Protein AF-A0A817IZQ0-F1 (afdb_monomer_lite)

Sequence (462 aa):
MPLAIDVGQRVLVYNPSHGWTTAYFVRAQQANDNKLQILTCRLSNCHHKPTSQDHYRYPPERVALNDNINDNVNVGTRVLCMPSGDADTSRYIDKPLRGIIAEQPSSNNNQRYLIFADNDAPFYLRSNAIRLLLEPLSNYLSKVDLGTRQYIENYVLTYPKRRLVDISVKDHINIELNGQWIDAIVSKVDASLMRVFMPILNKHEWLYRGSLRLQPLFNSLSTYEPPCKRFASDKQIIVNDNKCHFLLMPLNHGWKRQIRNDLGTIVYASPCGQMFTDGERLHTYLYQINSSLTIRQFTFDMNCRVTQKFLSPNTAYVNLEDYALGKEKVPLMLVNEIDSLLPKPFEYIAERIPLTSDIIIDQNNIHGCTCTDGCLDTTKCACWQKTYDAIIKSHYYEDLIHSLKELFRQSIDEDDDRHDHTDDMRLFLYDALARRNFGYKHGRLLEKIHSGMSKKNNKWYC

Foldseek 3Di:
DQPDADQQAWKWFQDPVPGTAIWTWHDWDDDPDPDWIWTWTFGPPPPDDDDPVRIDTDTLQGIWHPDFDDAPDAFLFKKKFAQPVDPQSVVPDPHIWIFTFLDAADPQQVRWTWTCTPVRAIGTDHRRRIIGGSDHSVNVLVPDAPLVNVVSVVSRVCPPDADFDDDDAQDWWFFDDPRDTAIWGFHDDRRQKTWTQGPVVNDIGIDGRRDCRTVVNVVVVCVVPPDDPDPPDDPDDQPPPLLADLLCVQVSVVWDWDCDSVRSKIWIQHNVGDIDRDLVVVQQVCLVVVHPDHSVNHDTDPVDPRPDDDDAPPQFLDWDQALQVPVDSHGDIDTHRPHNDDDDDDHDDPDDDDPDPPDDDDVVVPDAWPDPRSCPVLLPTPVSLVLLVLCLPDPVCVVVNVVQLVVVVVVDDPVPVPDDCPVVSSSSSRVVCVVVVNGDVVSVVSVVVVVQWDDDPNDTDD

Secondary structure (DSSP, 8-state):
------TT-EEEEEETTTEEEEEEEEEEEEETTTTEEEEEEEETT--S---GGGEEEE-GGGEEEEEEPPTTPPTT-EEEE---SSTTTTTT-SS-EEEEEEE---TTTTS-EEEEETTS-EEEE-GGGEEEE-S-HHHHHTTS-HHHHHHHHHHHHHTT--------TT-EEEEEETTEEEEEEEEEEETTEEEEEEGGGTEEEEEETT-TTBHHHHHHHGGGS-------SSS------TTS-GGGHHHHTT-EEEEETTTTEEEEEPTTS-EESSHHHHHHHHHHTT-S--GGG----TT--TTPPP---TT-SEEES-TTTTSSSS---EEESS-SPPPPP-----S---SSTT----GGG------SSTT--TTT-HHHHHHHHHHHT-GGGHHHHHHHHHHHHTTS-TT-TTS-THHHHHHHHHHHHHHTT-SHHHHHHHHHHHHT-EEETTEEE-

pLDDT: mean 76.04, std 16.36, range [24.14, 97.5]

Radius of gyration: 29.8 Å; chains: 1; bounding box: 71×60×81 Å

Structure (mmCIF, N/CA/C/O backbone):
data_AF-A0A817IZQ0-F1
#
_entry.id   AF-A0A817IZQ0-F1
#
loop_
_atom_site.group_PDB
_atom_site.id
_atom_site.type_symbol
_atom_site.label_atom_id
_atom_site.label_alt_id
_atom_site.label_comp_id
_atom_site.label_asym_id
_atom_site.label_entity_id
_atom_site.label_seq_id
_atom_site.pdbx_PDB_ins_code
_atom_site.Cartn_x
_atom_site.Cartn_y
_atom_site.Cartn_z
_atom_site.occupancy
_atom_site.B_iso_or_equiv
_atom_site.auth_seq_id
_atom_site.auth_comp_id
_atom_site.auth_asym_id
_atom_site.auth_atom_id
_atom_site.pdbx_PDB_model_num
ATOM 1 N N . MET A 1 1 ? 10.529 -20.977 -7.102 1.00 37.62 1 MET A N 1
ATOM 2 C CA . MET A 1 1 ? 11.349 -21.622 -8.151 1.00 37.62 1 MET A CA 1
ATOM 3 C C . MET A 1 1 ? 11.924 -20.525 -9.024 1.00 37.62 1 MET A C 1
ATOM 5 O O . MET A 1 1 ? 11.124 -19.689 -9.430 1.00 37.62 1 MET A O 1
ATOM 9 N N . PRO A 1 2 ? 13.232 -20.462 -9.319 1.00 49.25 2 PRO A N 1
ATOM 10 C CA . PRO A 1 2 ? 13.627 -19.737 -10.510 1.00 49.25 2 PRO A CA 1
ATOM 11 C C . PRO A 1 2 ? 13.222 -20.626 -11.687 1.00 49.25 2 PRO A C 1
ATOM 13 O O . PRO A 1 2 ? 13.462 -21.834 -11.665 1.00 49.25 2 PRO A O 1
ATOM 16 N N . LEU A 1 3 ? 12.522 -20.067 -12.664 1.00 60.16 3 LEU A N 1
ATOM 17 C CA . LEU A 1 3 ? 12.300 -20.776 -13.914 1.00 60.16 3 LEU A CA 1
ATOM 18 C C . LEU A 1 3 ? 13.632 -21.278 -14.470 1.00 60.16 3 LEU A C 1
ATOM 20 O O . LEU A 1 3 ? 14.635 -20.568 -14.389 1.00 60.16 3 LEU A O 1
ATOM 24 N N . ALA A 1 4 ? 13.636 -22.492 -15.018 1.00 66.62 4 ALA A N 1
ATOM 25 C CA . ALA A 1 4 ? 14.759 -22.957 -15.815 1.00 66.62 4 ALA A CA 1
ATOM 26 C C . ALA A 1 4 ? 14.820 -22.070 -17.066 1.00 66.62 4 ALA A C 1
ATOM 28 O O . ALA A 1 4 ? 13.895 -22.081 -17.875 1.00 66.62 4 ALA A O 1
ATOM 29 N N . ILE A 1 5 ? 15.852 -21.234 -17.149 1.00 79.31 5 ILE A N 1
ATOM 30 C CA . ILE A 1 5 ? 16.141 -20.409 -18.320 1.00 79.31 5 ILE A CA 1
ATOM 31 C C . ILE A 1 5 ? 17.450 -20.916 -18.882 1.00 79.31 5 ILE A C 1
ATOM 33 O O . ILE A 1 5 ? 18.470 -20.913 -18.185 1.00 79.31 5 ILE A O 1
ATOM 37 N N . ASP A 1 6 ? 17.411 -21.333 -20.137 1.00 83.62 6 ASP A N 1
ATOM 38 C CA . ASP A 1 6 ? 18.573 -21.900 -20.797 1.00 83.62 6 ASP A CA 1
ATOM 39 C C . ASP A 1 6 ? 19.485 -20.799 -21.336 1.00 83.62 6 ASP A C 1
ATOM 41 O O . ASP A 1 6 ? 19.040 -19.750 -21.816 1.00 83.62 6 ASP A O 1
ATOM 45 N N . VAL A 1 7 ? 20.796 -21.031 -21.272 1.00 82.06 7 VAL A N 1
ATOM 46 C CA . VAL A 1 7 ? 21.781 -20.130 -21.883 1.00 82.06 7 VAL A CA 1
ATOM 47 C C . VAL A 1 7 ? 21.496 -20.029 -23.382 1.00 82.06 7 VAL A C 1
ATOM 49 O O . VAL A 1 7 ? 21.389 -21.034 -24.076 1.00 82.06 7 VAL A O 1
ATOM 52 N N . GLY A 1 8 ? 21.372 -18.803 -23.886 1.00 81.31 8 GLY A N 1
ATOM 53 C CA . GLY A 1 8 ? 20.987 -18.517 -25.265 1.00 81.31 8 GLY A CA 1
ATOM 54 C C . GLY A 1 8 ? 19.478 -18.391 -25.492 1.00 81.31 8 GLY A C 1
ATOM 55 O O . GLY A 1 8 ? 19.079 -18.017 -26.594 1.00 81.31 8 GLY A O 1
ATOM 56 N N . GLN A 1 9 ? 18.629 -18.626 -24.484 1.00 87.69 9 GLN A N 1
ATOM 57 C CA . GLN A 1 9 ? 17.187 -18.407 -24.604 1.00 87.69 9 GLN A CA 1
ATOM 58 C C . GLN A 1 9 ? 16.870 -16.918 -24.793 1.00 87.69 9 GLN A C 1
ATOM 60 O O . GLN A 1 9 ? 17.495 -16.039 -24.187 1.00 87.69 9 GLN A O 1
ATOM 65 N N . ARG A 1 10 ? 15.879 -16.619 -25.641 1.00 90.00 10 ARG A N 1
ATOM 66 C CA . ARG A 1 10 ? 15.420 -15.248 -25.874 1.00 90.00 10 ARG A CA 1
ATOM 67 C C . ARG A 1 10 ? 14.587 -14.754 -24.689 1.00 90.00 10 ARG A C 1
ATOM 69 O O . ARG A 1 10 ? 13.634 -15.400 -24.261 1.00 90.00 10 ARG A O 1
ATOM 76 N N . VAL A 1 11 ? 14.923 -13.568 -24.203 1.00 92.44 11 VAL A N 1
ATOM 77 C CA . VAL A 1 11 ? 14.262 -12.877 -23.091 1.00 92.44 11 VAL A CA 1
ATOM 78 C C . VAL A 1 11 ? 13.951 -11.433 -23.481 1.00 92.44 11 VAL A C 1
ATOM 80 O O . VAL A 1 11 ? 14.491 -10.903 -24.453 1.00 92.44 11 VAL A O 1
ATOM 83 N N . LEU A 1 12 ? 13.082 -10.790 -22.715 1.00 91.50 12 LEU A N 1
ATOM 84 C CA . LEU A 1 12 ? 12.833 -9.355 -22.765 1.00 91.50 12 LEU A CA 1
ATOM 85 C C . LEU A 1 12 ? 13.545 -8.695 -21.588 1.00 91.50 12 LEU A C 1
ATOM 87 O O . LEU A 1 12 ? 13.439 -9.177 -20.461 1.00 91.50 12 LEU A O 1
ATOM 91 N N . VAL A 1 13 ? 14.243 -7.590 -21.840 1.00 89.50 13 VAL A N 1
ATOM 92 C CA . VAL A 1 13 ? 14.935 -6.807 -20.812 1.00 89.50 13 VAL A CA 1
ATOM 93 C C . VAL A 1 13 ? 14.469 -5.358 -20.819 1.00 89.50 13 VAL A C 1
ATOM 95 O O . VAL A 1 13 ? 14.263 -4.776 -21.880 1.00 89.50 13 VAL A O 1
ATOM 98 N N . TYR A 1 14 ? 14.307 -4.756 -19.642 1.00 86.94 14 TYR A N 1
ATOM 99 C CA . TYR A 1 14 ? 13.908 -3.355 -19.519 1.00 86.94 14 TYR A CA 1
ATOM 100 C C . TYR A 1 14 ? 15.119 -2.421 -19.434 1.00 86.94 14 TYR A C 1
ATOM 102 O O . TYR A 1 14 ? 15.911 -2.483 -18.485 1.00 86.94 14 TYR A O 1
ATOM 110 N N . ASN A 1 15 ? 15.217 -1.499 -20.391 1.00 76.62 15 ASN A N 1
ATOM 111 C CA . ASN A 1 15 ? 16.162 -0.390 -20.390 1.00 76.62 15 ASN A CA 1
ATOM 112 C C . ASN A 1 15 ? 15.414 0.940 -20.155 1.00 76.62 15 ASN A C 1
ATOM 114 O O . ASN A 1 15 ? 14.503 1.247 -20.920 1.00 76.62 15 ASN A O 1
ATOM 118 N N . PRO A 1 16 ? 15.797 1.765 -19.161 1.00 72.81 16 PRO A N 1
ATOM 119 C CA . PRO A 1 16 ? 15.161 3.062 -18.919 1.00 72.81 16 PRO A CA 1
ATOM 120 C C . PRO A 1 16 ? 15.077 3.982 -20.147 1.00 72.81 16 PRO A C 1
ATOM 122 O O . PRO A 1 16 ? 14.098 4.708 -20.281 1.00 72.81 16 PRO A O 1
ATOM 125 N N . SER A 1 17 ? 16.061 3.934 -21.050 1.00 72.00 17 SER A N 1
ATOM 126 C CA . SER A 1 17 ? 16.119 4.816 -22.225 1.00 72.00 17 SER A CA 1
ATOM 127 C C . SER A 1 17 ? 15.306 4.312 -23.421 1.00 72.00 17 SER A C 1
ATOM 129 O O . SER A 1 17 ? 14.939 5.101 -24.286 1.00 72.00 17 SER A O 1
ATOM 131 N N . HIS A 1 18 ? 15.044 3.003 -23.501 1.00 71.56 18 HIS A N 1
ATOM 132 C CA . HIS A 1 18 ? 14.485 2.362 -24.704 1.00 71.56 18 HIS A CA 1
ATOM 133 C C . HIS A 1 18 ? 13.288 1.440 -24.427 1.00 71.56 18 HIS A C 1
ATOM 135 O O . HIS A 1 18 ? 12.732 0.860 -25.354 1.00 71.56 18 HIS A O 1
ATOM 141 N N . GLY A 1 19 ? 12.876 1.298 -23.167 1.00 82.00 19 GLY A N 1
ATOM 142 C CA . GLY A 1 19 ? 11.812 0.389 -22.758 1.00 82.00 19 GLY A CA 1
ATOM 143 C C . GLY A 1 19 ? 12.230 -1.083 -22.799 1.00 82.00 19 GLY A C 1
ATOM 144 O O . GLY A 1 19 ? 13.397 -1.427 -22.602 1.00 82.00 19 GLY A O 1
ATOM 145 N N . TRP A 1 20 ? 11.249 -1.963 -23.007 1.00 86.69 20 TRP A N 1
ATOM 146 C CA . TRP A 1 20 ? 11.464 -3.407 -23.109 1.00 86.69 20 TRP A CA 1
ATOM 147 C C . TRP A 1 20 ? 12.007 -3.784 -24.489 1.00 86.69 20 TRP A C 1
ATOM 149 O O . TRP A 1 20 ? 11.376 -3.494 -25.502 1.00 86.69 20 TRP A O 1
ATOM 159 N N . THR A 1 21 ? 13.153 -4.461 -24.527 1.00 89.50 21 THR A N 1
ATOM 160 C CA . THR A 1 21 ? 13.813 -4.906 -25.762 1.00 89.50 21 THR A CA 1
ATOM 161 C C . THR A 1 21 ? 14.202 -6.379 -25.687 1.00 89.50 21 THR A C 1
ATOM 163 O O . THR A 1 21 ? 14.315 -6.958 -24.607 1.00 89.50 21 THR A O 1
ATOM 166 N N . THR A 1 22 ? 14.394 -7.015 -26.841 1.00 90.25 22 THR A N 1
ATOM 167 C CA . THR A 1 22 ? 14.806 -8.419 -26.920 1.00 90.25 22 THR A CA 1
ATOM 168 C C . THR A 1 22 ? 16.292 -8.597 -26.613 1.00 90.25 22 THR A C 1
ATOM 170 O O . THR A 1 22 ? 17.153 -7.841 -27.070 1.00 90.25 22 THR A O 1
ATOM 173 N N . ALA A 1 23 ? 16.603 -9.648 -25.865 1.00 90.00 23 ALA A N 1
ATOM 174 C CA . ALA A 1 23 ? 17.956 -10.050 -25.516 1.00 90.00 23 ALA A CA 1
ATOM 175 C C . ALA A 1 23 ? 18.068 -11.580 -25.457 1.00 90.00 23 ALA A C 1
ATOM 177 O O . ALA A 1 23 ? 17.075 -12.301 -25.537 1.00 90.00 23 ALA A O 1
ATOM 178 N N . TYR A 1 24 ? 19.291 -12.072 -25.309 1.00 88.69 24 TYR A N 1
ATOM 179 C CA . TYR A 1 24 ? 19.613 -13.473 -25.080 1.00 88.69 24 TYR A CA 1
ATOM 180 C C . TYR A 1 24 ? 20.165 -13.637 -23.668 1.00 88.69 24 TYR A C 1
ATOM 182 O O . TYR A 1 24 ? 21.064 -12.895 -23.258 1.00 88.69 24 TYR A O 1
ATOM 190 N N . PHE A 1 25 ? 19.626 -14.592 -22.917 1.00 87.81 25 PHE A N 1
ATOM 191 C CA . PHE A 1 25 ? 20.115 -14.921 -21.585 1.00 87.81 25 PHE A CA 1
ATOM 192 C C . PHE A 1 25 ? 21.512 -15.547 -21.669 1.00 87.81 25 PHE A C 1
ATOM 194 O O . PHE A 1 25 ? 21.758 -16.408 -22.508 1.00 87.81 25 PHE A O 1
ATOM 201 N N . VAL A 1 26 ? 22.440 -15.114 -20.813 1.00 85.50 26 VAL A N 1
ATOM 202 C CA . VAL A 1 26 ? 23.828 -15.611 -20.813 1.00 85.50 26 VAL A CA 1
ATOM 203 C C . VAL A 1 26 ? 24.138 -16.389 -19.545 1.00 85.50 26 VAL A C 1
ATOM 205 O O . VAL A 1 26 ? 24.653 -17.498 -19.618 1.00 85.50 26 VAL A O 1
ATOM 208 N N . ARG A 1 27 ? 23.869 -15.806 -18.373 1.00 83.44 27 ARG A N 1
ATOM 209 C CA . ARG A 1 27 ? 24.077 -16.469 -17.077 1.00 83.44 27 ARG A CA 1
ATOM 210 C C . ARG A 1 27 ? 23.353 -15.745 -15.952 1.00 83.44 27 ARG A C 1
ATOM 212 O O . ARG A 1 27 ? 23.183 -14.527 -16.007 1.00 83.44 27 ARG A O 1
ATOM 219 N N . ALA A 1 28 ? 23.036 -16.477 -14.891 1.00 79.12 28 ALA A N 1
ATOM 220 C CA . ALA A 1 28 ? 22.622 -15.914 -13.611 1.00 79.12 28 ALA A CA 1
ATOM 221 C C . ALA A 1 28 ? 23.805 -15.913 -12.632 1.00 79.12 28 ALA A C 1
ATOM 223 O O . ALA A 1 28 ? 24.589 -16.859 -12.591 1.00 79.12 28 ALA A O 1
ATOM 224 N N . GLN A 1 29 ? 23.938 -14.849 -11.846 1.00 74.75 29 GLN A N 1
ATOM 225 C CA . GLN A 1 29 ? 24.865 -14.763 -10.720 1.00 74.75 29 GLN A CA 1
ATOM 226 C C . GLN A 1 29 ? 24.071 -14.435 -9.459 1.00 74.75 29 GLN A C 1
ATOM 228 O O . GLN A 1 29 ? 23.244 -13.524 -9.466 1.00 74.75 29 GLN A O 1
ATOM 233 N N . GLN A 1 30 ? 24.316 -15.161 -8.373 1.00 65.88 30 GLN A N 1
ATOM 234 C CA . GLN A 1 30 ? 23.736 -14.833 -7.076 1.00 65.88 30 GLN A CA 1
ATOM 235 C C . GLN A 1 30 ? 24.585 -13.726 -6.442 1.00 65.88 30 GLN A C 1
ATOM 237 O O . GLN A 1 30 ? 25.774 -13.923 -6.203 1.00 65.88 30 GLN A O 1
ATOM 242 N N . ALA A 1 31 ? 24.007 -12.545 -6.222 1.00 53.41 31 ALA A N 1
ATOM 243 C CA . ALA A 1 31 ? 24.644 -11.522 -5.401 1.00 53.41 31 ALA A CA 1
ATOM 244 C C . ALA A 1 31 ? 24.354 -11.850 -3.926 1.00 53.41 31 ALA A C 1
ATOM 246 O O . ALA A 1 31 ? 23.191 -12.093 -3.615 1.00 53.41 31 ALA A O 1
ATOM 247 N N . ASN A 1 32 ? 25.412 -11.905 -3.099 1.00 49.53 32 ASN A N 1
ATOM 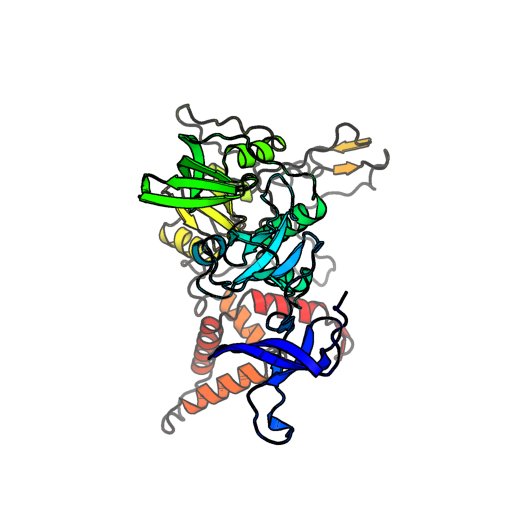248 C CA . ASN A 1 32 ? 25.509 -12.169 -1.646 1.00 49.53 32 ASN A CA 1
ATOM 249 C C . ASN A 1 32 ? 24.236 -12.601 -0.885 1.00 49.53 32 ASN A C 1
ATOM 251 O O . ASN A 1 32 ? 23.200 -11.944 -0.966 1.00 49.53 32 ASN A O 1
ATOM 255 N N . ASP A 1 33 ? 24.367 -13.654 -0.064 1.00 45.50 33 ASP A N 1
ATOM 256 C CA . ASP A 1 33 ? 23.413 -14.149 0.945 1.00 45.50 33 ASP A CA 1
ATOM 257 C C . ASP A 1 33 ? 21.943 -13.751 0.704 1.00 45.50 33 ASP A C 1
ATOM 259 O O . ASP A 1 33 ? 21.349 -12.900 1.368 1.00 45.50 33 ASP A O 1
ATOM 263 N N . ASN A 1 34 ? 21.345 -14.443 -0.272 1.00 49.19 34 ASN A N 1
ATOM 264 C CA . ASN A 1 34 ? 19.900 -14.590 -0.468 1.00 49.19 34 ASN A CA 1
ATOM 265 C C . ASN A 1 34 ? 19.062 -13.378 -0.910 1.00 49.19 34 ASN A C 1
ATOM 267 O O . ASN A 1 34 ? 17.838 -13.463 -0.795 1.00 49.19 34 ASN A O 1
ATOM 271 N N . LYS A 1 35 ? 19.622 -12.295 -1.473 1.00 48.69 35 LYS A N 1
ATOM 272 C CA . LYS A 1 35 ? 18.766 -11.141 -1.838 1.00 48.69 35 LYS A CA 1
ATOM 273 C C . LYS A 1 35 ? 18.501 -10.886 -3.322 1.00 48.69 35 LYS A C 1
ATOM 275 O O . LYS A 1 35 ? 17.342 -10.636 -3.635 1.00 48.69 35 LYS A O 1
ATOM 280 N N . LEU A 1 36 ? 19.457 -10.991 -4.252 1.00 50.97 36 LEU A N 1
ATOM 281 C CA . LEU A 1 36 ? 19.188 -10.662 -5.669 1.00 50.97 36 LEU A CA 1
ATOM 282 C C . LEU A 1 36 ? 19.957 -11.558 -6.654 1.00 50.97 36 LEU A C 1
ATOM 284 O O . LEU A 1 36 ? 21.183 -11.639 -6.618 1.00 50.97 36 LEU A O 1
ATOM 288 N N . GLN A 1 37 ? 19.239 -12.195 -7.585 1.00 63.44 37 GLN A N 1
ATOM 289 C CA . GLN A 1 37 ? 19.853 -12.811 -8.765 1.00 63.44 37 GLN A CA 1
ATOM 290 C C . GLN A 1 37 ? 20.127 -11.728 -9.811 1.00 63.44 37 GLN A C 1
ATOM 292 O O . GLN A 1 37 ? 19.207 -11.057 -10.265 1.00 63.44 37 GLN A O 1
ATOM 297 N N . ILE A 1 38 ? 21.382 -11.553 -10.211 1.00 70.56 38 ILE A N 1
ATOM 298 C CA . ILE A 1 38 ? 21.754 -10.666 -11.312 1.00 70.56 38 ILE A CA 1
ATOM 299 C C . ILE A 1 38 ? 21.843 -11.502 -12.586 1.00 70.56 38 ILE A C 1
ATOM 301 O O . ILE A 1 38 ? 22.635 -12.442 -12.680 1.00 70.56 38 ILE A O 1
ATOM 305 N N . LEU A 1 39 ? 21.040 -11.143 -13.582 1.00 75.19 39 LEU A N 1
ATOM 306 C CA . LEU A 1 39 ? 20.958 -11.829 -14.864 1.00 75.19 39 LEU A CA 1
ATOM 307 C C . LEU A 1 39 ? 21.828 -11.088 -15.877 1.00 75.19 39 LEU A C 1
ATOM 309 O O . LEU A 1 39 ? 21.644 -9.897 -16.123 1.00 75.19 39 LEU A O 1
ATOM 313 N N . THR A 1 40 ? 22.794 -11.786 -16.464 1.00 77.62 40 THR A N 1
ATOM 314 C CA . THR A 1 40 ? 23.589 -11.263 -17.577 1.00 77.62 40 THR A CA 1
ATOM 315 C C . THR A 1 40 ? 22.869 -11.586 -18.880 1.00 77.62 40 THR A C 1
ATOM 317 O O . THR A 1 40 ? 22.626 -12.760 -19.163 1.00 77.62 40 THR A O 1
ATOM 320 N N . CYS A 1 41 ? 22.543 -10.562 -19.666 1.00 76.44 41 CYS A N 1
ATOM 321 C CA . CYS A 1 41 ? 21.869 -10.698 -20.957 1.00 76.44 41 CYS A CA 1
ATOM 322 C C . CYS A 1 41 ? 22.649 -9.966 -22.060 1.00 76.44 41 CYS A C 1
ATOM 324 O O . CYS A 1 41 ? 23.274 -8.935 -21.804 1.00 76.44 41 CYS A O 1
ATOM 326 N N . ARG A 1 42 ? 22.589 -10.492 -23.286 1.00 79.81 42 ARG A N 1
ATOM 327 C CA . ARG A 1 42 ? 23.173 -9.905 -24.502 1.00 79.81 42 ARG A CA 1
ATOM 328 C C . ARG A 1 42 ? 22.065 -9.345 -25.389 1.00 79.81 42 ARG A C 1
ATOM 330 O O . ARG A 1 42 ? 21.159 -10.089 -25.752 1.00 79.81 42 ARG A O 1
ATOM 337 N N . LEU A 1 43 ? 22.125 -8.070 -25.762 1.00 78.19 43 LEU A N 1
ATOM 338 C CA . LEU A 1 43 ? 21.097 -7.452 -26.614 1.00 78.19 43 LEU A CA 1
ATOM 339 C C . LEU A 1 43 ? 21.074 -8.076 -28.022 1.00 78.19 43 LEU A C 1
ATOM 341 O O . LEU A 1 43 ? 22.114 -8.436 -28.573 1.00 78.19 43 LEU A O 1
ATOM 345 N N . SER A 1 44 ? 19.883 -8.204 -28.619 1.00 67.94 44 SER A N 1
ATOM 346 C CA . SER A 1 44 ? 19.710 -8.875 -29.919 1.00 67.94 44 SER A CA 1
ATOM 347 C C . SER A 1 44 ? 20.251 -8.096 -31.123 1.00 67.94 44 SER A C 1
ATOM 349 O O . SER A 1 44 ? 20.497 -8.701 -32.162 1.00 67.94 44 SER A O 1
ATOM 351 N N . ASN A 1 45 ? 20.444 -6.779 -31.000 1.00 63.16 45 ASN A N 1
ATOM 352 C CA . ASN A 1 45 ? 20.760 -5.885 -32.125 1.00 63.16 45 ASN A CA 1
ATOM 353 C C . ASN A 1 45 ? 22.270 -5.744 -32.404 1.00 63.16 45 ASN A C 1
ATOM 355 O O . ASN A 1 45 ? 22.687 -4.896 -33.192 1.00 63.16 45 ASN A O 1
ATOM 359 N N . CYS A 1 46 ? 23.112 -6.567 -31.777 1.00 54.25 46 CYS A N 1
ATOM 360 C CA . CYS A 1 46 ? 24.548 -6.573 -32.035 1.00 54.25 46 CYS A CA 1
ATOM 361 C C . CYS A 1 46 ? 24.845 -7.413 -33.294 1.00 54.25 46 CYS A C 1
ATOM 363 O O . CYS A 1 46 ? 25.049 -8.621 -33.198 1.00 54.25 46 CYS A O 1
ATOM 365 N N . HIS A 1 47 ? 24.902 -6.778 -34.472 1.00 52.03 47 HIS A N 1
ATOM 366 C CA . HIS A 1 47 ? 25.270 -7.415 -35.754 1.00 52.03 47 HIS A CA 1
ATOM 367 C C . HIS A 1 47 ? 26.762 -7.813 -35.868 1.00 52.03 47 HIS A C 1
ATOM 369 O O . HIS A 1 47 ? 27.207 -8.266 -36.920 1.00 52.03 47 HIS A O 1
ATOM 375 N N . HIS A 1 48 ? 27.539 -7.666 -34.791 1.00 55.78 48 HIS A N 1
ATOM 376 C CA . HIS A 1 48 ? 28.973 -7.962 -34.725 1.00 55.78 48 HIS A CA 1
ATOM 377 C C . HIS A 1 48 ? 29.256 -9.187 -33.836 1.00 55.78 48 HIS A C 1
ATOM 379 O O . HIS A 1 48 ? 28.429 -9.575 -33.002 1.00 55.78 48 HIS A O 1
ATOM 385 N N . LYS A 1 49 ? 30.441 -9.805 -34.004 1.00 50.66 49 LYS A N 1
ATOM 386 C CA . LYS A 1 49 ? 30.888 -10.943 -33.177 1.00 50.66 49 LYS A CA 1
ATOM 387 C C . LYS A 1 49 ? 30.810 -10.599 -31.680 1.00 50.66 49 LYS A C 1
ATOM 389 O O . LYS A 1 49 ? 31.100 -9.459 -31.322 1.00 50.66 49 LYS A O 1
ATOM 394 N N . PRO A 1 50 ? 30.455 -11.557 -30.804 1.00 54.66 50 PRO A N 1
ATOM 395 C CA . PRO A 1 50 ? 30.264 -11.269 -29.391 1.00 54.66 50 PRO A CA 1
ATOM 396 C C . PRO A 1 50 ? 31.500 -10.699 -28.699 1.00 54.66 50 PRO A C 1
ATOM 398 O O . PRO A 1 50 ? 32.533 -11.362 -28.658 1.00 54.66 50 PRO A O 1
ATOM 401 N N . THR A 1 51 ? 31.383 -9.503 -28.117 1.00 57.50 51 THR A N 1
ATOM 402 C CA . THR A 1 51 ? 32.424 -8.914 -27.260 1.00 57.50 51 THR A CA 1
ATOM 403 C C . THR A 1 51 ? 31.958 -8.841 -25.805 1.00 57.50 51 THR A C 1
ATOM 405 O O . THR A 1 51 ? 30.764 -8.886 -25.506 1.00 57.50 51 THR A O 1
ATOM 408 N N . SER A 1 52 ? 32.898 -8.737 -24.861 1.00 55.41 52 SER A N 1
ATOM 409 C CA . SER A 1 52 ? 32.599 -8.612 -23.425 1.00 55.41 52 SER A CA 1
ATOM 410 C C . SER A 1 52 ? 31.775 -7.362 -23.079 1.00 55.41 52 SER A C 1
ATOM 412 O O . S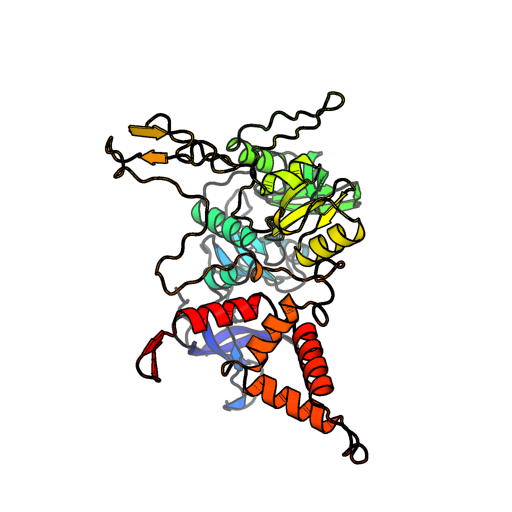ER A 1 52 ? 31.100 -7.369 -22.051 1.00 55.41 52 SER A O 1
ATOM 414 N N . GLN A 1 53 ? 31.781 -6.343 -23.945 1.00 57.53 53 GLN A N 1
ATOM 415 C CA . GLN A 1 53 ? 31.021 -5.096 -23.805 1.00 57.53 53 GLN A CA 1
ATOM 416 C C . GLN A 1 53 ? 29.529 -5.228 -24.168 1.00 57.53 53 GLN A C 1
ATOM 418 O O . GLN A 1 53 ? 28.748 -4.353 -23.813 1.00 57.53 53 GLN A O 1
ATOM 423 N N . ASP A 1 54 ? 29.104 -6.332 -24.796 1.00 62.50 54 ASP A N 1
ATOM 424 C CA . ASP A 1 54 ? 27.699 -6.569 -25.175 1.00 62.50 54 ASP A CA 1
ATOM 425 C C . ASP A 1 54 ? 26.847 -7.182 -24.041 1.00 62.50 54 ASP A C 1
ATOM 427 O O . ASP A 1 54 ? 25.681 -7.535 -24.246 1.00 62.50 54 ASP A O 1
ATOM 431 N N . HIS A 1 55 ? 27.439 -7.391 -22.861 1.00 75.94 55 HIS A N 1
ATOM 432 C CA . HIS A 1 55 ? 26.809 -8.071 -21.734 1.00 75.94 55 HIS A CA 1
ATOM 433 C C . HIS A 1 55 ? 26.350 -7.078 -20.672 1.00 75.94 55 HIS A C 1
ATOM 435 O O . HIS A 1 55 ? 27.162 -6.449 -19.994 1.00 75.94 55 HIS A O 1
ATOM 441 N N . TYR A 1 56 ? 25.041 -7.018 -20.451 1.00 81.44 56 TYR A N 1
ATOM 442 C CA . TYR A 1 56 ? 24.436 -6.141 -19.456 1.00 81.44 56 TYR A CA 1
ATOM 443 C C . TYR A 1 56 ? 23.850 -6.948 -18.304 1.00 81.44 56 TYR A C 1
ATOM 445 O O . TYR A 1 56 ? 23.351 -8.060 -18.483 1.00 81.44 56 TYR A O 1
ATOM 453 N N . ARG A 1 57 ? 23.933 -6.378 -17.101 1.00 83.44 57 ARG A N 1
ATOM 454 C CA . ARG A 1 57 ? 23.434 -6.975 -15.862 1.00 83.44 57 ARG A CA 1
ATOM 455 C C . ARG A 1 57 ? 22.076 -6.377 -15.516 1.00 83.44 57 ARG A C 1
ATOM 457 O O . ARG A 1 57 ? 21.966 -5.166 -15.344 1.00 83.44 57 ARG A O 1
ATOM 464 N N . TYR A 1 58 ? 21.072 -7.231 -15.369 1.00 82.00 58 TYR A N 1
ATOM 465 C CA . TYR A 1 58 ? 19.708 -6.845 -15.028 1.00 82.00 58 TYR A CA 1
ATOM 466 C C . TYR A 1 58 ? 19.250 -7.553 -13.750 1.00 82.00 58 TYR A C 1
ATOM 468 O O . TYR A 1 58 ? 19.520 -8.745 -13.584 1.00 82.00 58 TYR A O 1
ATOM 476 N N . PRO A 1 59 ? 18.547 -6.855 -12.844 1.00 85.06 59 PRO A N 1
ATOM 477 C CA . PRO A 1 59 ? 17.826 -7.515 -11.766 1.00 85.06 59 PRO A CA 1
ATOM 478 C C . PRO A 1 59 ? 16.580 -8.241 -12.323 1.00 85.06 59 PRO A C 1
ATOM 480 O O . PRO A 1 59 ? 16.109 -7.885 -13.411 1.00 85.06 59 PRO A O 1
ATOM 483 N N . PRO A 1 60 ? 16.006 -9.229 -11.610 1.00 84.38 60 PRO A N 1
ATOM 484 C CA . PRO A 1 60 ? 14.949 -10.095 -12.144 1.00 84.38 60 PRO A CA 1
ATOM 485 C C . PRO A 1 60 ? 13.670 -9.343 -12.539 1.00 84.38 60 PRO A C 1
ATOM 487 O O . PRO A 1 60 ? 13.005 -9.709 -13.499 1.00 84.38 60 PRO A O 1
ATOM 490 N N . GLU A 1 61 ? 13.354 -8.230 -11.875 1.00 85.38 61 GLU A N 1
ATOM 491 C CA . GLU A 1 61 ? 12.221 -7.346 -12.208 1.00 85.38 61 GLU A CA 1
ATOM 492 C C . GLU A 1 61 ? 12.331 -6.590 -13.529 1.00 85.38 61 GLU A C 1
ATOM 494 O O . GLU A 1 61 ? 11.374 -5.930 -13.946 1.00 85.38 61 GLU A O 1
ATOM 499 N N . ARG A 1 62 ? 13.497 -6.655 -14.169 1.00 89.50 62 ARG A N 1
ATOM 500 C CA . ARG A 1 62 ? 13.749 -6.082 -15.489 1.00 89.50 62 ARG A CA 1
ATOM 501 C C . ARG A 1 62 ? 13.925 -7.152 -16.550 1.00 89.50 62 ARG A C 1
ATOM 503 O O . ARG A 1 62 ? 14.355 -6.805 -17.642 1.00 89.50 62 ARG A O 1
ATOM 510 N N . VAL A 1 63 ? 13.627 -8.415 -16.249 1.00 90.38 63 VAL A N 1
ATOM 511 C CA . VAL A 1 63 ? 13.761 -9.517 -17.201 1.00 90.38 63 VAL A CA 1
ATOM 512 C C . VAL A 1 63 ? 12.480 -10.343 -17.225 1.00 90.38 63 VAL A C 1
ATOM 514 O O . VAL A 1 63 ? 11.965 -10.744 -16.184 1.00 90.38 63 VAL A O 1
ATOM 517 N N . ALA A 1 64 ? 11.967 -10.602 -18.422 1.00 92.31 64 ALA A N 1
ATOM 518 C CA . ALA A 1 64 ? 10.814 -11.461 -18.661 1.00 92.31 64 ALA A CA 1
ATOM 519 C C . ALA A 1 64 ? 11.136 -12.480 -19.759 1.00 92.31 64 ALA A C 1
ATOM 521 O O . ALA A 1 64 ? 12.007 -12.245 -20.597 1.00 92.31 64 ALA A O 1
ATOM 522 N N . LEU A 1 65 ? 10.434 -13.610 -19.783 1.00 91.88 65 LEU A N 1
ATOM 523 C CA . LEU A 1 65 ? 10.515 -14.530 -20.915 1.00 91.88 65 LEU A CA 1
ATOM 524 C C . LEU A 1 65 ? 9.930 -13.880 -22.172 1.00 91.88 65 LEU A C 1
ATOM 526 O O . LEU A 1 65 ? 8.975 -13.108 -22.097 1.00 91.88 65 LEU A O 1
ATOM 530 N N . ASN A 1 66 ? 10.513 -14.180 -23.333 1.00 90.88 66 ASN A N 1
ATOM 531 C CA . ASN A 1 66 ? 10.018 -13.647 -24.601 1.00 90.88 66 ASN A CA 1
ATOM 532 C C . ASN A 1 66 ? 8.750 -14.364 -25.091 1.00 90.88 66 ASN A C 1
ATOM 534 O O . ASN A 1 66 ? 7.947 -13.769 -25.815 1.00 90.88 66 ASN A O 1
ATOM 538 N N . ASP A 1 67 ? 8.575 -15.619 -24.691 1.00 89.75 67 ASP A N 1
ATOM 539 C CA . ASP A 1 67 ? 7.442 -16.442 -25.092 1.00 89.75 67 ASP A CA 1
ATOM 540 C C . ASP A 1 67 ? 6.182 -16.066 -24.309 1.00 89.75 67 ASP A C 1
ATOM 542 O O . ASP A 1 67 ? 6.243 -15.633 -23.152 1.00 89.75 67 ASP A O 1
ATOM 546 N N . ASN A 1 68 ? 5.027 -16.221 -24.960 1.00 88.69 68 ASN A N 1
ATOM 547 C CA . ASN A 1 68 ? 3.733 -16.100 -24.294 1.00 88.69 68 ASN A CA 1
ATOM 548 C C . ASN A 1 68 ? 3.662 -17.100 -23.137 1.00 88.69 68 ASN A C 1
ATOM 550 O O . ASN A 1 68 ? 4.273 -18.168 -23.191 1.00 88.69 68 ASN A O 1
ATOM 554 N N . ILE A 1 69 ? 2.883 -16.782 -22.107 1.00 88.06 69 ILE A N 1
ATOM 555 C CA . ILE A 1 69 ? 2.602 -17.785 -21.083 1.00 88.06 69 ILE A CA 1
ATOM 556 C C . ILE A 1 69 ? 1.836 -18.969 -21.689 1.00 88.06 69 ILE A C 1
ATOM 558 O O . ILE A 1 69 ? 0.949 -18.784 -22.525 1.00 88.06 69 ILE A O 1
ATOM 562 N N . ASN A 1 70 ? 2.161 -20.176 -21.231 1.00 79.75 70 ASN A N 1
ATOM 563 C CA . ASN A 1 70 ? 1.339 -21.355 -21.482 1.00 79.75 70 ASN A CA 1
ATOM 564 C C . ASN A 1 70 ? 0.065 -21.291 -20.627 1.00 79.75 70 ASN A C 1
ATOM 566 O O . ASN A 1 70 ? 0.031 -20.612 -19.595 1.00 79.75 70 ASN A O 1
ATOM 570 N N . ASP A 1 71 ? -0.965 -22.037 -21.021 1.00 66.25 71 ASP A N 1
ATOM 571 C CA . ASP A 1 71 ? -2.155 -22.209 -20.189 1.00 66.25 71 ASP A CA 1
ATOM 572 C C . ASP A 1 71 ? -1.758 -22.849 -18.837 1.00 66.25 71 ASP A C 1
ATOM 574 O O . ASP A 1 71 ? -0.858 -23.689 -18.780 1.00 66.25 71 ASP A O 1
ATOM 578 N N . ASN A 1 72 ? -2.423 -22.443 -17.746 1.00 76.50 72 ASN A N 1
ATOM 579 C CA . ASN A 1 72 ? -2.196 -22.861 -16.341 1.00 76.50 72 ASN A CA 1
ATOM 580 C C . ASN A 1 72 ? -1.126 -22.120 -15.511 1.00 76.50 72 ASN A C 1
ATOM 582 O O . ASN A 1 72 ? -0.595 -22.673 -14.548 1.00 76.50 72 ASN A O 1
ATOM 586 N N . VAL A 1 73 ? -0.850 -20.841 -15.777 1.00 90.12 73 VAL A N 1
ATOM 587 C CA . VAL A 1 73 ? -0.112 -20.022 -14.791 1.00 90.12 73 VAL A CA 1
ATOM 588 C C . VAL A 1 73 ? -0.960 -19.760 -13.535 1.00 90.12 73 VAL A C 1
ATOM 590 O O . VAL A 1 73 ? -2.148 -19.447 -13.631 1.00 90.12 73 VAL A O 1
ATOM 593 N N . ASN A 1 74 ? -0.357 -19.892 -12.350 1.00 91.06 74 ASN A N 1
ATOM 594 C CA . ASN A 1 74 ? -1.037 -19.775 -11.055 1.00 91.06 74 ASN A CA 1
ATOM 595 C C . ASN A 1 74 ? -1.245 -18.325 -10.599 1.00 91.06 74 ASN A C 1
ATOM 597 O O . ASN A 1 74 ? -0.479 -17.423 -10.951 1.00 91.06 74 ASN A O 1
ATOM 601 N N . VAL A 1 75 ? -2.242 -18.130 -9.733 1.00 93.56 75 VAL A N 1
ATOM 602 C CA . VAL A 1 75 ? -2.461 -16.867 -9.015 1.00 93.56 75 VAL A CA 1
ATOM 603 C C . VAL A 1 75 ? -1.236 -16.524 -8.163 1.00 93.56 75 VAL A C 1
ATOM 605 O O . VAL A 1 75 ? -0.592 -17.406 -7.601 1.00 93.56 75 VAL A O 1
ATOM 608 N N . GLY A 1 76 ? -0.883 -15.240 -8.103 1.00 91.56 76 GLY A N 1
ATOM 609 C CA . GLY A 1 76 ? 0.329 -14.758 -7.434 1.00 91.56 76 GLY A CA 1
ATOM 610 C C . GLY A 1 76 ? 1.574 -14.720 -8.327 1.00 91.56 76 GLY A C 1
ATOM 611 O O . GLY A 1 76 ? 2.613 -14.213 -7.907 1.00 91.56 76 GLY A O 1
ATOM 612 N N . THR A 1 77 ? 1.491 -15.207 -9.569 1.00 93.38 77 THR A N 1
ATOM 613 C CA . THR A 1 77 ? 2.624 -15.169 -10.503 1.00 93.38 77 THR A CA 1
ATOM 614 C C . THR A 1 77 ? 2.850 -13.757 -11.040 1.00 93.38 77 THR A C 1
ATOM 616 O O . THR A 1 77 ? 1.909 -13.107 -11.501 1.00 93.38 77 THR A O 1
ATOM 619 N N . ARG A 1 78 ? 4.106 -13.293 -11.003 1.00 94.38 78 ARG A N 1
ATOM 620 C CA . ARG A 1 78 ? 4.530 -12.011 -11.576 1.00 94.38 78 ARG A CA 1
ATOM 621 C C . ARG A 1 78 ? 4.605 -12.102 -13.094 1.00 94.38 78 ARG A C 1
ATOM 623 O O . ARG A 1 78 ? 5.166 -13.047 -13.649 1.00 94.38 78 ARG A O 1
ATOM 630 N N . VAL A 1 79 ? 4.056 -11.102 -13.768 1.00 95.19 79 VAL A N 1
ATOM 631 C CA . VAL A 1 79 ? 3.942 -11.086 -15.226 1.00 95.19 79 VAL A CA 1
ATOM 632 C C . VAL A 1 79 ? 4.229 -9.711 -15.809 1.00 95.19 79 VAL A C 1
ATOM 634 O O . VAL A 1 79 ? 4.087 -8.684 -15.144 1.00 95.19 79 VAL A O 1
ATOM 637 N N . LEU A 1 80 ? 4.630 -9.711 -17.075 1.00 94.62 80 LEU A N 1
ATOM 638 C CA . LEU A 1 80 ? 4.721 -8.543 -17.932 1.00 94.62 80 LEU A CA 1
ATOM 639 C C . LEU A 1 80 ? 3.594 -8.614 -18.967 1.00 94.62 80 LEU A C 1
ATOM 641 O O . LEU A 1 80 ? 3.517 -9.541 -19.769 1.00 94.62 80 LEU A O 1
ATOM 645 N N . CYS A 1 81 ? 2.719 -7.624 -18.936 1.00 92.88 81 CYS A N 1
ATOM 646 C CA . CYS A 1 81 ? 1.611 -7.434 -19.856 1.00 92.88 81 CYS A CA 1
ATOM 647 C C . CYS A 1 81 ? 2.097 -6.605 -21.040 1.00 92.88 81 CYS A C 1
ATOM 649 O O . CYS A 1 81 ? 2.617 -5.507 -20.846 1.00 92.88 81 CYS A O 1
ATOM 651 N N . MET A 1 82 ? 1.928 -7.120 -22.251 1.00 89.62 82 MET A N 1
ATOM 652 C CA . MET A 1 82 ? 2.401 -6.513 -23.490 1.00 89.62 82 MET A CA 1
ATOM 653 C C . MET A 1 82 ? 1.208 -6.100 -24.354 1.00 89.62 82 MET A C 1
ATOM 655 O O . MET A 1 82 ? 0.282 -6.899 -24.504 1.00 89.62 82 MET A O 1
ATOM 659 N N . PRO A 1 83 ? 1.223 -4.906 -24.972 1.00 85.50 83 PRO A N 1
ATOM 660 C CA . PRO A 1 83 ? 0.222 -4.551 -25.971 1.00 85.50 83 PRO A CA 1
ATOM 661 C C . PRO A 1 83 ? 0.217 -5.594 -27.098 1.00 85.50 83 PRO A C 1
ATOM 663 O O . PRO A 1 83 ? 1.251 -5.839 -27.717 1.00 85.50 83 PRO A O 1
ATOM 666 N N . SER A 1 84 ? -0.926 -6.231 -27.354 1.00 74.19 84 SER A N 1
ATOM 667 C CA . SER A 1 84 ? -1.066 -7.274 -28.387 1.00 74.19 84 SER A CA 1
ATOM 668 C C . SER A 1 84 ? -1.697 -6.759 -29.685 1.00 74.19 84 SER A C 1
ATOM 670 O O . SER A 1 84 ? -1.799 -7.508 -30.653 1.00 74.19 84 SER A O 1
ATOM 672 N N . GLY A 1 85 ? -2.148 -5.499 -29.709 1.00 67.25 85 GLY A N 1
ATOM 673 C CA . GLY A 1 85 ? -2.871 -4.904 -30.837 1.00 67.25 85 GLY A CA 1
ATOM 674 C C . GLY A 1 85 ? -4.314 -5.396 -30.997 1.00 67.25 85 GLY A C 1
ATOM 675 O O . GLY A 1 85 ? -5.032 -4.886 -31.855 1.00 67.25 85 GLY A O 1
ATOM 676 N N . ASP A 1 86 ? -4.764 -6.356 -30.180 1.00 71.62 86 ASP A N 1
ATOM 677 C CA . ASP A 1 86 ? -6.174 -6.732 -30.137 1.00 71.62 86 ASP A CA 1
ATOM 678 C C . ASP A 1 86 ? -7.004 -5.675 -29.385 1.00 71.62 86 ASP A C 1
ATOM 680 O O . ASP A 1 86 ? -6.533 -5.012 -28.457 1.00 71.62 86 ASP A O 1
ATOM 684 N N . ALA A 1 87 ? -8.259 -5.492 -29.805 1.00 62.84 87 ALA A N 1
ATOM 685 C CA . ALA A 1 87 ? -9.124 -4.433 -29.281 1.00 62.84 87 ALA A CA 1
ATOM 686 C C . ALA A 1 87 ? -9.402 -4.556 -27.771 1.00 62.84 87 ALA A C 1
ATOM 688 O O . ALA A 1 87 ? -9.692 -3.552 -27.116 1.00 62.84 87 ALA A O 1
ATOM 689 N N . ASP A 1 88 ? -9.325 -5.771 -27.220 1.00 62.59 88 ASP A N 1
ATOM 690 C CA . ASP A 1 88 ? -9.528 -6.023 -25.794 1.00 62.59 88 ASP A CA 1
ATOM 691 C C . ASP A 1 88 ? -8.315 -5.560 -24.979 1.00 62.59 88 ASP A C 1
ATOM 693 O O . ASP A 1 88 ? -8.488 -4.933 -23.943 1.00 62.59 88 ASP A O 1
ATOM 697 N N . THR A 1 89 ? -7.100 -5.798 -25.466 1.00 66.50 89 THR A N 1
ATOM 698 C CA . THR A 1 89 ? -5.829 -5.462 -24.813 1.00 66.50 89 THR A CA 1
ATOM 699 C C . THR A 1 89 ? -5.488 -3.989 -24.994 1.00 66.50 89 THR A C 1
ATOM 701 O O . THR A 1 89 ? -5.182 -3.304 -24.017 1.00 66.50 89 THR A O 1
ATOM 704 N N . SER A 1 90 ? -5.628 -3.458 -26.213 1.00 64.06 90 SER A N 1
ATOM 705 C CA . SER A 1 90 ? -5.392 -2.040 -26.522 1.00 64.06 90 SER A CA 1
ATOM 706 C C . SER A 1 90 ? -6.336 -1.091 -25.777 1.00 64.06 90 SER A C 1
ATOM 708 O O . SER A 1 90 ? -6.049 0.098 -25.672 1.00 64.06 90 SER A O 1
ATOM 710 N N . ARG A 1 91 ? -7.448 -1.597 -25.224 1.00 68.00 91 ARG A N 1
ATOM 711 C CA . ARG A 1 91 ? -8.339 -0.828 -24.343 1.00 68.00 91 ARG A CA 1
ATOM 712 C C . ARG A 1 91 ? -7.714 -0.526 -22.976 1.00 68.00 91 ARG A C 1
ATOM 714 O O . ARG A 1 91 ? -8.107 0.460 -22.356 1.00 68.00 91 ARG A O 1
ATOM 721 N N . TYR A 1 92 ? -6.809 -1.376 -22.492 1.00 70.81 92 TYR A N 1
ATOM 722 C CA . TYR A 1 92 ? -6.274 -1.296 -21.128 1.00 70.81 92 TYR A CA 1
ATOM 723 C C . TYR A 1 92 ? -4.790 -0.940 -21.083 1.00 70.81 92 TYR A C 1
ATOM 725 O O . TYR A 1 92 ? -4.372 -0.273 -20.140 1.00 70.81 92 TYR A O 1
ATOM 733 N N . ILE A 1 93 ? -4.006 -1.374 -22.076 1.00 76.56 93 ILE A N 1
ATOM 734 C CA . ILE A 1 93 ? -2.555 -1.179 -22.094 1.00 76.56 93 ILE A CA 1
ATOM 735 C C . ILE A 1 93 ? -2.081 -0.575 -23.420 1.00 76.56 93 ILE A C 1
ATOM 737 O O . ILE A 1 93 ? -2.166 -1.186 -24.484 1.00 76.56 93 ILE A O 1
ATOM 741 N N . ASP A 1 94 ? -1.555 0.644 -23.344 1.00 79.81 94 ASP A N 1
ATOM 742 C CA . ASP A 1 94 ? -0.844 1.334 -24.427 1.00 79.81 94 ASP A CA 1
ATOM 743 C C . ASP A 1 94 ? 0.672 1.076 -24.365 1.00 79.81 94 ASP A C 1
ATOM 745 O O . ASP A 1 94 ? 1.383 1.198 -25.363 1.00 79.81 94 ASP A O 1
ATOM 749 N N . LYS A 1 95 ? 1.169 0.689 -23.186 1.00 84.44 95 LYS A N 1
ATOM 750 C CA . LYS A 1 95 ? 2.574 0.399 -22.895 1.00 84.44 95 LYS A CA 1
ATOM 751 C C . LYS A 1 95 ? 2.696 -0.879 -22.066 1.00 84.44 95 LYS A C 1
ATOM 753 O O . LYS A 1 95 ? 1.744 -1.251 -21.380 1.00 84.44 95 LYS A O 1
ATOM 758 N N . PRO A 1 96 ? 3.861 -1.551 -22.088 1.00 88.50 96 PRO A N 1
ATOM 759 C CA . PRO A 1 96 ? 4.076 -2.715 -21.245 1.00 88.50 96 PRO A CA 1
ATOM 760 C C . PRO A 1 96 ? 3.908 -2.398 -19.754 1.00 88.50 96 PRO A C 1
ATOM 762 O O . PRO A 1 96 ? 4.543 -1.473 -19.243 1.00 88.50 96 PRO A O 1
ATOM 765 N N . LEU A 1 97 ? 3.095 -3.189 -19.051 1.00 89.69 97 LEU A N 1
ATOM 766 C CA . LEU A 1 97 ? 2.838 -3.048 -17.614 1.00 89.69 97 LEU A CA 1
ATOM 767 C C . LEU A 1 97 ? 3.197 -4.329 -16.875 1.00 89.69 97 LEU A C 1
ATOM 769 O O . LEU A 1 97 ? 2.924 -5.428 -17.342 1.00 89.69 97 LEU A O 1
ATOM 773 N N . ARG A 1 98 ? 3.776 -4.203 -15.688 1.00 92.44 98 ARG A N 1
ATOM 774 C CA . ARG A 1 98 ? 4.001 -5.347 -14.799 1.00 92.44 98 ARG A CA 1
ATOM 775 C C . ARG A 1 98 ? 2.790 -5.551 -13.898 1.00 92.44 98 ARG A C 1
ATOM 777 O O . ARG A 1 98 ? 2.061 -4.599 -13.617 1.00 92.44 98 ARG A O 1
ATOM 784 N N . GLY A 1 99 ? 2.596 -6.779 -13.438 1.00 93.19 99 GLY A N 1
ATOM 785 C CA . GLY A 1 99 ? 1.505 -7.100 -12.532 1.00 93.19 99 GLY A CA 1
ATOM 786 C C . GLY A 1 99 ? 1.563 -8.515 -11.983 1.00 93.19 99 GLY A C 1
ATOM 787 O O . GLY A 1 99 ? 2.565 -9.225 -12.103 1.00 93.19 99 GLY A O 1
ATOM 788 N N . ILE A 1 100 ? 0.458 -8.910 -11.364 1.00 95.44 100 ILE A N 1
ATOM 789 C CA . ILE A 1 100 ? 0.250 -10.211 -10.735 1.00 95.44 100 ILE A CA 1
ATOM 790 C C . ILE A 1 100 ? -0.996 -10.852 -11.336 1.00 95.44 100 ILE A C 1
ATOM 792 O O . ILE A 1 100 ? -2.024 -10.191 -11.485 1.00 95.44 100 ILE A O 1
ATOM 796 N N . ILE A 1 101 ? -0.930 -12.150 -11.632 1.00 96.06 101 ILE A N 1
ATOM 797 C CA . ILE A 1 101 ? -2.127 -12.929 -11.962 1.00 96.06 101 ILE A CA 1
ATOM 798 C C . ILE A 1 101 ? -3.006 -13.056 -10.716 1.00 96.06 101 ILE A C 1
ATOM 800 O O . ILE A 1 101 ? -2.585 -13.623 -9.709 1.00 96.06 101 ILE A O 1
ATOM 804 N N . ALA A 1 102 ? -4.238 -12.567 -10.805 1.00 95.38 102 ALA A N 1
ATOM 805 C CA . ALA A 1 102 ? -5.243 -12.615 -9.747 1.00 95.38 102 ALA A CA 1
ATOM 806 C C . ALA A 1 102 ? -6.345 -13.658 -10.021 1.00 95.38 102 ALA A C 1
ATOM 808 O O . ALA A 1 102 ? -6.976 -14.162 -9.097 1.00 95.38 102 ALA A O 1
ATOM 809 N N . GLU A 1 103 ? -6.570 -14.037 -11.280 1.00 95.25 103 GLU A N 1
ATOM 810 C CA . GLU A 1 103 ? -7.546 -15.068 -11.651 1.00 95.25 103 GLU A CA 1
ATOM 811 C C . GLU A 1 103 ? -7.077 -15.834 -12.887 1.00 95.25 103 GLU A C 1
ATOM 813 O O . GLU A 1 103 ? -6.562 -15.231 -13.829 1.00 95.25 103 GLU A O 1
ATOM 818 N N . GLN A 1 104 ? -7.280 -17.152 -12.883 1.00 94.62 104 GLN A N 1
ATOM 819 C CA . GLN A 1 104 ? -7.004 -18.031 -14.020 1.00 94.62 104 GLN A CA 1
ATOM 820 C C . GLN A 1 104 ? -8.161 -18.033 -15.041 1.00 94.62 104 GLN A C 1
ATOM 822 O O . GLN A 1 104 ? -9.295 -17.712 -14.674 1.00 94.62 104 GLN A O 1
ATOM 827 N N . PRO A 1 105 ? -7.913 -18.416 -16.308 1.00 93.69 105 PRO A N 1
ATOM 828 C CA . PRO A 1 105 ? -8.934 -18.530 -17.343 1.00 93.69 105 PRO A CA 1
ATOM 829 C C . PRO A 1 105 ? -10.072 -19.464 -16.933 1.00 93.69 105 PRO A C 1
ATOM 831 O O . PRO A 1 105 ? -9.858 -20.548 -16.395 1.00 93.69 105 PRO A O 1
ATOM 834 N N . SER A 1 106 ? -11.301 -19.031 -17.187 1.00 92.50 106 SER A N 1
ATOM 835 C CA . SER A 1 106 ? -12.511 -19.813 -16.962 1.00 92.50 106 SER A CA 1
ATOM 836 C C . SER A 1 106 ? -13.598 -19.419 -17.959 1.00 92.50 106 SER A C 1
ATOM 838 O O . SER A 1 106 ? -13.506 -18.390 -18.636 1.00 92.50 106 SER A O 1
ATOM 840 N N . SER A 1 107 ? -14.674 -20.203 -18.022 1.00 93.19 107 SER A N 1
ATOM 841 C CA . SER A 1 107 ? -15.872 -19.827 -18.782 1.00 93.19 107 SER A CA 1
ATOM 842 C C . SER A 1 107 ? -16.451 -18.489 -18.307 1.00 93.19 107 SER A C 1
ATOM 844 O O . SER A 1 107 ? -16.855 -17.675 -19.129 1.00 93.19 107 SER A O 1
ATOM 846 N N . ASN A 1 108 ? -16.418 -18.221 -16.997 1.00 92.19 108 ASN A N 1
ATOM 847 C CA . ASN A 1 108 ? -16.986 -17.008 -16.402 1.00 92.19 108 ASN A CA 1
ATOM 848 C C . ASN A 1 108 ? -16.243 -15.733 -16.811 1.00 92.19 108 ASN A C 1
ATOM 850 O O . ASN A 1 108 ? -16.852 -14.670 -16.872 1.00 92.19 108 ASN A O 1
ATOM 854 N N . ASN A 1 109 ? -14.939 -15.827 -17.079 1.00 93.38 109 ASN A N 1
ATOM 855 C CA . ASN A 1 109 ? -14.113 -14.690 -17.481 1.00 93.38 109 ASN A CA 1
ATOM 856 C C . ASN A 1 109 ? -13.740 -14.704 -18.971 1.00 93.38 109 ASN A C 1
ATOM 858 O O . ASN A 1 109 ? -12.885 -13.922 -19.382 1.00 93.38 109 ASN A O 1
ATOM 862 N N . ASN A 1 110 ? -14.411 -15.517 -19.795 1.00 92.56 110 ASN A N 1
ATOM 863 C CA . ASN A 1 110 ? -14.153 -15.655 -21.233 1.00 92.56 110 ASN A CA 1
ATOM 864 C C . ASN A 1 110 ? -12.710 -16.071 -21.563 1.00 92.56 110 ASN A C 1
ATOM 866 O O . ASN A 1 110 ? -12.106 -15.528 -22.489 1.00 92.56 110 ASN A O 1
ATOM 870 N N . GLN A 1 111 ? -12.160 -17.024 -20.805 1.00 91.81 111 GLN A N 1
ATOM 871 C CA . GLN A 1 111 ? -10.799 -17.541 -20.982 1.00 91.81 111 GLN A CA 1
ATOM 872 C C . GLN A 1 111 ? -9.720 -16.441 -20.887 1.00 91.81 111 GLN A C 1
ATOM 874 O O . GLN A 1 111 ? -8.771 -16.404 -21.671 1.00 91.81 111 GLN A O 1
ATOM 879 N N . ARG A 1 112 ? -9.878 -15.508 -19.936 1.00 92.88 112 ARG A N 1
ATOM 880 C CA . ARG A 1 112 ? -8.938 -14.399 -19.698 1.00 92.88 112 ARG A CA 1
ATOM 881 C C . ARG A 1 112 ? -8.362 -14.465 -18.288 1.00 92.88 112 ARG A C 1
ATOM 883 O O . ARG A 1 112 ? -9.063 -14.759 -17.324 1.00 92.88 112 ARG A O 1
ATOM 890 N N . TYR A 1 113 ? -7.095 -14.106 -18.164 1.00 94.56 113 TYR A N 1
ATOM 891 C CA . TYR A 1 113 ? -6.439 -13.880 -16.885 1.00 94.56 113 TYR A CA 1
ATOM 892 C C . TYR A 1 113 ? -6.845 -12.522 -16.321 1.00 94.56 113 TYR A C 1
ATOM 894 O O . TYR A 1 113 ? -6.783 -11.520 -17.038 1.00 94.56 113 TYR A O 1
ATOM 902 N N . LEU A 1 114 ? -7.222 -12.471 -15.042 1.00 95.62 114 LEU A N 1
ATOM 903 C CA . LEU A 1 114 ? -7.320 -11.197 -14.326 1.00 95.62 114 LEU A CA 1
ATOM 904 C C . LEU A 1 114 ? -5.927 -10.789 -13.860 1.00 95.62 114 LEU A C 1
ATOM 906 O O . LEU A 1 114 ? -5.242 -11.586 -13.217 1.00 95.62 114 LEU A O 1
ATOM 910 N N . ILE A 1 115 ? -5.545 -9.546 -14.129 1.00 95.12 115 ILE A N 1
ATOM 911 C CA . ILE A 1 115 ? -4.274 -8.964 -13.714 1.00 95.12 115 ILE A CA 1
ATOM 912 C C . ILE A 1 115 ? -4.531 -7.852 -12.698 1.00 95.12 115 ILE A C 1
ATOM 914 O O . ILE A 1 115 ? -5.368 -6.981 -12.935 1.00 95.12 115 ILE A O 1
ATOM 918 N N . PHE A 1 116 ? -3.788 -7.869 -11.591 1.00 93.12 116 PHE A N 1
ATOM 919 C CA . PHE A 1 116 ? -3.568 -6.692 -10.749 1.00 93.12 116 PHE A CA 1
ATOM 920 C C . PHE A 1 116 ? -2.240 -6.066 -11.159 1.00 93.12 116 PHE A C 1
ATOM 922 O O . PHE A 1 116 ? -1.178 -6.641 -10.909 1.00 93.12 116 PHE A O 1
ATOM 929 N N . ALA A 1 117 ? -2.299 -4.944 -11.872 1.00 86.00 117 ALA A N 1
ATOM 930 C CA . ALA A 1 117 ? -1.104 -4.250 -12.324 1.00 86.00 117 ALA A CA 1
ATOM 931 C C . ALA A 1 117 ? -0.434 -3.480 -11.180 1.00 86.00 117 ALA A C 1
ATOM 933 O O . ALA A 1 117 ? -1.077 -3.103 -10.205 1.00 86.00 117 ALA A O 1
ATOM 934 N N . ASP A 1 118 ? 0.864 -3.209 -11.328 1.00 83.00 118 ASP A N 1
ATOM 935 C CA . ASP A 1 118 ? 1.660 -2.478 -10.329 1.00 83.00 118 ASP A CA 1
ATOM 936 C C . ASP A 1 118 ? 1.174 -1.032 -10.096 1.00 83.00 118 ASP A C 1
ATOM 938 O O . ASP A 1 118 ? 1.597 -0.400 -9.137 1.00 83.00 118 ASP A O 1
ATOM 942 N N . ASN A 1 119 ? 0.336 -0.495 -10.985 1.00 76.19 119 ASN A N 1
ATOM 943 C CA . ASN A 1 119 ? -0.291 0.826 -10.879 1.00 76.19 119 ASN A CA 1
ATOM 944 C C . ASN A 1 119 ? -1.738 0.756 -10.351 1.00 76.19 119 ASN A C 1
ATOM 946 O O . ASN A 1 119 ? -2.547 1.623 -10.677 1.00 76.19 119 ASN A O 1
ATOM 950 N N . ASP A 1 120 ? -2.075 -0.318 -9.633 1.00 73.88 120 ASP A N 1
ATOM 951 C CA . ASP A 1 120 ? -3.379 -0.603 -9.019 1.00 73.88 120 ASP A CA 1
ATOM 952 C C . ASP A 1 120 ? -4.546 -0.823 -9.992 1.00 73.88 120 ASP A C 1
ATOM 954 O O . ASP A 1 120 ? -5.678 -1.075 -9.569 1.00 73.88 120 ASP A O 1
ATOM 958 N N . ALA A 1 121 ? -4.296 -0.785 -11.304 1.00 79.69 121 ALA A N 1
ATOM 959 C CA . ALA A 1 121 ? -5.325 -1.005 -12.308 1.00 79.69 121 ALA A CA 1
ATOM 960 C C . ALA A 1 121 ? -5.649 -2.505 -12.454 1.00 79.69 121 ALA A C 1
ATOM 962 O O . ALA A 1 121 ? -4.749 -3.309 -12.729 1.00 79.69 121 ALA A O 1
ATOM 963 N N . PRO A 1 122 ? -6.929 -2.906 -12.342 1.00 90.50 122 PRO A N 1
ATOM 964 C CA . PRO A 1 122 ? -7.340 -4.269 -12.616 1.00 90.50 122 PRO A CA 1
ATOM 965 C C . PRO A 1 122 ? -7.888 -4.402 -14.045 1.00 90.50 122 PRO A C 1
ATOM 967 O O . PRO A 1 122 ? -8.752 -3.632 -14.473 1.00 90.50 122 PRO A O 1
ATOM 970 N N . PHE A 1 123 ? -7.426 -5.404 -14.790 1.00 92.19 123 PHE A N 1
ATOM 971 C CA . PHE A 1 123 ? -7.912 -5.664 -16.150 1.00 92.19 123 PHE A CA 1
ATOM 972 C C . PHE A 1 123 ? -7.759 -7.134 -16.552 1.00 92.19 123 PHE A C 1
ATOM 974 O O . PHE A 1 123 ? -6.983 -7.883 -15.960 1.00 92.19 123 PHE A O 1
ATOM 981 N N . TYR A 1 124 ? -8.515 -7.546 -17.571 1.00 93.69 124 TYR A N 1
ATOM 982 C CA . TYR A 1 124 ? -8.446 -8.891 -18.139 1.00 93.69 124 TYR A CA 1
ATOM 983 C C . TYR A 1 124 ? -7.560 -8.924 -19.388 1.00 93.69 124 TYR A C 1
ATOM 985 O O . TYR A 1 124 ? -7.720 -8.078 -20.265 1.00 93.69 124 TYR A O 1
ATOM 993 N N . LEU A 1 125 ? -6.699 -9.938 -19.504 1.00 92.31 125 LEU A N 1
ATOM 994 C CA . LEU A 1 125 ? -5.873 -10.210 -20.689 1.00 92.31 125 LEU A CA 1
ATOM 995 C C . LEU A 1 125 ? -5.928 -11.685 -21.097 1.00 92.31 125 LEU A C 1
ATOM 997 O O . LEU A 1 125 ? -6.149 -12.567 -20.270 1.00 92.31 125 LEU A O 1
ATOM 1001 N N . ARG A 1 126 ? -5.696 -11.966 -22.382 1.00 90.94 126 ARG A N 1
ATOM 1002 C CA . ARG A 1 126 ? -5.476 -13.333 -22.886 1.00 90.94 126 ARG A CA 1
ATOM 1003 C C . ARG A 1 126 ? -3.996 -13.715 -22.772 1.00 90.94 126 ARG A C 1
ATOM 1005 O O . ARG A 1 126 ? -3.134 -12.847 -22.654 1.00 90.94 126 ARG A O 1
ATOM 1012 N N . SER A 1 127 ? -3.696 -15.013 -22.830 1.00 90.62 127 SER A N 1
ATOM 1013 C CA . SER A 1 127 ? -2.331 -15.552 -22.688 1.00 90.62 127 SER A CA 1
ATOM 1014 C C . SER A 1 127 ? -1.328 -14.973 -23.698 1.00 90.62 127 SER A C 1
ATOM 1016 O O . SER A 1 127 ? -0.167 -14.756 -23.359 1.00 90.62 127 SER A O 1
ATOM 1018 N N . ASN A 1 128 ? -1.773 -14.628 -24.912 1.00 89.75 128 ASN A N 1
ATOM 1019 C CA . ASN A 1 128 ? -0.939 -14.018 -25.957 1.00 89.75 128 ASN A CA 1
ATOM 1020 C C . ASN A 1 128 ? -0.350 -12.639 -25.580 1.00 89.75 128 ASN A C 1
ATOM 1022 O O . ASN A 1 128 ? 0.720 -12.269 -26.071 1.00 89.75 128 ASN A O 1
ATOM 1026 N N . ALA A 1 129 ? -1.016 -11.896 -24.695 1.00 91.50 129 ALA A N 1
ATOM 1027 C CA . ALA A 1 129 ? -0.611 -10.574 -24.226 1.00 91.50 129 ALA A CA 1
ATOM 1028 C C . ALA A 1 129 ? 0.226 -10.631 -22.937 1.00 91.50 129 ALA A C 1
ATOM 1030 O O . ALA A 1 129 ? 0.597 -9.591 -22.395 1.00 91.50 129 ALA A O 1
ATOM 1031 N N . ILE A 1 130 ? 0.525 -11.826 -22.417 1.00 93.50 130 ILE A N 1
ATOM 1032 C CA . ILE A 1 130 ? 1.184 -11.997 -21.122 1.00 93.50 130 ILE A CA 1
ATOM 1033 C C . ILE A 1 130 ? 2.523 -12.709 -21.317 1.00 93.50 130 ILE A C 1
ATOM 1035 O O . ILE A 1 130 ? 2.638 -13.690 -22.051 1.00 93.50 130 ILE A O 1
ATOM 1039 N N . ARG A 1 131 ? 3.554 -12.185 -20.661 1.00 93.69 131 ARG A N 1
ATOM 1040 C CA . ARG A 1 131 ? 4.902 -12.747 -20.559 1.00 93.69 131 ARG A CA 1
ATOM 1041 C C . ARG A 1 131 ? 5.220 -13.007 -19.098 1.00 93.69 131 ARG A C 1
ATOM 1043 O O . ARG A 1 131 ? 4.768 -12.279 -18.216 1.00 93.69 131 ARG A O 1
ATOM 1050 N N . LEU A 1 132 ? 6.017 -14.029 -18.828 1.00 93.56 132 LEU A N 1
ATOM 1051 C CA . LEU A 1 132 ? 6.388 -14.372 -17.462 1.00 93.56 132 LEU A CA 1
ATOM 1052 C C . LEU A 1 132 ? 7.534 -13.483 -16.970 1.00 93.56 132 LEU A C 1
ATOM 1054 O O . LEU A 1 132 ? 8.593 -13.454 -17.595 1.00 93.56 132 LEU A O 1
ATOM 1058 N N . LEU A 1 133 ? 7.328 -12.762 -15.866 1.00 92.88 133 LEU A N 1
ATOM 1059 C CA . LEU A 1 133 ? 8.342 -11.887 -15.273 1.00 92.88 133 LEU A CA 1
ATOM 1060 C C . LEU A 1 133 ? 9.186 -12.690 -14.279 1.00 92.88 133 LEU A C 1
ATOM 1062 O O . LEU A 1 133 ? 8.645 -13.449 -13.479 1.00 92.88 133 LEU A O 1
ATOM 1066 N N . LEU A 1 134 ? 10.508 -12.515 -14.303 1.00 89.00 134 LEU A N 1
ATOM 1067 C CA . LEU A 1 134 ? 11.411 -13.309 -13.460 1.00 89.00 134 LEU A CA 1
ATOM 1068 C C . LEU A 1 134 ? 11.495 -12.820 -12.010 1.00 89.00 134 LEU A C 1
ATOM 1070 O O . LEU A 1 134 ? 12.067 -13.502 -11.160 1.00 89.00 134 LEU A O 1
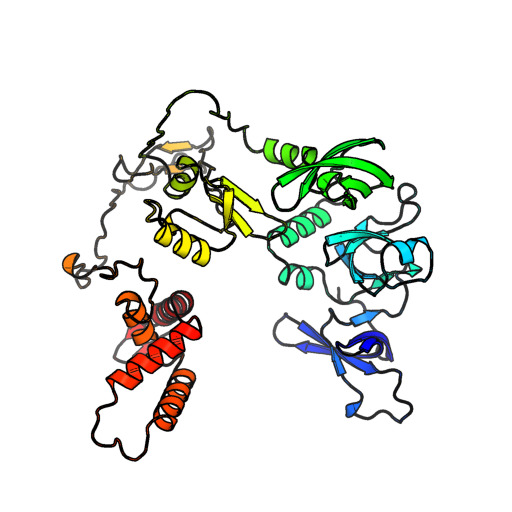ATOM 1074 N N . GLU A 1 135 ? 10.933 -11.650 -11.706 1.00 87.62 135 GLU A N 1
ATOM 1075 C CA . GLU A 1 135 ? 10.767 -11.180 -10.333 1.00 87.62 135 GLU A CA 1
ATOM 1076 C C . GLU A 1 135 ? 9.897 -12.154 -9.530 1.00 87.62 135 GLU A C 1
ATOM 1078 O O . GLU A 1 135 ? 8.748 -12.386 -9.900 1.00 87.62 135 GLU A O 1
ATOM 1083 N N . PRO A 1 136 ? 10.380 -12.703 -8.402 1.00 85.31 136 PRO A N 1
ATOM 1084 C CA . PRO A 1 136 ? 9.523 -13.486 -7.529 1.00 85.31 136 PRO A CA 1
ATOM 1085 C C . PRO A 1 136 ? 8.547 -12.566 -6.790 1.00 85.31 136 PRO A C 1
ATOM 1087 O O . PRO A 1 136 ? 8.880 -11.426 -6.457 1.00 85.31 136 PRO A O 1
ATOM 1090 N N . LEU A 1 137 ? 7.364 -13.090 -6.455 1.00 85.69 137 LEU A N 1
ATOM 1091 C CA . LEU A 1 137 ? 6.351 -12.341 -5.708 1.00 85.69 137 LEU A CA 1
ATOM 1092 C C . LEU A 1 137 ? 6.914 -11.755 -4.402 1.00 85.69 137 LEU A C 1
ATOM 1094 O O . LEU A 1 137 ? 6.647 -10.601 -4.094 1.00 85.69 137 LEU A O 1
ATOM 1098 N N . SER A 1 138 ? 7.760 -12.494 -3.678 1.00 84.31 138 SER A N 1
ATOM 1099 C CA . SER A 1 138 ? 8.411 -12.011 -2.451 1.00 84.31 138 SER A CA 1
ATOM 1100 C C . SER A 1 138 ? 9.291 -10.772 -2.664 1.00 84.31 138 SER A C 1
ATOM 1102 O O . SER A 1 138 ? 9.324 -9.901 -1.798 1.00 84.31 138 SER A O 1
ATOM 1104 N N . ASN A 1 139 ? 9.974 -10.657 -3.810 1.00 82.88 139 ASN A N 1
ATOM 1105 C CA . ASN A 1 139 ? 10.786 -9.481 -4.141 1.00 82.88 139 ASN A CA 1
ATOM 1106 C C . ASN A 1 139 ? 9.891 -8.265 -4.407 1.00 82.88 139 ASN A C 1
ATOM 1108 O O . ASN A 1 139 ? 10.137 -7.200 -3.846 1.00 82.88 139 ASN A O 1
ATOM 1112 N N . TYR A 1 140 ? 8.817 -8.437 -5.184 1.00 84.56 140 TYR A N 1
ATOM 1113 C CA . TYR A 1 140 ? 7.813 -7.386 -5.384 1.00 84.56 140 TYR A CA 1
ATOM 1114 C C . TYR A 1 140 ? 7.197 -6.938 -4.050 1.00 84.56 140 TYR A C 1
ATOM 1116 O O . TYR A 1 140 ? 7.210 -5.753 -3.725 1.00 84.56 140 TYR A O 1
ATOM 1124 N N . LEU A 1 141 ? 6.752 -7.891 -3.225 1.00 80.25 141 LEU A N 1
ATOM 1125 C CA . LEU A 1 141 ? 6.125 -7.612 -1.932 1.00 80.25 141 LEU A CA 1
ATOM 1126 C C . LEU A 1 141 ? 7.067 -6.929 -0.933 1.00 80.25 141 LEU A C 1
ATOM 1128 O O . LEU A 1 141 ? 6.603 -6.273 -0.007 1.00 80.25 141 LEU A O 1
ATOM 1132 N N . SER A 1 142 ? 8.385 -7.058 -1.105 1.00 76.38 142 SER A N 1
ATOM 1133 C CA . SER A 1 142 ? 9.360 -6.352 -0.269 1.00 76.38 142 SER A CA 1
ATOM 1134 C C . SER A 1 142 ? 9.503 -4.860 -0.608 1.00 76.38 142 SER A C 1
ATOM 1136 O O . SER A 1 142 ? 10.086 -4.121 0.183 1.00 76.38 142 SER A O 1
ATOM 1138 N N . LYS A 1 143 ? 8.993 -4.429 -1.772 1.00 77.25 143 LYS A N 1
ATOM 1139 C CA . LYS A 1 143 ? 9.115 -3.061 -2.309 1.00 77.25 143 LYS A CA 1
ATOM 1140 C C . LYS A 1 143 ? 7.822 -2.250 -2.213 1.00 77.25 143 LYS A C 1
ATOM 1142 O O . LYS A 1 143 ? 7.882 -1.030 -2.331 1.00 77.25 143 LYS A O 1
ATOM 1147 N N . VAL A 1 144 ? 6.678 -2.913 -2.061 1.00 61.97 144 VAL A N 1
ATOM 1148 C CA . VAL A 1 144 ? 5.379 -2.254 -1.861 1.00 61.97 144 VAL A CA 1
ATOM 1149 C C . VAL A 1 144 ? 5.156 -1.937 -0.388 1.00 61.97 144 VAL A C 1
ATOM 1151 O O . VAL A 1 144 ? 5.855 -2.444 0.493 1.00 61.97 144 VAL A O 1
ATOM 1154 N N . ASP A 1 145 ? 4.173 -1.092 -0.117 1.00 53.47 145 ASP A N 1
ATOM 1155 C CA . ASP A 1 145 ? 3.779 -0.766 1.240 1.00 53.47 145 ASP A CA 1
ATOM 1156 C C . ASP A 1 145 ? 3.154 -1.976 1.972 1.00 53.47 145 ASP A C 1
ATOM 1158 O O . ASP A 1 145 ? 2.727 -2.965 1.365 1.00 53.47 145 ASP A O 1
ATOM 1162 N N . LEU A 1 146 ? 3.102 -1.912 3.305 1.00 49.06 146 LEU A N 1
ATOM 1163 C CA . LEU A 1 146 ? 2.644 -3.029 4.136 1.00 49.06 146 LEU A CA 1
ATOM 1164 C C . LEU A 1 146 ? 1.175 -3.414 3.877 1.00 49.06 146 LEU A C 1
ATOM 1166 O O . LEU A 1 146 ? 0.841 -4.596 3.967 1.00 49.06 146 LEU A O 1
ATOM 1170 N N . GLY A 1 147 ? 0.312 -2.447 3.550 1.00 50.53 147 GLY A N 1
ATOM 1171 C CA . GLY A 1 147 ? -1.108 -2.674 3.283 1.00 50.53 147 GLY A CA 1
ATOM 1172 C C . GLY A 1 147 ? -1.314 -3.447 1.985 1.00 50.53 147 GLY A C 1
ATOM 1173 O O . GLY A 1 147 ? -1.962 -4.499 1.988 1.00 50.53 147 GLY A O 1
ATOM 1174 N N . THR A 1 148 ? -0.687 -2.990 0.900 1.00 60.75 148 THR A N 1
ATOM 1175 C CA . THR A 1 148 ? -0.669 -3.701 -0.387 1.00 60.75 148 THR A CA 1
ATOM 1176 C C . THR A 1 148 ? -0.064 -5.092 -0.240 1.00 60.75 148 THR A C 1
ATOM 1178 O O . THR A 1 148 ? -0.629 -6.073 -0.731 1.00 60.75 148 THR A O 1
ATOM 1181 N N . ARG A 1 149 ? 1.044 -5.214 0.504 1.00 66.88 149 ARG A N 1
ATOM 1182 C CA . ARG A 1 149 ? 1.677 -6.504 0.788 1.00 66.88 149 ARG A CA 1
ATOM 1183 C C . ARG A 1 149 ? 0.712 -7.480 1.456 1.00 66.88 149 ARG A C 1
ATOM 1185 O O . ARG A 1 149 ? 0.520 -8.578 0.940 1.00 66.88 149 ARG A O 1
ATOM 1192 N N . GLN A 1 150 ? 0.095 -7.087 2.569 1.00 60.31 150 GLN A N 1
ATOM 1193 C CA . GLN A 1 150 ? -0.837 -7.944 3.307 1.00 60.31 150 GLN A CA 1
ATOM 1194 C C . GLN A 1 150 ? -2.073 -8.292 2.476 1.00 60.31 150 GLN A C 1
ATOM 1196 O O . GLN A 1 150 ? -2.542 -9.429 2.523 1.00 60.31 150 GLN A O 1
ATOM 1201 N N . TYR A 1 151 ? -2.594 -7.338 1.697 1.00 68.31 151 TYR A N 1
ATOM 1202 C CA . TYR A 1 151 ? -3.725 -7.583 0.808 1.00 68.31 151 TYR A CA 1
ATOM 1203 C C . TYR A 1 151 ? -3.390 -8.653 -0.235 1.00 68.31 151 TYR A C 1
ATOM 1205 O O . TYR A 1 151 ? -4.132 -9.626 -0.360 1.00 68.31 151 TYR A O 1
ATOM 1213 N N . ILE A 1 152 ? -2.265 -8.513 -0.942 1.00 75.62 152 ILE A N 1
ATOM 1214 C CA . ILE A 1 152 ? -1.839 -9.466 -1.973 1.00 75.62 152 ILE A CA 1
ATOM 1215 C C . ILE A 1 152 ? -1.463 -10.823 -1.362 1.00 75.62 152 ILE A C 1
ATOM 1217 O O . ILE A 1 152 ? -1.879 -11.850 -1.895 1.00 75.62 152 ILE A O 1
ATOM 1221 N N . GLU A 1 153 ? -0.739 -10.859 -0.238 1.00 79.12 153 GLU A N 1
ATOM 1222 C CA . GLU A 1 153 ? -0.417 -12.107 0.472 1.00 79.12 153 GLU A CA 1
ATOM 1223 C C . GLU A 1 153 ? -1.699 -12.848 0.872 1.00 79.12 153 GLU A C 1
ATOM 1225 O O . GLU A 1 153 ? -1.869 -14.017 0.530 1.00 79.12 153 GLU A O 1
ATOM 1230 N N . ASN A 1 154 ? -2.645 -12.162 1.519 1.00 72.31 154 ASN A N 1
ATOM 1231 C CA . ASN A 1 154 ? -3.912 -12.762 1.924 1.00 72.31 154 ASN A CA 1
ATOM 1232 C C . ASN A 1 154 ? -4.763 -13.186 0.717 1.00 72.31 154 ASN A C 1
ATOM 1234 O O . ASN A 1 154 ? -5.380 -14.251 0.739 1.00 72.31 154 ASN A O 1
ATOM 1238 N N . TYR A 1 155 ? -4.777 -12.390 -0.356 1.00 80.31 155 TYR A N 1
ATOM 1239 C CA . TYR A 1 155 ? -5.476 -12.723 -1.596 1.00 80.31 155 TYR A CA 1
ATOM 1240 C C . TYR A 1 155 ? -4.962 -14.037 -2.191 1.00 80.31 155 TYR A C 1
ATOM 1242 O O . TYR A 1 155 ? -5.751 -14.936 -2.478 1.00 80.31 155 TYR A O 1
ATOM 1250 N N . VAL A 1 156 ? -3.640 -14.164 -2.346 1.00 83.75 156 VAL A N 1
ATOM 1251 C CA . VAL A 1 156 ? -3.000 -15.358 -2.915 1.00 83.75 156 VAL A CA 1
ATOM 1252 C C . VAL A 1 156 ? -3.191 -16.568 -1.998 1.00 83.75 156 VAL A C 1
ATOM 1254 O O . VAL A 1 156 ? -3.505 -17.647 -2.490 1.00 83.75 156 VAL A O 1
ATOM 1257 N N . LEU A 1 157 ? -3.067 -16.394 -0.676 1.00 79.88 157 LEU A N 1
ATOM 1258 C CA . LEU A 1 157 ? -3.241 -17.469 0.310 1.00 79.88 157 LEU A CA 1
ATOM 1259 C C . LEU A 1 157 ? -4.677 -18.003 0.386 1.00 79.88 157 LEU A C 1
ATOM 1261 O O . LEU A 1 157 ? -4.877 -19.191 0.627 1.00 79.88 157 LEU A O 1
ATOM 1265 N N . THR A 1 158 ? -5.682 -17.140 0.219 1.00 77.81 158 THR A N 1
ATOM 1266 C CA . THR A 1 158 ? -7.100 -17.524 0.346 1.00 77.81 158 THR A CA 1
ATOM 1267 C C . THR A 1 158 ? -7.738 -17.951 -0.973 1.00 77.81 158 THR A C 1
ATOM 1269 O O . THR A 1 158 ? -8.814 -18.556 -0.960 1.00 77.81 158 THR A O 1
ATOM 1272 N N . TYR A 1 159 ? -7.087 -17.698 -2.111 1.00 84.06 159 TYR A N 1
ATOM 1273 C CA . TYR A 1 159 ? -7.549 -18.150 -3.421 1.00 84.06 159 TYR A CA 1
ATOM 1274 C C . TYR A 1 159 ? -7.759 -19.682 -3.438 1.00 84.06 159 TYR A C 1
ATOM 1276 O O . TYR A 1 159 ? -6.914 -20.418 -2.931 1.00 84.06 159 TYR A O 1
ATOM 1284 N N . PRO A 1 160 ? -8.871 -20.201 -4.001 1.00 88.06 160 PRO A N 1
ATOM 1285 C CA . PRO A 1 160 ? -9.873 -19.521 -4.832 1.00 88.06 160 PRO A CA 1
ATOM 1286 C C . PRO A 1 160 ? -11.044 -18.874 -4.070 1.00 88.06 160 PRO A C 1
ATOM 1288 O O . PRO A 1 160 ? -11.976 -18.373 -4.708 1.00 88.06 160 PRO A O 1
ATOM 1291 N N . LYS A 1 161 ? -11.041 -18.865 -2.728 1.00 83.19 161 LYS A N 1
ATOM 1292 C CA . LYS A 1 161 ? -12.131 -18.288 -1.923 1.00 83.19 161 LYS A CA 1
ATOM 1293 C C . LYS A 1 161 ? -12.087 -16.764 -1.992 1.00 83.19 161 LYS A C 1
ATOM 1295 O O . LYS A 1 161 ? -11.262 -16.118 -1.356 1.00 83.19 161 LYS A O 1
ATOM 1300 N N . ARG A 1 162 ? -13.008 -16.180 -2.759 1.00 84.62 162 ARG A N 1
ATOM 1301 C CA . ARG A 1 162 ? -13.075 -14.735 -3.002 1.00 84.62 162 ARG A CA 1
ATOM 1302 C C . ARG A 1 162 ? -14.401 -14.178 -2.509 1.00 84.62 162 ARG A C 1
ATOM 1304 O O . ARG A 1 162 ? -15.454 -14.736 -2.799 1.00 84.62 162 ARG A O 1
ATOM 1311 N N . ARG A 1 163 ? -14.341 -13.056 -1.792 1.00 81.62 163 ARG A N 1
ATOM 1312 C CA . ARG A 1 163 ? -15.517 -12.256 -1.438 1.00 81.62 163 ARG A CA 1
ATOM 1313 C C . ARG A 1 163 ? -15.708 -11.193 -2.508 1.00 81.62 163 ARG A C 1
ATOM 1315 O O . ARG A 1 163 ? -14.859 -10.320 -2.644 1.00 81.62 163 ARG A O 1
ATOM 1322 N N . LEU A 1 164 ? -16.784 -11.303 -3.278 1.00 89.88 164 LEU A N 1
ATOM 1323 C CA . LEU A 1 164 ? -17.150 -10.355 -4.326 1.00 89.88 164 LEU A CA 1
ATOM 1324 C C . LEU A 1 164 ? -18.514 -9.764 -3.987 1.00 89.88 164 LEU A C 1
ATOM 1326 O O . LEU A 1 164 ? -19.386 -10.487 -3.509 1.00 89.88 164 LEU A O 1
ATOM 1330 N N . VAL A 1 165 ? -18.700 -8.472 -4.245 1.00 89.50 165 VAL A N 1
ATOM 1331 C CA . VAL A 1 165 ? -20.034 -7.869 -4.173 1.00 89.50 165 VAL A CA 1
ATOM 1332 C C . VAL A 1 165 ? -20.880 -8.391 -5.332 1.00 89.50 165 VAL A C 1
ATOM 1334 O O . VAL A 1 165 ? -20.431 -8.415 -6.487 1.00 89.50 165 VAL A O 1
ATOM 1337 N N . ASP A 1 166 ? -22.107 -8.792 -5.016 1.00 92.62 166 ASP A N 1
ATOM 1338 C CA . ASP A 1 166 ? -23.131 -9.050 -6.017 1.00 92.62 166 ASP A CA 1
ATOM 1339 C C . ASP A 1 166 ? -23.804 -7.730 -6.411 1.00 92.62 166 ASP A C 1
ATOM 1341 O O . ASP A 1 166 ? -24.340 -7.032 -5.553 1.00 92.62 166 ASP A O 1
ATOM 1345 N N . ILE A 1 167 ? -23.682 -7.357 -7.685 1.00 93.06 167 ILE A N 1
ATOM 1346 C CA . ILE A 1 167 ? -24.093 -6.057 -8.235 1.00 93.06 167 ILE A CA 1
ATOM 1347 C C . ILE A 1 167 ? -24.531 -6.208 -9.693 1.00 93.06 167 ILE A C 1
ATOM 1349 O O . ILE A 1 167 ? -23.968 -7.001 -10.454 1.00 93.06 167 ILE A O 1
ATOM 1353 N N . SER A 1 168 ? -25.471 -5.364 -10.098 1.00 95.44 168 SER A N 1
ATOM 1354 C CA . SER A 1 168 ? -26.003 -5.242 -11.450 1.00 95.44 168 SER A CA 1
ATOM 1355 C C . SER A 1 168 ? -25.697 -3.877 -12.069 1.00 95.44 168 SER A C 1
ATOM 1357 O O . SER A 1 168 ? -25.334 -2.907 -11.404 1.00 95.44 168 SER A O 1
ATOM 1359 N N . VAL A 1 169 ? -25.813 -3.790 -13.396 1.00 96.88 169 VAL A N 1
ATOM 1360 C CA . VAL A 1 169 ? -25.673 -2.512 -14.108 1.00 96.88 169 VAL A CA 1
ATOM 1361 C C . VAL A 1 169 ? -26.794 -1.564 -13.670 1.00 96.88 169 VAL A C 1
ATOM 1363 O O . VAL A 1 169 ? -27.947 -1.978 -13.602 1.00 96.88 169 VAL A O 1
ATOM 1366 N N . LYS A 1 170 ? -26.448 -0.288 -13.469 1.00 94.81 170 LYS A N 1
ATOM 1367 C CA . LYS A 1 170 ? -27.254 0.808 -12.898 1.00 94.81 170 LYS A CA 1
ATOM 1368 C C . LYS A 1 170 ? -27.377 0.820 -11.374 1.00 94.81 170 LYS A C 1
ATOM 1370 O O . LYS A 1 170 ? -27.928 1.787 -10.855 1.00 94.81 170 LYS A O 1
ATOM 1375 N N . ASP A 1 171 ? -26.834 -0.166 -10.666 1.00 96.00 171 ASP A N 1
ATOM 1376 C CA . ASP A 1 171 ? -26.799 -0.110 -9.205 1.00 96.00 171 ASP A CA 1
ATOM 1377 C C . ASP A 1 171 ? -25.931 1.059 -8.726 1.00 96.00 171 ASP A C 1
ATOM 1379 O O . ASP A 1 171 ? -24.903 1.386 -9.331 1.00 96.00 171 ASP A O 1
ATOM 1383 N N . HIS A 1 172 ? -26.345 1.670 -7.620 1.00 94.69 172 HIS A N 1
ATOM 1384 C CA . HIS A 1 172 ? -25.551 2.653 -6.895 1.00 94.69 172 HIS A CA 1
ATOM 1385 C C . HIS A 1 172 ? -24.672 1.942 -5.870 1.00 94.69 172 HIS A C 1
ATOM 1387 O O . HIS A 1 172 ? -25.129 1.065 -5.133 1.00 94.69 172 HIS A O 1
ATOM 1393 N N . ILE A 1 173 ? -23.400 2.318 -5.817 1.00 91.31 173 ILE A N 1
ATOM 1394 C CA . ILE A 1 173 ? -22.444 1.775 -4.864 1.00 91.31 173 ILE A CA 1
ATOM 1395 C C . ILE A 1 173 ? -21.493 2.866 -4.392 1.00 91.31 173 ILE A C 1
ATOM 1397 O O . ILE A 1 173 ? -20.886 3.581 -5.188 1.00 91.31 173 ILE A O 1
ATOM 1401 N N . ASN A 1 174 ? -21.319 2.950 -3.075 1.00 87.12 174 ASN A N 1
ATOM 1402 C CA . ASN A 1 174 ? -20.318 3.829 -2.496 1.00 87.12 174 ASN A CA 1
ATOM 1403 C C . ASN A 1 174 ? -18.922 3.237 -2.696 1.00 87.12 174 ASN A C 1
ATOM 1405 O O . ASN A 1 174 ? -18.635 2.120 -2.242 1.00 87.12 174 ASN A O 1
ATOM 1409 N N . ILE A 1 175 ? -18.053 4.009 -3.342 1.00 81.19 175 ILE A N 1
ATOM 1410 C CA . ILE A 1 175 ? -16.652 3.663 -3.566 1.00 81.19 175 ILE A CA 1
ATOM 1411 C C . ILE A 1 175 ? -15.727 4.632 -2.834 1.00 81.19 175 ILE A C 1
ATOM 1413 O O . ILE A 1 175 ? -16.062 5.796 -2.627 1.00 81.19 175 ILE A O 1
ATOM 1417 N N . GLU A 1 176 ? -14.557 4.153 -2.439 1.00 76.88 176 GLU A N 1
ATOM 1418 C CA . GLU A 1 176 ? -13.515 4.975 -1.838 1.00 76.88 176 GLU A CA 1
ATOM 1419 C C . GLU A 1 176 ? -12.729 5.715 -2.933 1.00 76.88 176 GLU A C 1
ATOM 1421 O O . GLU A 1 176 ? -12.289 5.125 -3.931 1.00 76.88 176 GLU A O 1
ATOM 1426 N N . LEU A 1 177 ? -12.587 7.026 -2.742 1.00 63.28 177 LEU A N 1
ATOM 1427 C CA . LEU A 1 177 ? -11.757 7.911 -3.544 1.00 63.28 177 LEU A CA 1
ATOM 1428 C C . LEU A 1 177 ? -11.095 8.948 -2.625 1.00 63.28 177 LEU A C 1
ATOM 1430 O O . LEU A 1 177 ? -11.776 9.761 -1.998 1.00 63.28 177 LEU A O 1
ATOM 1434 N N . ASN A 1 178 ? -9.761 8.954 -2.575 1.00 55.66 178 ASN A N 1
ATOM 1435 C CA . ASN A 1 178 ? -8.958 9.926 -1.819 1.00 55.66 178 ASN A CA 1
ATOM 1436 C C . ASN A 1 178 ? -9.331 10.045 -0.323 1.00 55.66 178 ASN A C 1
ATOM 1438 O O . ASN A 1 178 ? -9.113 11.078 0.305 1.00 55.66 178 ASN A O 1
ATOM 1442 N N . GLY A 1 179 ? -9.832 8.974 0.281 1.00 48.56 179 GLY A N 1
ATOM 1443 C CA . GLY A 1 179 ? -10.221 8.868 1.689 1.00 48.56 179 GLY A CA 1
ATOM 1444 C C . GLY A 1 179 ? -11.693 9.148 1.961 1.00 48.56 179 GLY A C 1
ATOM 1445 O O . GLY A 1 179 ? -12.099 9.178 3.125 1.00 48.56 179 GLY A O 1
ATOM 1446 N N . GLN A 1 180 ? -12.492 9.369 0.919 1.00 55.00 180 GLN A N 1
ATOM 1447 C CA . GLN A 1 180 ? -13.918 9.652 1.027 1.00 55.00 180 GLN A CA 1
ATOM 1448 C C . GLN A 1 180 ? -14.744 8.578 0.328 1.00 55.00 180 GLN A C 1
ATOM 1450 O O . GLN A 1 180 ? -14.338 8.027 -0.691 1.00 55.00 180 GLN A O 1
ATOM 1455 N N . TRP A 1 181 ? -15.923 8.306 0.883 1.00 74.69 181 TRP A N 1
ATOM 1456 C CA . TRP A 1 181 ? -16.932 7.479 0.234 1.00 74.69 181 TRP A CA 1
ATOM 1457 C C . TRP A 1 181 ? -17.747 8.357 -0.704 1.00 74.69 181 TRP A C 1
ATOM 1459 O O . TRP A 1 181 ? -18.388 9.306 -0.251 1.00 74.69 181 TRP A O 1
ATOM 1469 N N . ILE A 1 182 ? -17.714 8.040 -1.991 1.00 76.31 182 ILE A N 1
ATOM 1470 C CA . ILE A 1 182 ? -18.491 8.724 -3.019 1.00 76.31 182 ILE A CA 1
ATOM 1471 C C . ILE A 1 182 ? -19.493 7.754 -3.629 1.00 76.31 182 ILE A C 1
ATOM 1473 O O . ILE A 1 182 ? -19.176 6.585 -3.842 1.00 76.31 182 ILE A O 1
ATOM 1477 N N . ASP A 1 183 ? -20.690 8.247 -3.925 1.00 88.62 183 ASP A N 1
ATOM 1478 C CA . ASP A 1 183 ? -21.684 7.476 -4.661 1.00 88.62 183 ASP A CA 1
ATOM 1479 C C . ASP A 1 183 ? -21.255 7.345 -6.129 1.00 88.62 183 ASP A C 1
ATOM 1481 O O . ASP A 1 183 ? -20.882 8.327 -6.783 1.00 88.62 183 ASP A O 1
ATOM 1485 N N . ALA A 1 184 ? -21.272 6.118 -6.636 1.00 92.12 184 ALA A N 1
ATOM 1486 C CA . ALA A 1 184 ? -20.913 5.794 -8.003 1.00 92.12 184 ALA A CA 1
ATOM 1487 C C . ALA A 1 184 ? -21.940 4.842 -8.616 1.00 92.12 184 ALA A C 1
ATOM 1489 O O . ALA A 1 184 ? -22.534 4.009 -7.936 1.00 92.12 184 ALA A O 1
ATOM 1490 N N . ILE A 1 185 ? -22.120 4.946 -9.930 1.00 95.06 185 ILE A N 1
ATOM 1491 C CA . ILE A 1 185 ? -23.126 4.179 -10.668 1.00 95.06 185 ILE A CA 1
ATOM 1492 C C . ILE A 1 185 ? -22.431 3.067 -11.442 1.00 95.06 185 ILE A C 1
ATOM 1494 O O . ILE A 1 185 ? -21.514 3.319 -12.229 1.00 95.06 185 ILE A O 1
ATOM 1498 N N . VAL A 1 186 ? -22.867 1.825 -11.269 1.00 97.50 186 VAL A N 1
ATOM 1499 C CA . VAL A 1 186 ? -22.324 0.691 -12.018 1.00 97.50 186 VAL A CA 1
ATOM 1500 C C . VAL A 1 186 ? -22.721 0.819 -13.489 1.00 97.50 186 VAL A C 1
ATOM 1502 O O . VAL A 1 186 ? -23.877 0.673 -13.870 1.00 97.50 186 VAL A O 1
ATOM 1505 N N . SER A 1 187 ? -21.741 1.059 -14.354 1.00 96.81 187 SER A N 1
ATOM 1506 C CA . SER A 1 187 ? -21.943 1.209 -15.801 1.00 96.81 187 SER A CA 1
ATOM 1507 C C . SER A 1 187 ? -21.773 -0.101 -16.578 1.00 96.81 187 SER A C 1
ATOM 1509 O O . SER A 1 187 ? -22.306 -0.238 -17.677 1.00 96.81 187 SER A O 1
ATOM 1511 N N . LYS A 1 188 ? -20.989 -1.052 -16.052 1.00 96.19 188 LYS A N 1
ATOM 1512 C CA . LYS A 1 188 ? -20.738 -2.360 -16.673 1.00 96.19 188 LYS A CA 1
ATOM 1513 C C . LYS A 1 188 ? -20.260 -3.366 -15.628 1.00 96.19 188 LYS A C 1
ATOM 1515 O O . LYS A 1 188 ? -19.542 -2.989 -14.708 1.00 96.19 188 LYS A O 1
ATOM 1520 N N . VAL A 1 189 ? -20.583 -4.640 -15.823 1.00 96.38 189 VAL A N 1
ATOM 1521 C CA . VAL A 1 189 ? -20.023 -5.767 -15.064 1.00 96.38 189 VAL A CA 1
ATOM 1522 C C . VAL A 1 189 ? -19.389 -6.740 -16.055 1.00 96.38 189 VAL A C 1
ATOM 1524 O O . VAL A 1 189 ? -19.966 -7.009 -17.108 1.00 96.38 189 VAL A O 1
ATOM 1527 N N . ASP A 1 190 ? -18.180 -7.210 -15.757 1.00 94.31 190 ASP A N 1
ATOM 1528 C CA . ASP A 1 190 ? -17.449 -8.204 -16.549 1.00 94.31 190 ASP A CA 1
ATOM 1529 C C . ASP A 1 190 ? -16.735 -9.161 -15.589 1.00 94.31 190 ASP A C 1
ATOM 1531 O O . ASP A 1 190 ? -15.688 -8.826 -15.033 1.00 94.31 190 ASP A O 1
ATOM 1535 N N . ALA A 1 191 ? -17.330 -10.335 -15.361 1.00 94.44 191 ALA A N 1
ATOM 1536 C CA . ALA A 1 191 ? -16.824 -11.347 -14.435 1.00 94.44 191 ALA A CA 1
ATOM 1537 C C . ALA A 1 191 ? -16.474 -10.753 -13.055 1.00 94.44 191 ALA A C 1
ATOM 1539 O O . ALA A 1 191 ? -17.352 -10.237 -12.365 1.00 94.44 191 ALA A O 1
ATOM 1540 N N . SER A 1 192 ? -15.217 -10.808 -12.616 1.00 96.19 192 SER A N 1
ATOM 1541 C CA . SER A 1 192 ? -14.792 -10.272 -11.314 1.00 96.19 192 SER A CA 1
ATOM 1542 C C . SER A 1 192 ? -14.555 -8.758 -11.309 1.00 96.19 192 SER A C 1
ATOM 1544 O O . SER A 1 192 ? -14.213 -8.201 -10.264 1.00 96.19 192 SER A O 1
ATOM 1546 N N . LEU A 1 193 ? -14.730 -8.082 -12.446 1.00 95.75 193 LEU A N 1
ATOM 1547 C CA . LEU A 1 193 ? -14.573 -6.641 -12.592 1.00 95.75 193 LEU A CA 1
ATOM 1548 C C . LEU A 1 193 ? -15.910 -5.934 -12.766 1.00 95.75 193 LEU A C 1
ATOM 1550 O O . LEU A 1 193 ? -16.888 -6.476 -13.282 1.00 95.75 193 LEU A O 1
ATOM 1554 N N . MET A 1 194 ? -15.919 -4.669 -12.378 1.00 95.81 194 MET A N 1
ATOM 1555 C CA . MET A 1 194 ? -17.008 -3.750 -12.651 1.00 95.81 194 MET A CA 1
ATOM 1556 C C . MET A 1 194 ? -16.459 -2.401 -13.078 1.00 95.81 194 MET A C 1
ATOM 1558 O O . MET A 1 194 ? -15.405 -1.976 -12.614 1.00 95.81 194 MET A O 1
ATOM 1562 N N . ARG A 1 195 ? -17.182 -1.717 -13.956 1.00 95.38 195 ARG A N 1
ATOM 1563 C CA . ARG A 1 195 ? -16.874 -0.350 -14.350 1.00 95.38 195 ARG A CA 1
ATOM 1564 C C . ARG A 1 195 ? -17.868 0.583 -13.692 1.00 95.38 195 ARG A C 1
ATOM 1566 O O . ARG A 1 195 ? -19.056 0.523 -14.006 1.00 95.38 195 ARG A O 1
ATOM 1573 N N . VAL A 1 196 ? -17.385 1.471 -12.845 1.00 95.12 196 VAL A N 1
ATOM 1574 C CA . VAL A 1 196 ? -18.196 2.477 -12.157 1.00 95.12 196 VAL A CA 1
ATOM 1575 C C . VAL A 1 196 ? -18.062 3.827 -12.848 1.00 95.12 196 VAL A C 1
ATOM 1577 O O . VAL A 1 196 ? -17.000 4.158 -13.373 1.00 95.12 196 VAL A O 1
ATOM 1580 N N . PHE A 1 197 ? -19.147 4.590 -12.877 1.00 95.75 197 PHE A N 1
ATOM 1581 C CA . PHE A 1 197 ? -19.173 5.994 -13.251 1.00 95.75 197 PHE A CA 1
ATOM 1582 C C . PHE A 1 197 ? -19.232 6.832 -11.978 1.00 95.75 197 PHE A C 1
ATOM 1584 O O . PHE A 1 197 ? -20.104 6.615 -11.141 1.00 95.75 197 PHE A O 1
ATOM 1591 N N . MET A 1 198 ? -18.306 7.776 -11.840 1.00 88.62 198 MET A N 1
ATOM 1592 C CA . MET A 1 198 ? -18.245 8.730 -10.738 1.00 88.62 198 MET A CA 1
ATOM 1593 C C . MET A 1 198 ? -18.770 10.079 -11.231 1.00 88.62 198 MET A C 1
ATOM 1595 O O . MET A 1 198 ? -18.019 10.788 -11.911 1.00 88.62 198 MET A O 1
ATOM 1599 N N . PRO A 1 199 ? -20.014 10.469 -10.896 1.00 83.12 199 PRO A N 1
ATOM 1600 C CA . PRO A 1 199 ? -20.597 11.718 -11.385 1.00 83.12 199 PRO A CA 1
ATOM 1601 C C . PRO A 1 199 ? -19.770 12.956 -11.019 1.00 83.12 199 PRO A C 1
ATOM 1603 O O . PRO A 1 199 ? -19.585 13.837 -11.851 1.00 83.12 199 PRO A O 1
ATOM 1606 N N . ILE A 1 200 ? -19.197 12.974 -9.811 1.00 78.81 200 ILE A N 1
ATOM 1607 C CA . ILE A 1 200 ? -18.368 14.071 -9.280 1.00 78.81 200 ILE A CA 1
ATOM 1608 C C . ILE A 1 200 ? -17.133 14.343 -10.158 1.00 78.81 200 ILE A C 1
ATOM 1610 O O . ILE A 1 200 ? -16.729 15.491 -10.310 1.00 78.81 200 ILE A O 1
ATOM 1614 N N . LEU A 1 201 ? -16.524 13.297 -10.725 1.00 79.56 201 LEU A N 1
ATOM 1615 C CA . LEU A 1 201 ? -15.330 13.410 -11.573 1.00 79.56 201 LEU A CA 1
ATOM 1616 C C . LEU A 1 201 ? -15.652 13.364 -13.069 1.00 79.56 201 LEU A C 1
ATOM 1618 O O . LEU A 1 201 ? -14.742 13.483 -13.887 1.00 79.56 201 LEU A O 1
ATOM 1622 N N . ASN A 1 202 ? -16.912 13.101 -13.428 1.00 87.56 202 ASN A N 1
ATOM 1623 C CA . ASN A 1 202 ? -17.326 12.730 -14.778 1.00 87.56 202 ASN A CA 1
ATOM 1624 C C . ASN A 1 202 ? -16.408 11.654 -15.406 1.00 87.56 202 ASN A C 1
ATOM 1626 O O . ASN A 1 202 ? -16.014 11.731 -16.571 1.00 87.56 202 ASN A O 1
ATOM 1630 N N . LYS A 1 203 ? -16.012 10.652 -14.609 1.00 88.12 203 LYS A N 1
ATOM 1631 C CA . LYS A 1 203 ? -15.004 9.652 -14.988 1.00 88.12 203 LYS A CA 1
ATOM 1632 C C . LYS A 1 203 ? -15.524 8.237 -14.783 1.00 88.12 203 LYS A C 1
ATOM 1634 O O . LYS A 1 203 ? -16.265 7.963 -13.843 1.00 88.12 203 LYS A O 1
ATOM 1639 N N . HIS A 1 204 ? -15.089 7.334 -15.657 1.00 89.56 204 HIS A N 1
ATOM 1640 C CA . HIS A 1 204 ? -15.269 5.898 -15.482 1.00 89.56 204 HIS A CA 1
ATOM 1641 C C . HIS A 1 204 ? -13.992 5.246 -14.950 1.00 89.56 204 HIS A C 1
ATOM 1643 O O . HIS A 1 204 ? -12.890 5.587 -15.383 1.00 89.56 204 HIS A O 1
ATOM 1649 N N . GLU A 1 205 ? -14.146 4.269 -14.065 1.00 87.38 205 GLU A N 1
ATOM 1650 C CA . GLU A 1 205 ? -13.041 3.490 -13.507 1.00 87.38 205 GLU A CA 1
ATOM 1651 C C . GLU A 1 205 ? -13.416 2.009 -13.439 1.00 87.38 205 GLU A C 1
ATOM 1653 O O . GLU A 1 205 ? -14.561 1.663 -13.149 1.00 87.38 205 GLU A O 1
ATOM 1658 N N . TRP A 1 206 ? -12.459 1.130 -13.736 1.00 90.75 206 TRP A N 1
ATOM 1659 C CA . TRP A 1 206 ? -12.605 -0.308 -13.530 1.00 90.75 206 TRP A CA 1
ATOM 1660 C C . TRP A 1 206 ? -12.120 -0.685 -12.133 1.00 90.75 206 TRP A C 1
ATOM 1662 O O . TRP A 1 206 ? -11.010 -0.337 -11.747 1.00 90.75 206 TRP A O 1
ATOM 1672 N N . LEU A 1 207 ? -12.943 -1.427 -11.398 1.00 91.12 207 LEU A N 1
ATOM 1673 C CA . LEU A 1 207 ? -12.657 -1.907 -10.053 1.00 91.12 207 LEU A CA 1
ATOM 1674 C C . LEU A 1 207 ? -12.841 -3.420 -9.978 1.00 91.12 207 LEU A C 1
ATOM 1676 O O . LEU A 1 207 ? -13.731 -3.999 -10.604 1.00 91.12 207 LEU A O 1
ATOM 1680 N N . TYR A 1 208 ? -12.019 -4.056 -9.151 1.00 93.94 208 TYR A N 1
ATOM 1681 C CA . TYR A 1 208 ? -12.226 -5.437 -8.741 1.00 93.94 208 TYR A CA 1
ATOM 1682 C C . TYR A 1 208 ? -13.409 -5.524 -7.769 1.00 93.94 208 TYR A C 1
ATOM 1684 O O . TYR A 1 208 ? -13.440 -4.809 -6.767 1.00 93.94 208 TYR A O 1
ATOM 1692 N N . ARG A 1 209 ? -14.370 -6.422 -8.027 1.00 94.12 209 ARG A N 1
ATOM 1693 C CA . ARG A 1 209 ? -15.586 -6.588 -7.204 1.00 94.12 209 ARG A CA 1
ATOM 1694 C C . ARG A 1 209 ? -15.314 -7.069 -5.777 1.00 94.12 209 ARG A C 1
ATOM 1696 O O . ARG A 1 209 ? -16.226 -7.044 -4.961 1.00 94.12 209 ARG A O 1
ATOM 1703 N N . GLY A 1 210 ? -14.091 -7.509 -5.482 1.00 86.12 210 GLY A N 1
ATOM 1704 C CA . GLY A 1 210 ? -13.622 -7.847 -4.135 1.00 86.12 210 GLY A CA 1
ATOM 1705 C C . GLY A 1 210 ? -12.774 -6.761 -3.466 1.00 86.12 210 GLY A C 1
ATOM 1706 O O . GLY A 1 210 ? -12.128 -7.035 -2.459 1.00 86.12 210 GLY A O 1
ATOM 1707 N N . SER A 1 211 ? -12.708 -5.557 -4.043 1.00 83.69 211 SER A N 1
ATOM 1708 C CA . SER A 1 211 ? -11.886 -4.461 -3.526 1.00 83.69 211 SER A CA 1
ATOM 1709 C C . SER A 1 211 ? -12.444 -3.886 -2.223 1.00 83.69 211 SER A C 1
ATOM 1711 O O . SER A 1 211 ? -13.648 -3.680 -2.078 1.00 83.69 211 SER A O 1
ATOM 1713 N N . LEU A 1 212 ? -11.551 -3.530 -1.296 1.00 75.56 212 LEU A N 1
ATOM 1714 C CA . LEU A 1 212 ? -11.912 -2.811 -0.068 1.00 75.56 212 LEU A CA 1
ATOM 1715 C C . LEU A 1 212 ? -12.247 -1.338 -0.310 1.00 75.56 212 LEU A C 1
ATOM 1717 O O . LEU A 1 212 ? -12.747 -0.674 0.593 1.00 75.56 212 LEU A O 1
ATOM 1721 N N . ARG A 1 213 ? -12.055 -0.850 -1.542 1.00 79.50 213 ARG A N 1
ATOM 1722 C CA . ARG A 1 213 ? -12.628 0.421 -1.993 1.00 79.50 213 ARG A CA 1
ATOM 1723 C C . ARG A 1 213 ? -14.143 0.349 -2.159 1.00 79.50 213 ARG A C 1
ATOM 1725 O O . ARG A 1 213 ? -14.743 1.365 -2.467 1.00 79.50 213 ARG A O 1
ATOM 173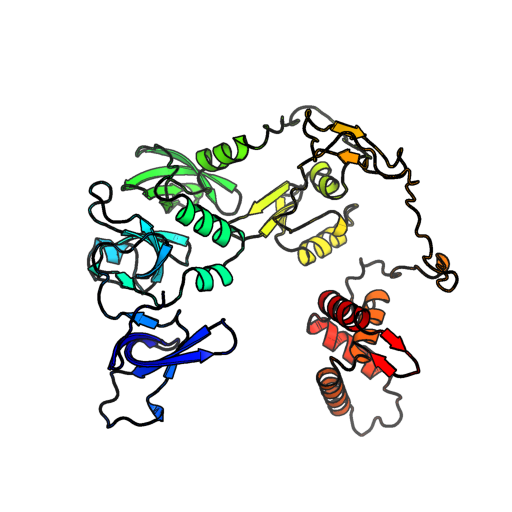2 N N . LEU A 1 214 ? -14.776 -0.812 -1.983 1.00 83.50 214 LEU A N 1
ATOM 1733 C CA . LEU A 1 214 ? -16.229 -0.957 -2.035 1.00 83.50 214 LEU A CA 1
ATOM 1734 C C . LEU A 1 214 ? -16.788 -0.959 -0.622 1.00 83.50 214 LEU A C 1
ATOM 1736 O O . LEU A 1 214 ? -16.480 -1.854 0.170 1.00 83.50 214 LEU A O 1
ATOM 1740 N N . GLN A 1 215 ? -17.638 0.021 -0.314 1.00 79.69 215 GLN A N 1
ATOM 1741 C CA . GLN A 1 215 ? -18.141 0.217 1.043 1.00 79.69 215 GLN A CA 1
ATOM 1742 C C . GLN A 1 215 ? -18.807 -1.033 1.644 1.00 79.69 215 GLN A C 1
ATOM 1744 O O . GLN A 1 215 ? -18.540 -1.321 2.811 1.00 79.69 215 GLN A O 1
ATOM 1749 N N . PRO A 1 216 ? -19.599 -1.835 0.897 1.00 81.06 216 PRO A N 1
ATOM 1750 C CA . PRO A 1 216 ? -20.173 -3.068 1.438 1.00 81.06 216 PRO A CA 1
ATOM 1751 C C . PRO A 1 216 ? -19.114 -4.060 1.939 1.00 81.06 216 PRO A C 1
ATOM 1753 O O . PRO A 1 216 ? -19.280 -4.655 3.003 1.00 81.06 216 PRO A O 1
ATOM 1756 N N . LEU A 1 217 ? -17.995 -4.203 1.220 1.00 74.50 217 LEU A N 1
ATOM 1757 C CA . LEU A 1 217 ? -16.910 -5.102 1.623 1.00 74.50 217 LEU A CA 1
ATOM 1758 C C . LEU A 1 217 ? -16.087 -4.524 2.764 1.00 74.50 217 LEU A C 1
ATOM 1760 O O . LEU A 1 217 ? -15.760 -5.257 3.696 1.00 74.50 217 LEU A O 1
ATOM 1764 N N . PHE A 1 218 ? -15.811 -3.222 2.734 1.00 68.19 218 PHE A N 1
ATOM 1765 C CA . PHE A 1 218 ? -15.154 -2.531 3.838 1.00 68.19 218 PHE A CA 1
ATOM 1766 C C . PHE A 1 218 ? -15.939 -2.697 5.148 1.00 68.19 218 PHE A C 1
ATOM 1768 O O . PHE A 1 218 ? -15.387 -3.126 6.160 1.00 68.19 218 PHE A O 1
ATOM 1775 N N . ASN A 1 219 ? -17.254 -2.473 5.107 1.00 68.88 219 ASN A N 1
ATOM 1776 C CA . ASN A 1 219 ? -18.136 -2.636 6.262 1.00 68.88 219 ASN A CA 1
ATOM 1777 C C . ASN A 1 219 ? -18.243 -4.106 6.722 1.00 68.88 219 ASN A C 1
ATOM 1779 O O . ASN A 1 219 ? -18.418 -4.394 7.907 1.00 68.88 219 ASN A O 1
ATOM 1783 N N . SER A 1 220 ? -18.121 -5.060 5.793 1.00 61.22 220 SER A N 1
ATOM 1784 C CA . SER A 1 220 ? -18.101 -6.493 6.123 1.00 61.22 220 SER A CA 1
ATOM 1785 C C . SER A 1 220 ? -16.806 -6.940 6.817 1.00 61.22 220 SER A C 1
ATOM 1787 O O . SER A 1 220 ? -16.778 -7.975 7.479 1.00 61.22 220 SER A O 1
ATOM 1789 N N . LEU A 1 221 ? -15.717 -6.171 6.683 1.00 51.75 221 LEU A N 1
ATOM 1790 C CA . LEU A 1 221 ? -14.507 -6.364 7.486 1.00 51.75 221 LEU A CA 1
ATOM 1791 C C . LEU A 1 221 ? -14.659 -5.749 8.875 1.00 51.75 221 LEU A C 1
ATOM 1793 O O . LEU A 1 221 ? -14.172 -6.320 9.848 1.00 51.75 221 LEU A O 1
ATOM 1797 N N . SER A 1 222 ? -15.384 -4.631 8.983 1.00 37.44 222 SER A N 1
ATOM 1798 C CA . SER A 1 222 ? -15.684 -3.998 10.268 1.00 37.44 222 SER A CA 1
ATOM 1799 C C . SER A 1 222 ? -16.708 -4.763 11.103 1.00 37.44 222 SER A C 1
ATOM 1801 O O . SER A 1 222 ? -17.032 -4.302 12.179 1.00 37.44 222 SER A O 1
ATOM 1803 N N . THR A 1 223 ? -17.229 -5.912 10.662 1.00 33.72 223 THR A N 1
ATOM 1804 C CA . THR A 1 223 ? -18.101 -6.771 11.491 1.00 33.72 223 THR A CA 1
ATOM 1805 C C . THR A 1 223 ? -17.317 -7.705 12.425 1.00 33.72 223 THR A C 1
ATOM 1807 O O . THR A 1 223 ? -17.925 -8.404 13.228 1.00 33.72 223 THR A O 1
ATOM 1810 N N . TYR A 1 224 ? -15.977 -7.687 12.368 1.00 29.83 224 TYR A N 1
ATOM 1811 C CA . TYR A 1 224 ? -15.103 -8.249 13.413 1.00 29.83 224 TYR A CA 1
ATOM 1812 C C . TYR A 1 224 ? -14.673 -7.212 14.467 1.00 29.83 224 TYR A C 1
ATOM 1814 O O . TYR A 1 224 ? -14.037 -7.571 15.456 1.00 29.83 224 TYR A O 1
ATOM 1822 N N . GLU A 1 225 ? -15.046 -5.943 14.287 1.00 28.08 225 GLU A N 1
ATOM 1823 C CA . GLU A 1 225 ? -15.045 -4.949 15.357 1.00 28.08 225 GLU A CA 1
ATOM 1824 C C . GLU A 1 225 ? -16.508 -4.672 15.729 1.00 28.08 225 GLU A C 1
ATOM 1826 O O . GLU A 1 225 ? -17.338 -4.459 14.846 1.00 28.08 225 GLU A O 1
ATOM 1831 N N . PRO A 1 226 ? -16.897 -4.715 17.012 1.00 24.14 226 PRO A N 1
ATOM 1832 C CA . PRO A 1 226 ? -18.259 -4.361 17.375 1.00 24.14 226 PRO A CA 1
ATOM 1833 C C . PRO A 1 226 ? -18.541 -2.934 16.880 1.00 24.14 226 PRO A C 1
ATOM 1835 O O . PRO A 1 226 ? -17.661 -2.072 16.974 1.00 24.14 226 PRO A O 1
ATOM 1838 N N . PRO A 1 227 ? -19.744 -2.657 16.347 1.00 25.95 227 PRO A N 1
ATOM 1839 C CA . PRO A 1 227 ? -20.085 -1.327 15.880 1.00 25.95 227 PRO A CA 1
ATOM 1840 C C . PRO A 1 227 ? -19.899 -0.354 17.040 1.00 25.95 227 PRO A C 1
ATOM 1842 O O . PRO A 1 227 ? -20.601 -0.437 18.052 1.00 25.95 227 PRO A O 1
ATOM 1845 N N . CYS A 1 228 ? -18.962 0.585 16.894 1.00 31.59 228 CYS A N 1
ATOM 1846 C CA . CYS A 1 228 ? -18.939 1.774 17.725 1.00 31.59 228 CYS A CA 1
ATOM 1847 C C . CYS A 1 228 ? -20.315 2.424 17.585 1.00 31.59 228 CYS A C 1
ATOM 1849 O O . CYS A 1 228 ? -20.624 3.023 16.550 1.00 31.59 228 CYS A O 1
ATOM 1851 N N . LYS A 1 229 ? -21.155 2.292 18.618 1.00 27.11 229 LYS A N 1
ATOM 1852 C CA . LYS A 1 229 ? -22.306 3.168 18.800 1.00 27.11 229 LYS A CA 1
ATOM 1853 C C . LYS A 1 229 ? -21.764 4.587 18.699 1.00 27.11 229 LYS A C 1
ATOM 1855 O O . LYS A 1 229 ? -21.013 5.043 19.557 1.00 27.11 229 LYS A O 1
ATOM 1860 N N . ARG A 1 230 ? -22.091 5.252 17.593 1.00 29.70 230 ARG A N 1
ATOM 1861 C CA . ARG A 1 230 ? -21.859 6.676 17.414 1.00 29.70 230 ARG A CA 1
ATOM 1862 C C . ARG A 1 230 ? -22.651 7.380 18.509 1.00 29.70 230 ARG A C 1
ATOM 1864 O O . ARG A 1 230 ? -23.869 7.471 18.410 1.00 29.70 230 ARG A O 1
ATOM 1871 N N . PHE A 1 231 ? -21.970 7.908 19.518 1.00 29.12 231 PHE A N 1
ATOM 1872 C CA . PHE A 1 231 ? -22.465 9.103 20.188 1.00 29.12 231 PHE A CA 1
ATOM 1873 C C . PHE A 1 231 ? -22.247 10.261 19.217 1.00 29.12 231 PHE A C 1
ATOM 1875 O O . PHE A 1 231 ? -21.217 10.924 19.220 1.00 29.12 231 PHE A O 1
ATOM 1882 N N . ALA A 1 232 ? -23.193 10.428 18.302 1.00 33.72 232 ALA A N 1
ATOM 1883 C CA . ALA A 1 232 ? -23.285 11.606 17.460 1.00 33.72 232 ALA A CA 1
ATOM 1884 C C . ALA A 1 232 ? -24.747 12.041 17.397 1.00 33.72 232 ALA A C 1
ATOM 1886 O O . ALA A 1 232 ? -25.369 11.991 16.345 1.00 33.72 232 ALA A O 1
ATOM 1887 N N . SER A 1 233 ? -25.274 12.417 18.556 1.00 34.72 233 SER A N 1
ATOM 1888 C CA . SER A 1 233 ? -26.338 13.405 18.726 1.00 34.72 233 SER A CA 1
ATOM 1889 C C . SER A 1 233 ? -26.649 13.455 20.213 1.00 34.72 233 SER A C 1
ATOM 1891 O O . SER A 1 233 ? -27.413 12.639 20.704 1.00 34.72 233 SER A O 1
ATOM 1893 N N . ASP A 1 234 ? -25.957 14.321 20.941 1.00 28.94 234 ASP A N 1
ATOM 1894 C CA . ASP A 1 234 ? -26.597 15.198 21.914 1.00 28.94 234 ASP A CA 1
ATOM 1895 C C . ASP A 1 234 ? -25.566 16.191 22.446 1.00 28.94 234 ASP A C 1
ATOM 1897 O O . ASP A 1 234 ? -24.359 15.948 22.473 1.00 28.94 234 ASP A O 1
ATOM 1901 N N . LYS A 1 235 ? -26.071 17.382 22.741 1.00 34.62 235 LYS A N 1
ATOM 1902 C CA . LYS A 1 235 ? -25.338 18.565 23.186 1.00 34.62 235 LYS A CA 1
ATOM 1903 C C . LYS A 1 235 ? -24.301 18.215 24.264 1.00 34.62 235 LYS A C 1
ATOM 1905 O O . LYS A 1 235 ? -24.634 17.543 25.227 1.00 34.62 235 LYS A O 1
ATOM 1910 N N . GLN A 1 236 ? -23.085 18.749 24.112 1.00 35.81 236 GLN A N 1
ATOM 1911 C CA . GLN A 1 236 ? -22.037 18.819 25.142 1.00 35.81 236 GLN A CA 1
ATOM 1912 C C . GLN A 1 236 ? -21.812 17.523 25.943 1.00 35.81 236 GLN A C 1
ATOM 1914 O O . GLN A 1 236 ? -22.251 17.400 27.081 1.00 35.81 236 GLN A O 1
ATOM 1919 N N . ILE A 1 237 ? -21.001 16.606 25.414 1.00 31.28 237 ILE A N 1
ATOM 1920 C CA . ILE A 1 237 ? -20.262 15.683 26.280 1.00 31.28 237 ILE A CA 1
ATOM 1921 C C . ILE A 1 237 ? -18.777 15.954 26.071 1.00 31.28 237 ILE A C 1
ATOM 1923 O O . ILE A 1 237 ? -18.157 15.484 25.120 1.00 31.28 237 ILE A O 1
ATOM 1927 N N . ILE A 1 238 ? -18.213 16.753 26.974 1.00 35.66 238 ILE A N 1
ATOM 1928 C CA . ILE A 1 238 ? -16.775 16.777 27.225 1.00 35.66 238 ILE A CA 1
ATOM 1929 C C . ILE A 1 238 ? -16.451 15.405 27.825 1.00 35.66 238 ILE A C 1
ATOM 1931 O O . ILE A 1 238 ? -16.597 15.201 29.028 1.00 35.66 238 ILE A O 1
ATOM 1935 N N . VAL A 1 239 ? -16.070 14.431 26.995 1.00 36.00 239 VAL A N 1
ATOM 1936 C CA . VAL A 1 239 ? -15.535 13.156 27.491 1.00 36.00 239 VAL A CA 1
ATOM 1937 C C . VAL A 1 239 ? -14.074 13.389 27.877 1.00 36.00 239 VAL A C 1
ATOM 1939 O O . VAL A 1 239 ? -13.151 12.977 27.180 1.00 36.00 239 VAL A O 1
ATOM 1942 N N . ASN A 1 240 ? -13.859 14.072 29.003 1.00 38.66 240 ASN A N 1
ATOM 1943 C CA . ASN A 1 240 ? -12.595 13.985 29.732 1.00 38.66 240 ASN A CA 1
ATOM 1944 C C . ASN A 1 240 ? -12.592 12.664 30.509 1.00 38.66 240 ASN A C 1
ATOM 1946 O O . ASN A 1 240 ? -12.712 12.637 31.733 1.00 38.66 240 ASN A O 1
ATOM 1950 N N . ASP A 1 241 ? -12.484 11.548 29.788 1.00 44.25 241 ASP A N 1
ATOM 1951 C CA . ASP A 1 241 ? -12.097 10.289 30.414 1.00 44.25 241 ASP A CA 1
ATOM 1952 C C . ASP A 1 241 ? -10.589 10.355 30.698 1.00 44.25 241 ASP A C 1
ATOM 1954 O O . ASP A 1 241 ? -9.750 9.992 29.871 1.00 44.25 241 ASP A O 1
ATOM 1958 N N . ASN A 1 242 ? -10.235 10.883 31.873 1.00 47.50 242 ASN A N 1
ATOM 1959 C CA . ASN A 1 242 ? -8.849 11.040 32.329 1.00 47.50 242 ASN A CA 1
ATOM 1960 C C . ASN A 1 242 ? -8.101 9.698 32.512 1.00 47.50 242 ASN A C 1
ATOM 1962 O O . ASN A 1 242 ? -6.922 9.712 32.865 1.00 47.50 242 ASN A O 1
ATOM 1966 N N . LYS A 1 243 ? -8.759 8.552 32.269 1.00 55.16 243 LYS A N 1
ATOM 1967 C CA . LYS A 1 243 ? -8.185 7.197 32.318 1.00 55.16 243 LYS A CA 1
ATOM 1968 C C . LYS A 1 243 ? -8.029 6.546 30.936 1.00 55.16 243 LYS A C 1
ATOM 1970 O O . LYS A 1 243 ? -7.779 5.345 30.839 1.00 55.16 243 LYS A O 1
ATOM 1975 N N . CYS A 1 244 ? -8.185 7.300 29.847 1.00 62.91 244 CYS A N 1
ATOM 1976 C CA . CYS A 1 244 ? -7.995 6.757 28.505 1.00 62.91 244 CYS A CA 1
ATOM 1977 C C . CYS A 1 244 ? -6.507 6.686 28.109 1.00 62.91 244 CYS A C 1
ATOM 1979 O O . CYS A 1 244 ? -5.678 7.502 28.515 1.00 62.91 244 CYS A O 1
ATOM 1981 N N . HIS A 1 245 ? -6.159 5.688 27.291 1.00 74.38 245 HIS A N 1
ATOM 1982 C CA . HIS A 1 245 ? -4.820 5.567 26.718 1.00 74.38 245 HIS A CA 1
ATOM 1983 C C . HIS A 1 245 ? -4.460 6.843 25.941 1.00 74.38 245 HIS A C 1
ATOM 1985 O O . HIS A 1 245 ? -5.280 7.368 25.193 1.00 74.38 245 HIS A O 1
ATOM 1991 N N . PHE A 1 246 ? -3.224 7.333 26.059 1.00 81.81 246 PHE A N 1
ATOM 1992 C CA . PHE A 1 246 ? -2.822 8.628 25.490 1.00 81.81 246 PHE A CA 1
ATOM 1993 C C . PHE A 1 246 ? -3.025 8.738 23.964 1.00 81.81 246 PHE A C 1
ATOM 1995 O O . PHE A 1 246 ? -3.238 9.835 23.458 1.00 81.81 246 PHE A O 1
ATOM 2002 N N . LEU A 1 247 ? -3.024 7.613 23.238 1.00 85.12 247 LEU A N 1
ATOM 2003 C CA . LEU A 1 247 ? -3.317 7.558 21.794 1.00 85.12 247 LEU A CA 1
ATOM 2004 C C . LEU A 1 247 ? -4.808 7.712 21.433 1.00 85.12 247 LEU A C 1
ATOM 2006 O O . LEU A 1 247 ? -5.139 7.878 20.260 1.00 85.12 247 LEU A O 1
ATOM 2010 N N . LEU A 1 248 ? -5.707 7.657 22.418 1.00 80.00 248 LEU A N 1
ATOM 2011 C CA . LEU A 1 248 ? -7.131 7.962 22.252 1.00 80.00 248 LEU A CA 1
ATOM 2012 C C . LEU A 1 248 ? -7.415 9.458 22.375 1.00 80.00 248 LEU A C 1
ATOM 2014 O O . LEU A 1 248 ? -8.426 9.929 21.857 1.00 80.00 248 LEU A O 1
ATOM 2018 N N . MET A 1 249 ? -6.514 10.216 23.007 1.00 82.44 249 MET A N 1
ATOM 2019 C CA . MET A 1 249 ? -6.695 11.647 23.245 1.00 82.44 249 MET A CA 1
ATOM 2020 C C . MET A 1 249 ? -7.019 12.426 21.965 1.00 82.44 249 MET A C 1
ATOM 2022 O O . MET A 1 249 ? -7.992 13.178 21.996 1.00 82.44 249 MET A O 1
ATOM 2026 N N . PRO A 1 250 ? -6.322 12.240 20.822 1.00 85.50 250 PRO A N 1
ATOM 2027 C CA . PRO A 1 250 ? -6.677 12.970 19.610 1.00 85.50 250 PRO A CA 1
ATOM 2028 C C . PRO A 1 250 ? -8.095 12.668 19.128 1.00 85.50 250 PRO A C 1
ATOM 2030 O O . PRO A 1 250 ? -8.813 13.581 18.725 1.00 85.50 250 PRO A O 1
ATOM 2033 N N . LEU A 1 251 ? -8.519 11.402 19.212 1.00 77.06 251 LEU A N 1
ATOM 2034 C CA . LEU A 1 251 ? -9.858 10.983 18.794 1.00 77.06 251 LEU A CA 1
ATOM 2035 C C . LEU A 1 251 ? -10.938 11.647 19.653 1.00 77.06 251 LEU A C 1
ATOM 2037 O O . LEU A 1 251 ? -11.926 12.149 19.122 1.00 77.06 251 LEU A O 1
ATOM 2041 N N . ASN A 1 252 ? -10.701 11.737 20.964 1.00 72.44 252 ASN A N 1
ATOM 2042 C CA . ASN A 1 252 ? -11.585 12.439 21.897 1.00 72.44 252 ASN A CA 1
ATOM 2043 C C . ASN A 1 252 ? -11.653 13.951 21.613 1.00 72.44 252 ASN A C 1
ATOM 2045 O O . ASN A 1 252 ? -12.667 14.584 21.885 1.00 72.44 252 ASN A O 1
ATOM 2049 N N . HIS A 1 253 ? -10.605 14.522 21.012 1.00 70.12 253 HIS A N 1
ATOM 2050 C CA . HIS A 1 253 ? -10.546 15.922 20.573 1.00 70.12 253 HIS A CA 1
ATOM 2051 C C . HIS A 1 253 ? -11.040 16.119 19.125 1.00 70.12 253 HIS A C 1
ATOM 2053 O O . HIS A 1 253 ? -10.747 17.136 18.496 1.00 70.12 253 HIS A O 1
ATOM 2059 N N . GLY A 1 254 ? -11.778 15.151 18.571 1.00 58.94 254 GLY A N 1
ATOM 2060 C CA . GLY A 1 254 ? -12.428 15.264 17.263 1.00 58.94 254 GLY A CA 1
ATOM 2061 C C . GLY A 1 254 ? -11.543 14.927 16.062 1.00 58.94 254 GLY A C 1
ATOM 2062 O O . GLY A 1 254 ? -11.987 15.080 14.922 1.00 58.94 254 GLY A O 1
ATOM 2063 N N . TRP A 1 255 ? -10.316 14.447 16.281 1.00 80.12 255 TRP A N 1
ATOM 2064 C CA . TRP A 1 255 ? -9.490 13.928 15.194 1.00 80.12 255 TRP A CA 1
ATOM 2065 C C . TRP A 1 255 ? -10.022 12.580 14.716 1.00 80.12 255 TRP A C 1
ATOM 2067 O O . TRP A 1 255 ? -10.485 11.754 15.499 1.00 80.12 255 TRP A O 1
ATOM 2077 N N . LYS A 1 256 ? -9.913 12.316 13.416 1.00 73.81 256 LYS A N 1
ATOM 2078 C CA . LYS A 1 256 ? -10.253 11.013 12.837 1.00 73.81 256 LYS A CA 1
ATOM 2079 C C . LYS A 1 256 ? -8.975 10.309 12.430 1.00 73.81 256 LYS A C 1
ATOM 2081 O O . LYS A 1 256 ? -8.178 10.872 11.690 1.00 73.81 256 LYS A O 1
ATOM 2086 N N . ARG A 1 257 ? -8.794 9.072 12.882 1.00 80.94 257 ARG A N 1
ATOM 2087 C CA . ARG A 1 257 ? -7.697 8.204 12.449 1.00 80.94 257 ARG A CA 1
ATOM 2088 C C . ARG A 1 257 ? -8.236 7.169 11.477 1.00 80.94 257 ARG A C 1
ATOM 2090 O O . ARG A 1 257 ? -9.170 6.446 11.807 1.00 80.94 257 ARG A O 1
ATOM 2097 N N . GLN A 1 258 ? -7.643 7.096 10.298 1.00 70.75 258 GLN A N 1
ATOM 2098 C CA . GLN A 1 258 ? -8.023 6.169 9.243 1.00 70.75 258 GLN A CA 1
ATOM 2099 C C . GLN A 1 258 ? -6.809 5.349 8.833 1.00 70.75 258 GLN A C 1
ATOM 2101 O O . GLN A 1 258 ? -5.718 5.887 8.667 1.00 70.75 258 GLN A O 1
ATOM 2106 N N . ILE A 1 259 ? -6.998 4.045 8.667 1.00 63.34 259 ILE A N 1
ATOM 2107 C CA . ILE A 1 259 ? -5.985 3.184 8.064 1.00 63.34 259 ILE A CA 1
ATOM 2108 C C . ILE A 1 259 ? -6.161 3.287 6.549 1.00 63.34 259 ILE A C 1
ATOM 2110 O O . ILE A 1 259 ? -7.237 2.981 6.035 1.00 63.34 259 ILE A O 1
ATOM 2114 N N . ARG A 1 260 ? -5.128 3.748 5.844 1.00 55.75 260 ARG A N 1
ATOM 2115 C CA . ARG A 1 260 ? -5.105 3.855 4.383 1.00 55.75 260 ARG A CA 1
ATOM 2116 C C . ARG A 1 260 ? -4.178 2.783 3.837 1.00 55.75 260 ARG A C 1
ATOM 2118 O O . ARG A 1 260 ? -2.973 2.988 3.728 1.00 55.75 260 ARG A O 1
ATOM 2125 N N . ASN A 1 261 ? -4.759 1.618 3.553 1.00 46.47 261 ASN A N 1
ATOM 2126 C CA . ASN A 1 261 ? -4.033 0.454 3.033 1.00 46.47 261 ASN A CA 1
ATOM 2127 C C . ASN A 1 261 ? -3.446 0.700 1.637 1.00 46.47 261 ASN A C 1
ATOM 2129 O O . ASN A 1 261 ? -2.474 0.056 1.287 1.00 46.47 261 ASN A O 1
ATOM 2133 N N . ASP A 1 262 ? -4.030 1.621 0.872 1.00 43.44 262 ASP A N 1
ATOM 2134 C CA . ASP A 1 262 ? -3.555 2.093 -0.433 1.00 43.44 262 ASP A CA 1
ATOM 2135 C C . ASP A 1 262 ? -2.299 2.970 -0.329 1.00 43.44 262 ASP A C 1
ATOM 2137 O O . ASP A 1 262 ? -1.463 2.985 -1.223 1.00 43.44 262 ASP A O 1
ATOM 2141 N N . LEU A 1 263 ? -2.154 3.699 0.778 1.00 41.41 263 LEU A N 1
ATOM 2142 C CA . LEU A 1 263 ? -0.973 4.513 1.071 1.00 41.41 263 LEU A CA 1
ATOM 2143 C C . LEU A 1 263 ? 0.002 3.797 2.018 1.00 41.41 263 LEU A C 1
ATOM 2145 O O . LEU A 1 263 ? 1.018 4.378 2.399 1.00 41.41 263 LEU A O 1
ATOM 2149 N N . GLY A 1 264 ? -0.352 2.585 2.463 1.00 55.38 264 GLY A N 1
ATOM 2150 C CA . GLY A 1 264 ? 0.309 1.842 3.533 1.00 55.38 264 GLY A CA 1
ATOM 2151 C C . GLY A 1 264 ? 0.672 2.681 4.747 1.00 55.38 264 GLY A C 1
ATOM 2152 O O . GLY A 1 264 ? 1.757 2.531 5.309 1.00 55.38 264 GLY A O 1
ATOM 2153 N N . THR A 1 265 ? -0.216 3.593 5.133 1.00 66.62 265 THR A N 1
ATOM 2154 C CA . THR A 1 265 ? 0.002 4.471 6.277 1.00 66.62 265 THR A CA 1
ATOM 2155 C C . THR A 1 265 ? -1.308 4.786 6.982 1.00 66.62 265 THR A C 1
ATOM 2157 O O . THR A 1 265 ? -2.415 4.490 6.524 1.00 66.62 265 THR A O 1
ATOM 2160 N N . ILE A 1 266 ? -1.178 5.403 8.143 1.00 79.50 266 ILE A N 1
ATOM 2161 C CA . ILE A 1 266 ? -2.286 5.997 8.868 1.00 79.50 266 ILE A CA 1
ATOM 2162 C C . ILE A 1 266 ? -2.483 7.422 8.380 1.00 79.50 266 ILE A C 1
ATOM 2164 O O . ILE A 1 266 ? -1.529 8.172 8.189 1.00 79.50 266 ILE A O 1
ATOM 2168 N N . VAL A 1 267 ? -3.739 7.822 8.251 1.00 78.62 267 VAL A N 1
ATOM 2169 C CA . VAL A 1 267 ? -4.103 9.209 8.014 1.00 78.62 267 VAL A CA 1
ATOM 2170 C C . VAL A 1 267 ? -4.880 9.741 9.195 1.00 78.62 267 VAL A C 1
ATOM 2172 O O . VAL A 1 267 ? -5.927 9.210 9.565 1.00 78.62 267 VAL A O 1
ATOM 2175 N N . TYR A 1 268 ? -4.360 10.811 9.780 1.00 83.06 268 TYR A N 1
ATOM 2176 C CA . TYR A 1 268 ? -5.086 11.613 10.745 1.00 83.06 268 TYR A CA 1
ATOM 2177 C C . TYR A 1 268 ? -5.744 12.785 10.027 1.00 83.06 268 TYR A C 1
ATOM 2179 O O . TYR A 1 268 ? -5.062 13.587 9.398 1.00 83.06 268 TYR A O 1
ATOM 2187 N N . ALA A 1 269 ? -7.064 12.896 10.127 1.00 72.12 269 ALA A N 1
ATOM 2188 C CA . ALA A 1 269 ? -7.798 14.089 9.740 1.00 72.12 269 ALA A CA 1
ATOM 2189 C C . ALA A 1 269 ? -8.075 14.933 10.988 1.00 72.12 269 ALA A C 1
ATOM 2191 O O . ALA A 1 269 ? -8.640 14.434 11.966 1.00 72.12 269 ALA A O 1
ATOM 2192 N N . SER A 1 270 ? -7.665 16.198 10.959 1.00 72.44 270 SER A N 1
ATOM 2193 C CA . SER A 1 270 ? -7.955 17.164 12.016 1.00 72.44 270 SER A CA 1
ATOM 2194 C C . SER A 1 270 ? -9.449 17.520 12.053 1.00 72.44 270 SER A C 1
ATOM 2196 O O . SER A 1 270 ? -10.171 17.258 11.085 1.00 72.44 270 SER A O 1
ATOM 2198 N N . PRO A 1 271 ? -9.940 18.160 13.133 1.00 66.12 271 PRO A N 1
ATOM 2199 C CA . PRO A 1 271 ? -11.339 18.584 13.233 1.00 66.12 271 PRO A CA 1
ATOM 2200 C C . PRO A 1 271 ? -11.795 19.517 12.101 1.00 66.12 271 PRO A C 1
ATOM 2202 O O . PRO A 1 271 ? -12.963 19.490 11.721 1.00 66.12 271 PRO A O 1
ATOM 2205 N N . CYS A 1 272 ? -10.880 20.307 11.525 1.00 55.31 272 CYS A N 1
ATOM 2206 C CA . CYS A 1 272 ? -11.162 21.167 10.373 1.00 55.31 272 CYS A CA 1
ATOM 2207 C C . CYS A 1 272 ? -11.059 20.448 9.014 1.00 55.31 272 CYS A C 1
ATOM 2209 O O . CYS A 1 272 ? -11.243 21.078 7.976 1.00 55.31 272 CYS A O 1
ATOM 2211 N N . GLY A 1 273 ? -10.779 19.140 9.000 1.00 47.50 273 GLY A N 1
ATOM 2212 C CA . GLY A 1 273 ? -10.744 18.310 7.793 1.00 47.50 273 GLY A CA 1
ATOM 2213 C C . GLY A 1 273 ? -9.380 18.212 7.107 1.00 47.50 273 GLY A C 1
ATOM 2214 O O . GLY A 1 273 ? -9.268 17.527 6.093 1.00 47.50 273 GLY A O 1
ATOM 2215 N N . GLN A 1 274 ? -8.334 18.842 7.648 1.00 54.81 274 GLN A N 1
ATOM 2216 C CA . GLN A 1 274 ? -6.985 18.730 7.094 1.00 54.81 274 GLN A CA 1
ATOM 2217 C C . GLN A 1 274 ? -6.396 17.346 7.386 1.00 54.81 274 GLN A C 1
ATOM 2219 O O . GLN A 1 274 ? -6.440 16.870 8.517 1.00 54.81 274 GLN A O 1
ATOM 2224 N N . MET A 1 275 ? -5.829 16.703 6.366 1.00 69.12 275 MET A N 1
ATOM 2225 C CA . MET A 1 275 ? -5.307 15.338 6.459 1.00 69.12 275 MET A CA 1
ATOM 2226 C C . MET A 1 275 ? -3.782 15.319 6.582 1.00 69.12 275 MET A C 1
ATOM 2228 O O . MET A 1 275 ? -3.074 16.061 5.898 1.00 69.12 275 MET A O 1
ATOM 2232 N N . PHE A 1 276 ? -3.287 14.423 7.430 1.00 74.88 276 PHE A N 1
ATOM 2233 C CA . PHE A 1 276 ? -1.877 14.223 7.728 1.00 74.88 276 PHE A CA 1
ATOM 2234 C C . PHE A 1 276 ? -1.545 12.739 7.612 1.00 74.88 276 PHE A C 1
ATOM 2236 O O . PHE A 1 276 ? -2.151 11.915 8.291 1.00 74.88 276 PHE A O 1
ATOM 2243 N N . THR A 1 277 ? -0.587 12.415 6.750 1.00 75.31 277 THR A N 1
ATOM 2244 C CA . THR A 1 277 ? -0.037 11.063 6.525 1.00 75.31 277 THR A CA 1
ATOM 2245 C C . THR A 1 277 ? 1.350 10.891 7.151 1.00 75.31 277 THR A C 1
ATOM 2247 O O . THR A 1 277 ? 1.932 9.812 7.076 1.00 75.31 277 THR A O 1
ATOM 2250 N N . ASP A 1 278 ? 1.897 11.973 7.708 1.00 75.19 278 ASP A N 1
ATOM 2251 C CA . ASP A 1 278 ? 3.267 12.087 8.189 1.00 75.19 278 ASP A CA 1
ATOM 2252 C C . ASP A 1 278 ? 3.305 12.834 9.530 1.00 75.19 278 ASP A C 1
ATOM 2254 O O . ASP A 1 278 ? 2.576 13.811 9.744 1.00 75.19 278 ASP A O 1
ATOM 2258 N N . GLY A 1 279 ? 4.159 12.346 10.431 1.00 81.62 279 GLY A N 1
ATOM 2259 C CA . GLY A 1 279 ? 4.275 12.855 11.791 1.00 81.62 279 GLY A CA 1
ATOM 2260 C C . GLY A 1 279 ? 4.961 14.215 11.886 1.00 81.62 279 GLY A C 1
ATOM 2261 O O . GLY A 1 279 ? 4.561 15.013 12.729 1.00 81.62 279 GLY A O 1
ATOM 2262 N N . GLU A 1 280 ? 5.928 14.515 11.016 1.00 76.94 280 GLU A N 1
ATOM 2263 C CA . GLU A 1 280 ? 6.642 15.800 11.024 1.00 76.94 280 GLU A CA 1
ATOM 2264 C C . GLU A 1 280 ? 5.694 16.930 10.622 1.00 76.94 280 GLU A C 1
ATOM 2266 O O . GLU A 1 280 ? 5.540 17.918 11.341 1.00 76.94 280 GLU A O 1
ATOM 2271 N N . ARG A 1 281 ? 4.949 16.742 9.524 1.00 76.75 281 ARG A N 1
ATOM 2272 C CA . ARG A 1 281 ? 3.948 17.724 9.082 1.00 76.75 281 ARG A CA 1
ATOM 2273 C C . ARG A 1 281 ? 2.860 17.941 10.132 1.00 76.75 281 ARG A C 1
ATOM 2275 O O . ARG A 1 281 ? 2.404 19.069 10.325 1.00 76.75 281 ARG A O 1
ATOM 2282 N N . LEU A 1 282 ? 2.430 16.865 10.791 1.00 83.25 282 LEU A N 1
ATOM 2283 C CA . LEU A 1 282 ? 1.465 16.955 11.879 1.00 83.25 282 LEU A CA 1
ATOM 2284 C C . LEU A 1 282 ? 2.045 17.721 13.076 1.00 83.25 282 LEU A C 1
ATOM 2286 O O . LEU A 1 282 ? 1.361 18.577 13.627 1.00 83.25 282 LEU A O 1
ATOM 2290 N N . HIS A 1 283 ? 3.297 17.463 13.452 1.00 82.88 283 HIS A N 1
ATOM 2291 C CA . HIS A 1 283 ? 3.977 18.166 14.537 1.00 82.88 283 HIS A CA 1
ATOM 2292 C C . HIS A 1 283 ? 4.064 19.676 14.274 1.00 82.88 283 HIS A C 1
ATOM 2294 O O . HIS A 1 283 ? 3.640 20.464 15.119 1.00 82.88 283 HIS A O 1
ATOM 2300 N N . THR A 1 284 ? 4.512 20.081 13.079 1.00 76.25 284 THR A N 1
ATOM 2301 C CA . THR A 1 284 ? 4.549 21.497 12.677 1.00 76.25 284 THR A CA 1
ATOM 2302 C C . THR A 1 284 ? 3.164 22.135 12.743 1.00 76.25 284 THR A C 1
ATOM 2304 O O . THR A 1 284 ? 3.019 23.240 13.261 1.00 76.25 284 THR A O 1
ATOM 2307 N N . TYR A 1 285 ? 2.132 21.438 12.262 1.00 76.25 285 TYR A N 1
ATOM 2308 C CA . TYR A 1 285 ? 0.761 21.938 12.308 1.00 76.25 285 TYR A CA 1
ATOM 2309 C C . TYR A 1 285 ? 0.257 22.136 13.741 1.00 76.25 285 TYR A C 1
ATOM 2311 O O . TYR A 1 285 ? -0.276 23.198 14.052 1.00 76.25 285 TYR A O 1
ATOM 2319 N N . LEU A 1 286 ? 0.449 21.144 14.619 1.00 80.38 286 LEU A N 1
ATOM 2320 C CA . LEU A 1 286 ? 0.046 21.224 16.028 1.00 80.38 286 LEU A CA 1
ATOM 2321 C C . LEU A 1 286 ? 0.708 22.411 16.733 1.00 80.38 286 LEU A C 1
ATOM 2323 O O . LEU A 1 286 ? 0.047 23.103 17.507 1.00 80.38 286 LEU A O 1
ATOM 2327 N N . TYR A 1 287 ? 1.979 22.672 16.421 1.00 77.75 287 TYR A N 1
ATOM 2328 C CA . TYR A 1 287 ? 2.701 23.827 16.937 1.00 77.75 287 TYR A CA 1
ATOM 2329 C C . TYR A 1 287 ? 2.118 25.154 16.427 1.00 77.75 287 TYR A C 1
ATOM 2331 O O . TYR A 1 287 ? 1.810 26.039 17.222 1.00 77.75 287 TYR A O 1
ATOM 2339 N N . GLN A 1 288 ? 1.898 25.281 15.114 1.00 76.75 288 GLN A N 1
ATOM 2340 C CA . GLN A 1 288 ? 1.371 26.503 14.488 1.00 76.75 288 GLN A CA 1
ATOM 2341 C C . GLN A 1 288 ? 0.009 26.930 15.042 1.00 76.75 288 GLN A C 1
ATOM 2343 O O . GLN A 1 288 ? -0.270 28.123 15.137 1.00 76.75 288 GLN A O 1
ATOM 2348 N N . ILE A 1 289 ? -0.837 25.967 15.411 1.00 74.19 289 ILE A N 1
ATOM 2349 C CA . ILE A 1 289 ? -2.158 26.243 15.991 1.00 74.19 289 ILE A CA 1
ATOM 2350 C C . ILE A 1 289 ? -2.136 26.358 17.522 1.00 74.19 289 ILE A C 1
ATOM 2352 O O . ILE A 1 289 ? -3.202 26.458 18.127 1.00 74.19 289 ILE A O 1
ATOM 2356 N N . ASN A 1 290 ? -0.954 26.299 18.149 1.00 75.25 290 ASN A N 1
ATOM 2357 C CA . ASN A 1 290 ? -0.770 26.249 19.600 1.00 75.25 290 ASN A CA 1
ATOM 2358 C C . ASN A 1 290 ? -1.663 25.179 20.265 1.00 75.25 290 ASN A C 1
ATOM 2360 O O . ASN A 1 290 ? -2.417 25.450 21.202 1.00 75.25 290 ASN A O 1
ATOM 2364 N N . SER A 1 291 ? -1.646 23.964 19.707 1.00 79.88 291 SER A N 1
ATOM 2365 C CA . SER A 1 291 ? -2.504 22.869 20.157 1.00 79.88 291 SER A CA 1
ATOM 2366 C C . SER A 1 291 ? -2.131 22.395 21.562 1.00 79.88 291 SER A C 1
ATOM 2368 O O . SER A 1 291 ? -0.957 22.291 21.907 1.00 79.88 291 SER A O 1
ATOM 2370 N N . SER A 1 292 ? -3.133 21.990 22.344 1.00 80.94 292 SER A N 1
ATOM 2371 C CA . SER A 1 292 ? -2.918 21.226 23.580 1.00 80.94 292 SER A CA 1
ATOM 2372 C C . SER A 1 292 ? -2.469 19.782 23.321 1.00 80.94 292 SER A C 1
ATOM 2374 O O . SER A 1 292 ? -2.020 19.100 24.245 1.00 80.94 292 SER A O 1
ATOM 2376 N N . LEU A 1 293 ? -2.599 19.297 22.079 1.00 84.06 293 LEU A N 1
ATOM 2377 C CA . LEU A 1 293 ? -2.134 17.979 21.669 1.00 84.06 293 LEU A CA 1
ATOM 2378 C C . LEU A 1 293 ? -0.697 18.045 21.150 1.00 84.06 293 LEU A C 1
ATOM 2380 O O . LEU A 1 293 ? -0.313 18.959 20.425 1.00 84.06 293 LEU A O 1
ATOM 2384 N N . THR A 1 294 ? 0.084 17.016 21.461 1.00 85.88 294 THR A N 1
ATOM 2385 C CA . THR A 1 294 ? 1.474 16.865 21.009 1.00 85.88 294 THR A CA 1
ATOM 2386 C C . THR A 1 294 ? 1.601 15.655 20.094 1.00 85.88 294 THR A C 1
ATOM 2388 O O . THR A 1 294 ? 0.814 14.711 20.185 1.00 85.88 294 THR A O 1
ATOM 2391 N N . ILE A 1 295 ? 2.646 15.621 19.260 1.00 87.88 295 ILE A N 1
ATOM 2392 C CA . ILE A 1 295 ? 2.896 14.498 18.338 1.00 87.88 295 ILE A CA 1
ATOM 2393 C C . ILE A 1 295 ? 2.978 13.135 19.051 1.00 87.88 295 ILE A C 1
ATOM 2395 O O . ILE A 1 295 ? 2.646 12.109 18.467 1.00 87.88 295 ILE A O 1
ATOM 2399 N N . ARG A 1 296 ? 3.322 13.114 20.347 1.00 85.38 296 ARG A N 1
ATOM 2400 C CA . ARG A 1 296 ? 3.395 11.898 21.179 1.00 85.38 296 ARG A CA 1
ATOM 2401 C C . ARG A 1 296 ? 2.051 11.192 21.366 1.00 85.38 296 ARG A C 1
ATOM 2403 O O . ARG A 1 296 ? 2.032 10.020 21.723 1.00 85.38 296 ARG A O 1
ATOM 2410 N N . GLN A 1 297 ? 0.942 11.898 21.166 1.00 90.25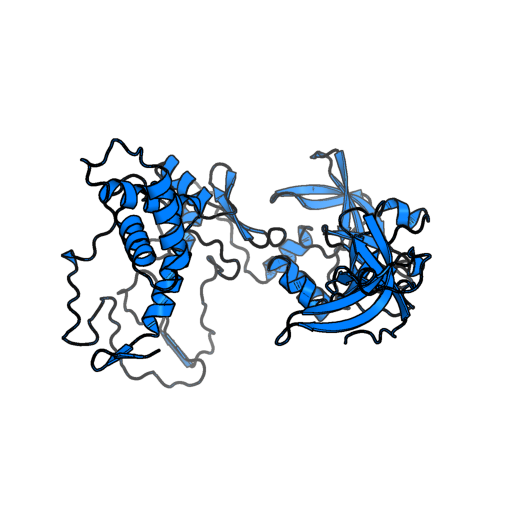 297 GLN A N 1
ATOM 2411 C CA . GLN A 1 297 ? -0.410 11.343 21.264 1.00 90.25 297 GLN A CA 1
ATOM 2412 C C . GLN A 1 297 ? -0.901 10.755 19.935 1.00 90.25 297 GLN A C 1
ATOM 2414 O O . GLN A 1 297 ? -1.984 10.179 19.886 1.00 90.25 297 GLN A O 1
ATOM 2419 N N . PHE A 1 298 ? -0.110 10.859 18.868 1.00 91.12 298 PHE A N 1
ATOM 2420 C CA . PHE A 1 298 ? -0.427 10.322 17.553 1.00 91.12 298 PHE A CA 1
ATOM 2421 C C . PHE A 1 298 ? 0.503 9.158 17.218 1.00 91.12 298 PHE A C 1
ATOM 2423 O O . PHE A 1 298 ? 1.669 9.137 17.608 1.00 91.12 298 PHE A O 1
ATOM 2430 N N . THR A 1 299 ? -0.005 8.179 16.469 1.00 86.94 299 THR A N 1
ATOM 2431 C CA . THR A 1 299 ? 0.821 7.094 15.936 1.00 86.94 299 THR A CA 1
ATOM 2432 C C . THR A 1 299 ? 0.425 6.740 14.514 1.00 86.94 299 THR A C 1
ATOM 2434 O O . THR A 1 299 ? -0.736 6.429 14.215 1.00 86.94 299 THR A O 1
ATOM 2437 N N . PHE A 1 300 ? 1.431 6.752 13.648 1.00 80.56 300 PHE A N 1
ATOM 2438 C CA . PHE A 1 300 ? 1.305 6.357 12.253 1.00 80.56 300 PHE A CA 1
ATOM 2439 C C . PHE A 1 300 ? 1.591 4.867 12.027 1.00 80.56 300 PHE A C 1
ATOM 2441 O O . PHE A 1 300 ? 1.548 4.396 10.896 1.00 80.56 300 PHE A O 1
ATOM 2448 N N . ASP A 1 301 ? 1.833 4.106 13.100 1.00 76.25 301 ASP A N 1
ATOM 2449 C CA . ASP A 1 301 ? 1.994 2.658 13.022 1.00 76.25 301 ASP A CA 1
ATOM 2450 C C . ASP A 1 301 ? 0.641 1.982 12.752 1.00 76.25 301 ASP A C 1
ATOM 2452 O O . ASP A 1 301 ? -0.293 2.055 13.560 1.00 76.25 301 ASP A O 1
ATOM 2456 N N . MET A 1 302 ? 0.537 1.309 11.608 1.00 67.25 302 MET A N 1
ATOM 2457 C CA . MET A 1 302 ? -0.660 0.575 11.198 1.00 67.25 302 MET A CA 1
ATOM 2458 C C . MET A 1 302 ? -0.974 -0.623 12.095 1.00 67.25 302 MET A C 1
ATOM 2460 O O . MET A 1 302 ? -2.143 -0.976 12.240 1.00 67.25 302 MET A O 1
ATOM 2464 N N . ASN A 1 303 ? 0.035 -1.220 12.734 1.00 64.75 303 ASN A N 1
ATOM 2465 C CA . ASN A 1 303 ? -0.166 -2.331 13.665 1.00 64.75 303 ASN A CA 1
ATOM 2466 C C . ASN A 1 303 ? -0.692 -1.846 15.021 1.00 64.75 303 ASN A C 1
ATOM 2468 O O . ASN A 1 303 ? -1.240 -2.628 15.797 1.00 64.75 303 ASN A O 1
ATOM 2472 N N . CYS A 1 304 ? -0.562 -0.548 15.312 1.00 68.75 304 CYS A N 1
ATOM 2473 C CA . CYS A 1 304 ? -1.095 0.031 16.530 1.00 68.75 304 CYS A CA 1
ATOM 2474 C C . CYS A 1 304 ? -2.600 0.297 16.386 1.00 68.75 304 CYS A C 1
ATOM 2476 O O . CYS A 1 304 ? -3.047 1.242 15.720 1.00 68.75 304 CYS A O 1
ATOM 2478 N N . ARG A 1 305 ? -3.399 -0.542 17.047 1.00 67.62 305 ARG A N 1
ATOM 2479 C CA . ARG A 1 305 ? -4.853 -0.393 17.143 1.00 67.62 305 ARG A CA 1
ATOM 2480 C C . ARG A 1 305 ? -5.214 0.453 18.357 1.00 67.62 305 ARG A C 1
ATOM 2482 O O . ARG A 1 305 ? -5.454 -0.058 19.442 1.00 67.62 305 ARG A O 1
ATOM 2489 N N . VAL A 1 306 ? -5.257 1.767 18.156 1.00 69.00 306 VAL A N 1
ATOM 2490 C CA . VAL A 1 306 ? -5.428 2.748 19.244 1.00 69.00 306 VAL A CA 1
ATOM 2491 C C . VAL A 1 306 ? -6.765 2.643 19.987 1.00 69.00 306 VAL A C 1
ATOM 2493 O O . VAL A 1 306 ? -6.852 3.073 21.130 1.00 69.00 306 VAL A O 1
ATOM 2496 N N . THR A 1 307 ? -7.797 2.080 19.351 1.00 66.38 307 THR A N 1
ATOM 2497 C CA . THR A 1 307 ? -9.143 1.881 19.916 1.00 66.38 307 THR A CA 1
ATOM 2498 C C . THR A 1 307 ? -9.352 0.504 20.529 1.00 66.38 307 THR A C 1
ATOM 2500 O O . THR A 1 307 ? -10.338 0.305 21.241 1.00 66.38 307 THR A O 1
ATOM 2503 N N . GLN A 1 308 ? -8.457 -0.452 20.267 1.00 62.84 308 GLN A N 1
ATOM 2504 C CA . GLN A 1 308 ? -8.620 -1.802 20.776 1.00 62.84 308 GLN A CA 1
ATOM 2505 C C . GLN A 1 308 ? -8.213 -1.838 22.248 1.00 62.84 308 GLN A C 1
ATOM 2507 O O . GLN A 1 308 ? -7.067 -1.573 22.602 1.00 62.84 308 GLN A O 1
ATOM 2512 N N . LYS A 1 309 ? -9.166 -2.198 23.107 1.00 61.38 309 LYS A N 1
ATOM 2513 C CA . LYS A 1 309 ? -8.877 -2.584 24.486 1.00 61.38 309 LYS A CA 1
ATOM 2514 C C . LYS A 1 309 ? -8.545 -4.071 24.501 1.00 61.38 309 LYS A C 1
ATOM 2516 O O . LYS A 1 309 ? -9.232 -4.859 23.849 1.00 61.38 309 LYS A O 1
ATOM 2521 N N . PHE A 1 310 ? -7.493 -4.445 25.220 1.00 62.59 310 PHE A N 1
ATOM 2522 C CA . PHE A 1 310 ? -7.284 -5.845 25.557 1.00 62.59 310 PHE A CA 1
ATOM 2523 C C . PHE A 1 310 ? -8.440 -6.286 26.461 1.00 62.59 310 PHE A C 1
ATOM 2525 O O . PHE A 1 310 ? -8.745 -5.616 27.446 1.00 62.59 310 PHE A O 1
ATOM 2532 N N . LEU A 1 311 ? -9.113 -7.367 26.080 1.00 60.97 311 LEU A N 1
ATOM 2533 C CA . LEU A 1 311 ? -10.142 -8.015 26.882 1.00 60.97 311 LEU A CA 1
ATOM 2534 C C . LEU A 1 311 ? -9.595 -9.393 27.220 1.00 60.97 311 LEU A C 1
ATOM 2536 O O . LEU A 1 311 ? -9.295 -10.164 26.305 1.00 60.97 311 LEU A O 1
ATOM 2540 N N . SER A 1 312 ? -9.427 -9.682 28.507 1.00 59.69 312 SER A N 1
ATOM 2541 C CA . SER A 1 312 ? -9.016 -11.016 28.924 1.00 59.69 312 SER A CA 1
ATOM 2542 C C . SER A 1 312 ? -10.109 -12.027 28.568 1.00 59.69 312 SER A C 1
ATOM 2544 O O . SER A 1 312 ? -11.301 -11.712 28.661 1.00 59.69 312 SER A O 1
ATOM 2546 N N . PRO A 1 313 ? -9.745 -13.244 28.137 1.00 62.50 313 PRO A N 1
ATOM 2547 C CA . PRO A 1 313 ? -10.721 -14.304 27.955 1.00 62.50 313 PRO A CA 1
ATOM 2548 C C . PRO A 1 313 ? -11.431 -14.590 29.282 1.00 62.50 313 PRO A C 1
ATOM 2550 O O . PRO A 1 313 ? -10.780 -14.759 30.312 1.00 62.50 313 PRO A O 1
ATOM 2553 N N . ASN A 1 314 ? -12.759 -14.741 29.258 1.00 61.16 314 ASN A N 1
ATOM 2554 C CA . ASN A 1 314 ? -13.540 -15.151 30.440 1.00 61.16 314 ASN A CA 1
ATOM 2555 C C . ASN A 1 314 ? -13.118 -16.528 31.000 1.00 61.16 314 ASN A C 1
ATOM 2557 O O . ASN A 1 314 ? -13.586 -16.931 32.059 1.00 61.16 314 ASN A O 1
ATOM 2561 N N . THR A 1 315 ? -12.274 -17.263 30.274 1.00 69.62 315 THR A N 1
ATOM 2562 C CA . THR A 1 315 ? -11.734 -18.579 30.626 1.00 69.62 315 THR A CA 1
ATOM 2563 C C . THR A 1 315 ? -10.337 -18.526 31.248 1.00 69.62 315 THR A C 1
ATOM 2565 O O . THR A 1 315 ? -9.756 -19.581 31.482 1.00 69.62 315 THR A O 1
ATOM 2568 N N . ALA A 1 316 ? -9.761 -17.340 31.474 1.00 77.19 316 ALA A N 1
ATOM 2569 C CA . ALA A 1 316 ? -8.467 -17.224 32.141 1.00 77.19 316 ALA A CA 1
ATOM 2570 C C . ALA A 1 316 ? -8.560 -17.712 33.596 1.00 77.19 316 ALA A C 1
ATOM 2572 O O . ALA A 1 316 ? -9.515 -17.403 34.309 1.00 77.19 316 ALA A O 1
ATOM 2573 N N . TYR A 1 317 ? -7.552 -18.457 34.045 1.00 83.56 317 TYR A N 1
ATOM 2574 C CA . TYR A 1 317 ? -7.492 -18.992 35.405 1.00 83.56 317 TYR A CA 1
ATOM 2575 C C . TYR A 1 317 ? -7.157 -17.913 36.444 1.00 83.56 317 TYR A C 1
ATOM 2577 O O . TYR A 1 317 ? -7.593 -18.002 37.590 1.00 83.56 317 TYR A O 1
ATOM 2585 N N . VAL A 1 318 ? -6.397 -16.886 36.046 1.00 83.50 318 VAL A N 1
ATOM 2586 C CA . VAL A 1 318 ? -6.141 -15.678 36.844 1.00 83.50 318 VAL A CA 1
ATOM 2587 C C . VAL A 1 318 ? -6.488 -14.454 36.009 1.00 83.50 318 VAL A C 1
ATOM 2589 O O . VAL A 1 318 ? -6.058 -14.347 34.861 1.00 83.50 318 VAL A O 1
ATOM 2592 N N . ASN A 1 319 ? -7.229 -13.519 36.603 1.00 85.62 319 ASN A N 1
ATOM 2593 C CA . ASN A 1 319 ? -7.608 -12.257 35.977 1.00 85.62 319 ASN A CA 1
ATOM 2594 C C . ASN A 1 319 ? -7.745 -11.162 37.049 1.00 85.62 319 ASN A C 1
ATOM 2596 O O . ASN A 1 319 ? -8.728 -11.133 37.788 1.00 85.62 319 ASN A O 1
ATOM 2600 N N . LEU A 1 320 ? -6.742 -10.290 37.161 1.00 84.06 320 LEU A N 1
ATOM 2601 C CA . LEU A 1 320 ? -6.768 -9.100 38.012 1.00 84.06 320 LEU A CA 1
ATOM 2602 C C . LEU A 1 320 ? -6.857 -7.861 37.120 1.00 84.06 320 LEU A C 1
ATOM 2604 O O . LEU A 1 320 ? -6.003 -7.659 36.256 1.00 84.06 320 LEU A O 1
ATOM 2608 N N . GLU A 1 321 ? -7.875 -7.030 37.342 1.00 81.00 321 GLU A N 1
ATOM 2609 C CA . GLU A 1 321 ? -8.160 -5.867 36.490 1.00 81.00 321 GLU A CA 1
ATOM 2610 C C . GLU A 1 321 ? -7.099 -4.760 36.594 1.00 81.00 321 GLU A C 1
ATOM 2612 O O . GLU A 1 321 ? -6.815 -4.091 35.601 1.00 81.00 321 GLU A O 1
ATOM 2617 N N . ASP A 1 322 ? -6.499 -4.571 37.775 1.00 86.19 322 ASP A N 1
ATOM 2618 C CA . ASP A 1 322 ? -5.427 -3.595 37.981 1.00 86.19 322 ASP A CA 1
ATOM 2619 C C . ASP A 1 322 ? -4.427 -4.038 39.055 1.00 86.19 322 ASP A C 1
ATOM 2621 O O . ASP A 1 322 ? -4.639 -3.856 40.255 1.00 86.19 322 ASP A O 1
ATOM 2625 N N . TYR A 1 323 ? -3.298 -4.587 38.623 1.00 88.12 323 TYR A N 1
ATOM 2626 C CA . TYR A 1 323 ? -2.193 -4.942 39.508 1.00 88.12 323 TYR A CA 1
ATOM 2627 C C . TYR A 1 323 ? -1.382 -3.718 39.964 1.00 88.12 323 TYR A C 1
ATOM 2629 O O . TYR A 1 323 ? -0.704 -3.769 40.989 1.00 88.12 323 TYR A O 1
ATOM 2637 N N . ALA A 1 324 ? -1.459 -2.597 39.238 1.00 88.12 324 ALA A N 1
ATOM 2638 C CA . ALA A 1 324 ? -0.782 -1.363 39.629 1.00 88.12 324 ALA A CA 1
ATOM 2639 C C . ALA A 1 324 ? -1.508 -0.628 40.767 1.00 88.12 324 ALA A C 1
ATOM 2641 O O . ALA A 1 324 ? -0.944 0.315 41.322 1.00 88.12 324 ALA A O 1
ATOM 2642 N N . LEU A 1 325 ? -2.731 -1.040 41.129 1.00 87.75 325 LEU A N 1
ATOM 2643 C CA . LEU A 1 325 ? -3.544 -0.437 42.193 1.00 87.75 325 LEU A CA 1
ATOM 2644 C C . LEU A 1 325 ? -3.701 1.086 42.025 1.00 87.75 325 LEU A C 1
ATOM 2646 O O . LEU A 1 325 ? -3.584 1.852 42.982 1.00 87.75 325 LEU A O 1
ATOM 2650 N N . GLY A 1 326 ? -3.912 1.545 40.790 1.00 86.50 326 GLY A N 1
ATOM 2651 C CA . GLY A 1 326 ? -4.035 2.964 40.460 1.00 86.50 326 GLY A CA 1
ATOM 2652 C C . GLY A 1 326 ? -2.725 3.761 40.454 1.00 86.50 326 GLY A C 1
ATOM 2653 O O . GLY A 1 326 ? -2.778 4.973 40.249 1.00 86.50 326 GLY A O 1
ATOM 2654 N N . LYS A 1 327 ? -1.554 3.122 40.633 1.00 86.94 327 LYS A N 1
ATOM 2655 C CA . LYS A 1 327 ? -0.239 3.774 40.447 1.00 86.94 327 LYS A CA 1
ATOM 2656 C C . LYS A 1 327 ? -0.016 4.228 38.992 1.00 86.94 327 LYS A C 1
ATOM 2658 O O . LYS A 1 327 ? 0.782 5.129 38.756 1.00 86.94 327 LYS A O 1
ATOM 2663 N N . GLU A 1 328 ? -0.738 3.645 38.032 1.00 85.19 328 GLU A N 1
ATOM 2664 C CA . GLU A 1 328 ? -0.728 4.027 36.615 1.00 85.19 328 GLU A CA 1
ATOM 2665 C C . GLU A 1 328 ? -2.033 4.704 36.183 1.00 85.19 328 GLU A C 1
ATOM 2667 O O . GLU A 1 328 ? -3.111 4.441 36.715 1.00 85.19 328 GLU A O 1
ATOM 2672 N N . LYS A 1 329 ? -1.953 5.557 35.152 1.00 77.62 329 LYS A N 1
ATOM 2673 C CA . LYS A 1 329 ? -3.147 6.207 34.570 1.00 77.62 329 LYS A CA 1
ATOM 2674 C C . LYS A 1 329 ? -4.062 5.221 33.843 1.00 77.62 329 LYS A C 1
ATOM 2676 O O . LYS A 1 329 ? -5.276 5.411 33.824 1.00 77.62 329 LYS A O 1
ATOM 2681 N N . VAL A 1 330 ? -3.465 4.210 33.213 1.00 77.31 330 VAL A N 1
ATOM 2682 C CA . VAL A 1 330 ? -4.164 3.105 32.554 1.00 77.31 330 VAL A CA 1
ATOM 2683 C C . VAL A 1 330 ? -3.970 1.866 33.434 1.00 77.31 330 VAL A C 1
ATOM 2685 O O . VAL A 1 330 ? -2.816 1.533 33.701 1.00 77.31 330 VAL A O 1
ATOM 2688 N N . PRO A 1 331 ? -5.051 1.197 33.879 1.00 81.81 331 PRO A N 1
ATOM 2689 C CA . PRO A 1 331 ? -4.959 -0.016 34.691 1.00 81.81 331 PRO A CA 1
ATOM 2690 C C . PRO A 1 331 ? -4.064 -1.084 34.056 1.00 81.81 331 PRO A C 1
ATOM 2692 O O . PRO A 1 331 ? -4.160 -1.333 32.849 1.00 81.81 331 PRO A O 1
ATOM 2695 N N . LEU A 1 332 ? -3.213 -1.725 34.860 1.00 84.44 332 LEU A N 1
ATOM 2696 C CA . LEU A 1 332 ? -2.353 -2.812 34.393 1.00 84.44 332 LEU A CA 1
ATOM 2697 C C . LEU A 1 332 ? -2.975 -4.160 34.739 1.00 84.44 332 LEU A C 1
ATOM 2699 O O . LEU A 1 332 ? -2.873 -4.631 35.869 1.00 84.44 332 LEU A O 1
ATOM 2703 N N . MET A 1 333 ? -3.593 -4.799 33.750 1.00 82.50 333 MET A N 1
ATOM 2704 C CA . MET A 1 333 ? -4.192 -6.118 33.933 1.00 82.50 333 MET A CA 1
ATOM 2705 C C . MET A 1 333 ? -3.131 -7.211 34.112 1.00 82.50 333 MET A C 1
ATOM 2707 O O . MET A 1 333 ? -2.156 -7.264 33.361 1.00 82.50 333 MET A O 1
ATOM 2711 N N . LEU A 1 334 ? -3.365 -8.131 35.050 1.00 85.75 334 LEU A N 1
ATOM 2712 C CA . LEU A 1 334 ? -2.577 -9.356 35.223 1.00 85.75 334 LEU A CA 1
ATOM 2713 C C . LEU A 1 334 ? -3.448 -10.564 34.886 1.00 85.75 334 LEU A C 1
ATOM 2715 O O . LEU A 1 334 ? -4.463 -10.808 35.537 1.00 85.75 334 LEU A O 1
ATOM 2719 N N . VAL A 1 335 ? -3.039 -11.321 33.869 1.00 85.38 335 VAL A N 1
ATOM 2720 C CA . VAL A 1 335 ? -3.803 -12.456 33.336 1.00 85.38 335 VAL A CA 1
ATOM 2721 C C . VAL A 1 335 ? -2.907 -13.686 33.234 1.00 85.38 335 VAL A C 1
ATOM 2723 O O . VAL A 1 335 ? -1.783 -13.586 32.745 1.00 85.38 335 VAL A O 1
ATOM 2726 N N . ASN A 1 336 ? -3.410 -14.843 33.672 1.00 84.62 336 ASN A N 1
ATOM 2727 C CA . ASN A 1 336 ? -2.799 -16.150 33.422 1.00 84.62 336 ASN A CA 1
ATOM 2728 C C . ASN A 1 336 ? -3.826 -17.073 32.753 1.00 84.62 336 ASN A C 1
ATOM 2730 O O . ASN A 1 336 ? -4.878 -17.375 33.321 1.00 84.62 336 ASN A O 1
ATOM 2734 N N . GLU A 1 337 ? -3.515 -17.502 31.531 1.00 85.00 337 GLU A N 1
ATOM 2735 C CA . GLU A 1 337 ? -4.357 -18.386 30.714 1.00 85.00 337 GLU A CA 1
ATOM 2736 C C . GLU A 1 337 ? -3.891 -19.850 30.742 1.00 85.00 337 GLU A C 1
ATOM 2738 O O . GLU A 1 337 ? -4.585 -20.720 30.223 1.00 85.00 337 GLU A O 1
ATOM 2743 N N . ILE A 1 338 ? -2.725 -20.137 31.330 1.00 84.25 338 ILE A N 1
ATOM 2744 C CA . ILE A 1 338 ? -2.104 -21.468 31.304 1.00 84.25 338 ILE A CA 1
ATOM 2745 C C . ILE A 1 338 ? -2.597 -22.310 32.481 1.00 84.25 338 ILE A C 1
ATOM 2747 O O . ILE A 1 338 ? -3.018 -23.451 32.296 1.00 84.25 338 ILE A O 1
ATOM 2751 N N . ASP A 1 339 ? -2.544 -21.745 33.686 1.00 85.25 339 ASP A N 1
ATOM 2752 C CA . ASP A 1 339 ? -2.900 -22.416 34.931 1.00 85.25 339 ASP A CA 1
ATOM 2753 C C . ASP A 1 339 ? -3.370 -21.417 36.000 1.00 85.25 339 ASP A C 1
ATOM 2755 O O . ASP A 1 339 ? -3.339 -20.200 35.818 1.00 85.25 339 ASP A O 1
ATOM 2759 N N . SER A 1 340 ? -3.809 -21.932 37.147 1.00 85.56 340 SER A N 1
ATOM 2760 C CA . SER A 1 340 ? -4.237 -21.120 38.290 1.00 85.56 340 SER A CA 1
ATOM 2761 C C . SER A 1 340 ? -3.082 -20.615 39.161 1.00 85.56 340 SER A C 1
ATOM 2763 O O . SER A 1 340 ? -3.320 -20.193 40.294 1.00 85.56 340 SER A O 1
ATOM 2765 N N . LEU A 1 341 ? -1.830 -20.697 38.697 1.00 88.94 341 LEU A N 1
ATOM 2766 C CA . LEU A 1 341 ? -0.684 -20.270 39.487 1.00 88.94 341 LEU A CA 1
ATOM 2767 C C . LEU A 1 341 ? -0.545 -18.746 39.420 1.00 88.94 341 LEU A C 1
ATOM 2769 O O . LEU A 1 341 ? -0.481 -18.140 38.348 1.00 88.94 341 LEU A O 1
ATOM 2773 N N . LEU A 1 342 ? -0.482 -18.111 40.588 1.00 81.06 342 LEU A N 1
ATOM 2774 C CA . LEU A 1 342 ? -0.141 -16.697 40.685 1.00 81.06 342 LEU A CA 1
ATOM 2775 C C . LEU A 1 342 ? 1.379 -16.525 40.556 1.00 81.06 342 LEU A C 1
ATOM 2777 O O . LEU A 1 342 ? 2.135 -17.330 41.113 1.00 81.06 342 LEU A O 1
ATOM 2781 N N . PRO A 1 343 ? 1.856 -15.471 39.868 1.00 79.31 343 PRO A N 1
ATOM 2782 C CA . PRO A 1 343 ? 3.267 -15.126 39.912 1.00 79.31 343 PRO A CA 1
ATOM 2783 C C . PRO A 1 343 ? 3.696 -14.848 41.357 1.00 79.31 343 PRO A C 1
ATOM 2785 O O . PRO A 1 343 ? 2.881 -14.493 42.213 1.00 79.31 343 PRO A O 1
ATOM 2788 N N . LYS A 1 344 ? 4.997 -15.003 41.636 1.00 83.75 344 LYS A N 1
ATOM 2789 C CA . LYS A 1 344 ? 5.561 -14.640 42.944 1.00 83.75 344 LYS A CA 1
ATOM 2790 C C . LYS A 1 344 ? 5.138 -13.207 43.292 1.00 83.75 344 LYS A C 1
ATOM 2792 O O . LYS A 1 344 ? 5.260 -12.357 42.413 1.00 83.75 344 LYS A O 1
ATOM 2797 N N . PRO A 1 345 ? 4.685 -12.922 44.526 1.00 80.75 345 PRO A N 1
ATOM 2798 C CA . PRO A 1 345 ? 4.281 -11.574 44.901 1.00 80.75 345 PRO A CA 1
ATOM 2799 C C . PRO A 1 345 ? 5.419 -10.588 44.639 1.00 80.75 345 PRO A C 1
ATOM 2801 O O . PRO A 1 345 ? 6.537 -10.781 45.118 1.00 80.75 345 PRO A O 1
ATOM 2804 N N . PHE A 1 346 ? 5.133 -9.544 43.870 1.00 83.38 346 PHE A N 1
ATOM 2805 C CA . PHE A 1 346 ? 6.041 -8.422 43.660 1.00 83.38 346 PHE A CA 1
ATOM 2806 C C . PHE A 1 346 ? 5.267 -7.118 43.796 1.00 83.38 346 PHE A C 1
ATOM 2808 O O . PHE A 1 346 ? 4.101 -7.034 43.403 1.00 83.38 346 PHE A O 1
ATOM 2815 N N . GLU A 1 347 ? 5.907 -6.097 44.354 1.00 84.00 347 GLU A N 1
ATOM 2816 C CA . GLU A 1 347 ? 5.317 -4.767 44.410 1.00 84.00 347 GLU A CA 1
ATOM 2817 C C . GLU A 1 347 ? 5.543 -4.045 43.078 1.00 84.00 347 GLU A C 1
ATOM 2819 O O . GLU A 1 347 ? 6.668 -3.970 42.582 1.00 84.00 347 GLU A O 1
ATOM 2824 N N . TYR A 1 348 ? 4.474 -3.499 42.497 1.00 86.81 348 TYR A N 1
ATOM 2825 C CA . TYR A 1 348 ? 4.595 -2.614 41.344 1.00 86.81 348 TYR A CA 1
ATOM 2826 C C . TYR A 1 348 ? 5.163 -1.253 41.769 1.00 86.81 348 TYR A C 1
ATOM 2828 O O . TYR A 1 348 ? 4.612 -0.592 42.654 1.00 86.81 348 TYR A O 1
ATOM 2836 N N . ILE A 1 349 ? 6.232 -0.807 41.110 1.00 85.75 349 ILE A N 1
ATOM 2837 C CA . ILE A 1 349 ? 6.872 0.492 41.342 1.00 85.75 349 ILE A CA 1
ATOM 2838 C C . ILE A 1 349 ? 6.802 1.283 40.032 1.00 85.75 349 ILE A C 1
ATOM 2840 O O . ILE A 1 349 ? 7.354 0.854 39.024 1.00 85.75 349 ILE A O 1
ATOM 2844 N N . ALA A 1 350 ? 6.115 2.430 40.048 1.00 83.88 350 ALA A N 1
ATOM 2845 C CA . ALA A 1 350 ? 6.019 3.331 38.891 1.00 83.88 350 ALA A CA 1
ATOM 2846 C C . ALA A 1 350 ? 7.232 4.277 38.778 1.00 83.88 350 ALA A C 1
ATOM 2848 O O . ALA A 1 350 ? 7.509 4.854 37.725 1.00 83.88 350 ALA A O 1
ATOM 2849 N N . GLU A 1 351 ? 7.953 4.460 39.882 1.00 83.44 351 GLU A N 1
ATOM 2850 C CA . GLU A 1 351 ? 9.108 5.345 39.962 1.00 83.44 351 GLU A CA 1
ATOM 2851 C C . GLU A 1 351 ? 10.374 4.673 39.425 1.00 83.44 351 GLU A C 1
ATOM 2853 O O . GLU A 1 351 ? 10.569 3.460 39.521 1.00 83.44 351 GLU A O 1
ATOM 2858 N N . ARG A 1 352 ? 11.275 5.480 38.860 1.00 75.38 352 ARG A N 1
ATOM 2859 C CA . ARG A 1 352 ? 12.573 4.986 38.397 1.00 75.38 352 ARG A CA 1
ATOM 2860 C C . ARG A 1 352 ? 13.480 4.746 39.594 1.00 75.38 352 ARG A C 1
ATOM 2862 O O . ARG A 1 352 ? 13.952 5.702 40.202 1.00 75.38 352 ARG A O 1
ATOM 2869 N N . ILE A 1 353 ? 13.764 3.480 39.867 1.00 78.19 353 ILE A N 1
ATOM 2870 C CA . ILE A 1 353 ? 14.746 3.071 40.869 1.00 78.19 353 ILE A CA 1
ATOM 2871 C C . ILE A 1 353 ? 16.083 2.728 40.195 1.00 78.19 353 ILE A C 1
ATOM 2873 O O . ILE A 1 353 ? 16.090 2.082 39.141 1.00 78.19 353 ILE A O 1
ATOM 2877 N N . PRO A 1 354 ? 17.223 3.168 40.751 1.00 76.00 354 PRO A N 1
ATOM 2878 C CA . PRO A 1 354 ? 18.525 2.759 40.250 1.00 76.00 354 PRO A CA 1
ATOM 2879 C C . PRO A 1 354 ? 18.737 1.267 40.526 1.00 76.00 354 PRO A C 1
ATOM 2881 O O . PRO A 1 354 ? 18.454 0.779 41.619 1.00 76.00 354 PRO A O 1
ATOM 2884 N N . LEU A 1 355 ? 19.232 0.534 39.526 1.00 74.31 355 LEU A N 1
ATOM 2885 C CA . LEU A 1 355 ? 19.512 -0.899 39.664 1.00 74.31 355 LEU A CA 1
ATOM 2886 C C . LEU A 1 355 ? 20.700 -1.159 40.606 1.00 74.31 355 LEU A C 1
ATOM 2888 O O . LEU A 1 355 ? 20.767 -2.198 41.258 1.00 74.31 355 LEU A O 1
ATOM 2892 N N . THR A 1 356 ? 21.634 -0.212 40.660 1.00 75.06 356 THR A N 1
ATOM 2893 C CA . THR A 1 356 ? 22.887 -0.289 41.411 1.00 75.06 356 THR A CA 1
ATOM 2894 C C . THR A 1 356 ? 23.198 1.062 42.061 1.00 75.06 356 THR A C 1
ATOM 2896 O O . THR A 1 356 ? 22.758 2.111 41.590 1.00 75.06 356 THR A O 1
ATOM 2899 N N . SER A 1 357 ? 23.935 1.048 43.174 1.00 72.44 357 SER A N 1
ATOM 2900 C CA . SER A 1 357 ? 24.197 2.229 44.015 1.00 72.44 357 SER A CA 1
ATOM 2901 C C . SER A 1 357 ? 25.081 3.302 43.366 1.00 72.44 357 SER A C 1
ATOM 2903 O O . SER A 1 357 ? 25.164 4.415 43.874 1.00 72.44 357 SER A O 1
ATOM 2905 N N . ASP A 1 358 ? 25.741 2.981 42.257 1.00 77.12 358 ASP A N 1
ATOM 2906 C CA . ASP A 1 358 ? 26.552 3.882 41.437 1.00 77.12 358 ASP A CA 1
ATOM 2907 C C . ASP A 1 358 ? 25.725 4.704 40.432 1.00 77.12 358 ASP A C 1
ATOM 2909 O O . ASP A 1 358 ? 26.217 5.703 39.906 1.00 77.12 358 ASP A O 1
ATOM 2913 N N . ILE A 1 359 ? 24.461 4.338 40.187 1.00 71.06 359 ILE A N 1
ATOM 2914 C CA . ILE A 1 359 ? 23.561 5.102 39.318 1.00 71.06 359 ILE A CA 1
ATOM 2915 C C . ILE A 1 359 ? 22.836 6.156 40.159 1.00 71.06 359 ILE A C 1
ATOM 2917 O O . ILE A 1 359 ? 21.860 5.872 40.852 1.00 71.06 359 ILE A O 1
ATOM 2921 N N . ILE A 1 360 ? 23.288 7.405 40.056 1.00 70.06 360 ILE A N 1
ATOM 2922 C CA . ILE A 1 360 ? 22.628 8.553 40.684 1.00 70.06 360 ILE A CA 1
ATOM 2923 C C . ILE A 1 360 ? 21.609 9.126 39.695 1.00 70.06 360 ILE A C 1
ATOM 2925 O O . ILE A 1 360 ? 21.972 9.741 38.692 1.00 70.06 360 ILE A O 1
ATOM 2929 N N . ILE A 1 361 ? 20.319 8.923 39.972 1.00 64.44 361 ILE A N 1
ATOM 2930 C CA . ILE A 1 361 ? 19.232 9.569 39.228 1.00 64.44 361 ILE A CA 1
ATOM 2931 C C . ILE A 1 361 ? 18.981 10.934 39.870 1.00 64.44 361 ILE A C 1
ATOM 2933 O O . ILE A 1 361 ? 18.176 11.059 40.789 1.00 64.44 361 ILE A O 1
ATOM 2937 N N . ASP A 1 362 ? 19.673 11.964 39.390 1.00 68.81 362 ASP A N 1
ATOM 2938 C CA . ASP A 1 362 ? 19.367 13.339 39.777 1.00 68.81 362 ASP A CA 1
ATOM 2939 C C . ASP A 1 362 ? 18.242 13.888 38.892 1.00 68.81 362 ASP A C 1
ATOM 2941 O O . ASP A 1 362 ? 18.449 14.219 37.722 1.00 68.81 362 ASP A O 1
ATOM 2945 N N . GLN A 1 363 ? 17.032 13.983 39.450 1.00 61.44 363 GLN A N 1
ATOM 2946 C CA . GLN A 1 363 ? 15.873 14.540 38.748 1.00 61.44 363 GLN A CA 1
ATOM 2947 C C . GLN A 1 363 ? 16.104 15.993 38.297 1.00 61.44 363 GLN A C 1
ATOM 2949 O O . GLN A 1 363 ? 15.556 16.388 37.268 1.00 61.44 363 GLN A O 1
ATOM 2954 N N . ASN A 1 364 ? 16.974 16.751 38.979 1.00 63.66 364 ASN A N 1
ATOM 2955 C CA . ASN A 1 364 ? 17.345 18.116 38.593 1.00 63.66 364 ASN A CA 1
ATOM 2956 C C . ASN A 1 364 ? 18.310 18.164 37.398 1.00 63.66 364 ASN A C 1
ATOM 2958 O O . ASN A 1 364 ? 18.583 19.230 36.869 1.00 63.66 364 ASN A O 1
ATOM 2962 N N . ASN A 1 365 ? 18.840 17.029 36.943 1.00 61.25 365 ASN A N 1
ATOM 2963 C CA . ASN A 1 365 ? 19.637 16.953 35.717 1.00 61.25 365 ASN A CA 1
ATOM 2964 C C . ASN A 1 365 ? 18.841 16.382 34.529 1.00 61.25 365 ASN A C 1
ATOM 2966 O O . ASN A 1 365 ? 19.317 16.390 33.390 1.00 61.25 365 ASN A O 1
ATOM 2970 N N . ILE A 1 366 ? 17.602 15.931 34.757 1.00 61.19 366 ILE A N 1
ATOM 2971 C CA . ILE A 1 366 ? 16.687 15.443 33.717 1.00 61.19 366 ILE A CA 1
ATOM 2972 C C . ILE A 1 366 ? 15.833 16.621 33.232 1.00 61.19 366 ILE A C 1
ATOM 2974 O O . ILE A 1 366 ? 14.630 16.709 33.476 1.00 61.19 366 ILE A O 1
ATOM 2978 N N . HIS A 1 367 ? 16.473 17.562 32.543 1.00 61.78 367 HIS A N 1
ATOM 2979 C CA . HIS A 1 367 ? 15.794 18.703 31.935 1.00 61.78 367 HIS A CA 1
ATOM 2980 C C . HIS A 1 367 ? 15.680 18.540 30.415 1.00 61.78 367 HIS A C 1
ATOM 2982 O O . HIS A 1 367 ? 16.604 18.077 29.742 1.00 61.78 367 HIS A O 1
ATOM 2988 N N . GLY A 1 368 ? 14.508 18.894 29.881 1.00 67.31 368 GLY A N 1
ATOM 2989 C CA . GLY A 1 368 ? 14.254 18.975 28.442 1.00 67.31 368 GLY A CA 1
ATOM 2990 C C . GLY A 1 368 ? 14.854 20.236 27.810 1.00 67.31 368 GLY A C 1
ATOM 2991 O O . GLY A 1 368 ? 15.541 21.014 28.469 1.00 67.31 368 GLY A O 1
ATOM 2992 N N . CYS A 1 369 ? 14.586 20.447 26.518 1.00 81.44 369 CYS A N 1
ATOM 2993 C CA . CYS A 1 369 ? 14.956 21.687 25.832 1.00 81.44 369 CYS A CA 1
ATOM 2994 C C . CYS A 1 369 ? 14.179 22.871 26.456 1.00 81.44 369 CYS A C 1
ATOM 2996 O O . CYS A 1 369 ? 13.019 22.714 26.828 1.00 81.44 369 CYS A O 1
ATOM 2998 N N . THR A 1 370 ? 14.785 24.060 26.554 1.00 81.44 370 THR A N 1
ATOM 2999 C CA . THR A 1 370 ? 14.072 25.309 26.912 1.00 81.44 370 THR A CA 1
ATOM 3000 C C . THR A 1 370 ? 13.351 25.926 25.712 1.00 81.44 370 THR A C 1
ATOM 3002 O O . THR A 1 370 ? 12.879 27.060 25.778 1.00 81.44 370 THR A O 1
ATOM 3005 N N . CYS A 1 371 ? 13.290 25.209 24.588 1.00 82.94 371 CYS A N 1
ATOM 3006 C CA . CYS A 1 371 ? 12.721 25.739 23.366 1.00 82.94 371 CYS A CA 1
ATOM 3007 C C . CYS A 1 371 ? 11.218 25.949 23.524 1.00 82.94 371 CYS A C 1
ATOM 3009 O O . CYS A 1 371 ? 10.477 25.057 23.931 1.00 82.94 371 CYS A O 1
ATOM 3011 N N . THR A 1 372 ? 10.772 27.131 23.127 1.00 80.62 372 THR A N 1
ATOM 3012 C CA . THR A 1 372 ? 9.357 27.499 23.051 1.00 80.62 372 THR A CA 1
ATOM 3013 C C . THR A 1 372 ? 8.755 27.178 21.683 1.00 80.62 372 THR A C 1
ATOM 3015 O O . THR A 1 372 ? 7.558 27.367 21.479 1.00 80.62 372 THR A O 1
ATOM 3018 N N . ASP A 1 373 ? 9.571 26.673 20.752 1.00 78.56 373 ASP A N 1
ATOM 3019 C CA . ASP A 1 373 ? 9.204 26.342 19.376 1.00 78.56 373 ASP A CA 1
ATOM 3020 C C . ASP A 1 373 ? 8.880 24.859 19.144 1.00 78.56 373 ASP A C 1
ATOM 3022 O O . ASP A 1 373 ? 8.866 24.392 18.011 1.00 78.56 373 ASP A O 1
ATOM 3026 N N . GLY A 1 374 ? 8.675 24.084 20.213 1.00 72.88 374 GLY A N 1
ATOM 3027 C CA . GLY A 1 374 ? 8.515 22.631 20.096 1.00 72.88 374 GLY A CA 1
ATOM 3028 C C . GLY A 1 374 ? 9.795 21.914 19.644 1.00 72.88 374 GLY A C 1
ATOM 3029 O O . GLY A 1 374 ? 9.722 20.811 19.109 1.00 72.88 374 GLY A O 1
ATOM 3030 N N . CYS A 1 375 ? 10.962 22.536 19.851 1.00 80.94 375 CYS A N 1
ATOM 3031 C CA . CYS A 1 375 ? 12.263 22.081 19.371 1.00 80.94 375 CYS A CA 1
ATOM 3032 C C . CYS A 1 375 ? 12.301 21.928 17.815 1.00 80.94 375 CYS A C 1
ATOM 3034 O O . CYS A 1 375 ? 12.952 21.008 17.309 1.00 80.94 375 CYS A O 1
ATOM 3036 N N . LEU A 1 376 ? 11.585 22.791 17.067 1.00 78.12 376 LEU A N 1
ATOM 3037 C CA . LEU A 1 376 ? 11.526 22.794 15.591 1.00 78.12 376 LEU A CA 1
ATOM 3038 C C . LEU A 1 376 ? 12.828 23.295 14.954 1.00 78.12 376 LEU A C 1
ATOM 3040 O O . LEU A 1 376 ? 13.304 22.707 13.981 1.00 78.12 376 LEU A O 1
ATOM 3044 N N . ASP A 1 377 ? 13.431 24.350 15.504 1.00 83.88 377 ASP A N 1
ATOM 3045 C CA . ASP A 1 377 ? 14.766 24.785 15.111 1.00 83.88 377 ASP A CA 1
ATOM 3046 C C . ASP A 1 377 ? 15.815 23.853 15.733 1.00 83.88 377 ASP A C 1
ATOM 3048 O O . ASP A 1 377 ? 16.353 24.073 16.827 1.00 83.88 377 ASP A O 1
ATOM 3052 N N . THR A 1 378 ? 16.104 22.767 15.015 1.00 84.88 378 THR A N 1
ATOM 3053 C CA . THR A 1 378 ? 17.053 21.743 15.469 1.00 84.88 378 THR A CA 1
ATOM 3054 C C . THR A 1 378 ? 18.473 22.285 15.644 1.00 84.88 378 THR A C 1
ATOM 3056 O O . THR A 1 378 ? 19.244 21.720 16.415 1.00 84.88 378 THR A O 1
ATOM 3059 N N . THR A 1 379 ? 18.825 23.398 14.992 1.00 81.75 379 THR A N 1
ATOM 3060 C CA . THR A 1 379 ? 20.160 24.002 15.120 1.00 81.75 379 THR A CA 1
ATOM 3061 C C . THR A 1 379 ? 20.337 24.731 16.454 1.00 81.75 379 THR A C 1
ATOM 3063 O O . THR A 1 379 ? 21.443 24.777 16.996 1.00 81.75 379 THR A O 1
ATOM 3066 N N . LYS A 1 380 ? 19.242 25.237 17.038 1.00 85.56 380 LYS A N 1
ATOM 3067 C CA . LYS A 1 380 ? 19.240 25.968 18.319 1.00 85.56 380 LYS A CA 1
ATOM 3068 C C . LYS A 1 380 ? 18.804 25.123 19.506 1.00 85.56 380 LYS A C 1
ATOM 3070 O O . LYS A 1 380 ? 19.091 25.467 20.651 1.00 85.56 380 LYS A O 1
ATOM 3075 N N . CYS A 1 381 ? 18.089 24.030 19.264 1.00 87.94 381 CYS A N 1
ATOM 3076 C CA . CYS A 1 381 ? 17.573 23.212 20.344 1.00 87.94 381 CYS A CA 1
ATOM 3077 C C . CYS A 1 381 ? 18.684 22.463 21.092 1.00 87.94 381 CYS A C 1
ATOM 3079 O O . CYS A 1 381 ? 19.344 21.594 20.529 1.00 87.94 381 CYS A O 1
ATOM 3081 N N . ALA A 1 382 ? 18.801 22.694 22.404 1.00 86.62 382 ALA A N 1
ATOM 3082 C CA . ALA A 1 382 ? 19.791 22.034 23.258 1.00 86.62 382 ALA A CA 1
ATOM 3083 C C . ALA A 1 382 ? 19.749 20.488 23.194 1.00 86.62 382 ALA A C 1
ATOM 3085 O O . ALA A 1 382 ? 20.787 19.834 23.284 1.00 86.62 382 ALA A O 1
ATOM 3086 N N . CYS A 1 383 ? 18.573 19.874 23.009 1.00 84.81 383 CYS A N 1
ATOM 3087 C CA . CYS A 1 383 ? 18.455 18.417 22.849 1.00 84.81 383 CYS A CA 1
ATOM 3088 C C . CYS A 1 383 ? 19.020 17.927 21.508 1.00 84.81 383 CYS A C 1
ATOM 3090 O O . CYS A 1 383 ? 19.694 16.894 21.451 1.00 84.81 383 CYS A O 1
ATOM 3092 N N . TRP A 1 384 ? 18.762 18.672 20.435 1.00 85.88 384 TRP A N 1
ATOM 3093 C CA . TRP A 1 384 ? 19.294 18.373 19.109 1.00 85.88 384 TRP A CA 1
ATOM 3094 C C . TRP A 1 384 ? 20.798 18.611 19.047 1.00 85.88 384 TRP A C 1
ATOM 3096 O O . TRP A 1 384 ? 21.520 17.742 18.574 1.00 85.88 384 TRP A O 1
ATOM 3106 N N . GLN A 1 385 ? 21.284 19.699 19.643 1.00 88.44 385 GLN A N 1
ATOM 3107 C CA . GLN A 1 385 ? 22.713 19.984 19.769 1.00 88.44 385 GLN A CA 1
ATOM 3108 C C . GLN A 1 385 ? 23.453 18.859 20.498 1.00 88.44 385 GLN A C 1
ATOM 3110 O O . GLN A 1 385 ? 24.444 18.363 19.978 1.00 88.44 385 GLN A O 1
ATOM 3115 N N . LYS A 1 386 ? 22.916 18.345 21.617 1.00 85.75 386 LYS A N 1
ATOM 3116 C CA . LYS A 1 386 ? 23.481 17.157 22.289 1.00 85.75 386 LYS A CA 1
ATOM 3117 C C . LYS A 1 386 ? 23.540 15.926 21.376 1.00 85.75 386 LYS A C 1
ATOM 3119 O O . LYS A 1 386 ? 24.488 15.146 21.451 1.00 85.75 386 LYS A O 1
ATOM 3124 N N . THR A 1 387 ? 22.534 15.740 20.521 1.00 85.75 387 THR A N 1
ATOM 3125 C CA . THR A 1 387 ? 22.506 14.636 19.547 1.00 85.75 387 THR A CA 1
ATOM 3126 C C . THR A 1 387 ? 23.565 14.836 18.462 1.00 85.75 387 THR A C 1
ATOM 3128 O O . THR A 1 387 ? 24.281 13.894 18.127 1.00 85.75 387 THR A O 1
ATOM 3131 N N . TYR A 1 388 ? 23.708 16.056 17.942 1.00 90.00 388 TYR A N 1
ATOM 3132 C CA . TYR A 1 388 ? 24.745 16.396 16.973 1.00 90.00 388 TYR A CA 1
ATOM 3133 C C . TYR A 1 388 ? 26.142 16.257 17.567 1.00 90.00 388 TYR A C 1
ATOM 3135 O O . TYR A 1 388 ? 26.984 15.624 16.944 1.00 90.00 388 TYR A O 1
ATOM 3143 N N . ASP A 1 389 ? 26.374 16.726 18.792 1.00 88.75 389 ASP A N 1
ATOM 3144 C CA . ASP A 1 389 ? 27.634 16.536 19.512 1.00 88.75 389 ASP A CA 1
ATOM 3145 C C . ASP A 1 389 ? 28.023 15.057 19.605 1.00 88.75 389 ASP A C 1
ATOM 3147 O O . ASP A 1 389 ? 29.180 14.697 19.384 1.00 88.75 389 ASP A O 1
ATOM 3151 N N . ALA A 1 390 ? 27.059 14.182 19.907 1.00 85.06 390 ALA A N 1
ATOM 3152 C CA . ALA A 1 390 ? 27.294 12.743 19.961 1.00 85.06 390 ALA A CA 1
ATOM 3153 C C . ALA A 1 390 ? 27.654 12.158 18.584 1.00 85.06 390 ALA A C 1
ATOM 3155 O O . ALA A 1 390 ? 28.543 11.313 18.494 1.00 85.06 390 ALA A O 1
ATOM 3156 N N . ILE A 1 391 ? 27.001 12.620 17.513 1.00 85.38 391 ILE A N 1
ATOM 3157 C CA . ILE A 1 391 ? 27.302 12.219 16.129 1.00 85.38 391 ILE A CA 1
ATOM 3158 C C . ILE A 1 391 ? 28.695 12.699 15.716 1.00 85.38 391 ILE A C 1
ATOM 3160 O O . ILE A 1 391 ? 29.480 11.907 15.204 1.00 85.38 391 ILE A O 1
ATOM 3164 N N . ILE A 1 392 ? 29.022 13.964 15.987 1.00 89.25 392 ILE A N 1
ATOM 3165 C CA . ILE A 1 392 ? 30.306 14.592 15.653 1.00 89.25 392 ILE A CA 1
ATOM 3166 C C . ILE A 1 392 ? 31.470 13.883 16.358 1.00 89.25 392 ILE A C 1
ATOM 3168 O O . ILE A 1 392 ? 32.550 13.760 15.786 1.00 89.25 392 ILE A O 1
ATOM 3172 N N . LYS A 1 393 ? 31.256 13.407 17.591 1.00 87.56 393 LYS A N 1
ATOM 3173 C CA . LYS A 1 393 ? 32.255 12.670 18.384 1.00 87.56 393 LYS A CA 1
ATOM 3174 C C . LYS A 1 393 ? 32.308 11.171 18.074 1.00 87.56 393 LYS A C 1
ATOM 3176 O O . LYS A 1 393 ? 33.163 10.479 18.618 1.00 87.56 393 LYS A O 1
ATOM 3181 N N . SER A 1 394 ? 31.391 10.645 17.263 1.00 81.75 394 SER A N 1
ATOM 3182 C CA . SER A 1 394 ? 31.320 9.212 16.988 1.00 81.75 394 SER A CA 1
ATOM 3183 C C . SER A 1 394 ? 32.296 8.794 15.891 1.00 81.75 394 SER A C 1
ATOM 3185 O O . SER A 1 394 ? 32.253 9.323 14.782 1.00 81.75 394 SER A O 1
ATOM 3187 N N . HIS A 1 395 ? 33.072 7.740 16.154 1.00 78.62 395 HIS A N 1
ATOM 3188 C CA . HIS A 1 395 ? 33.906 7.076 15.143 1.00 78.62 395 HIS A CA 1
ATOM 3189 C C . HIS A 1 395 ? 33.101 6.536 13.954 1.00 78.62 395 HIS A C 1
ATOM 3191 O O . HIS A 1 395 ? 33.619 6.419 12.851 1.00 78.62 395 HIS A O 1
ATOM 3197 N N . TYR A 1 396 ? 31.816 6.225 14.149 1.00 77.88 396 TYR A N 1
ATOM 3198 C CA . TYR A 1 396 ? 30.975 5.683 13.081 1.00 77.88 396 TYR A CA 1
ATOM 3199 C C . TYR A 1 396 ? 30.737 6.689 11.942 1.00 77.88 396 TYR A C 1
ATOM 3201 O O . TYR A 1 396 ? 30.515 6.288 10.803 1.00 77.88 396 TYR A O 1
ATOM 3209 N N . TYR A 1 397 ? 30.783 7.992 12.234 1.00 82.44 397 TYR A N 1
ATOM 3210 C CA . TYR A 1 397 ? 30.575 9.054 11.245 1.00 82.44 397 TYR A CA 1
ATOM 3211 C C . TYR A 1 397 ? 31.859 9.830 10.928 1.00 82.44 397 TYR A C 1
ATOM 3213 O O . TYR A 1 397 ? 31.783 10.902 10.332 1.00 82.44 397 TYR A O 1
ATOM 3221 N N . GLU A 1 398 ? 33.029 9.309 11.302 1.00 85.88 398 GLU A N 1
ATOM 3222 C CA . GLU A 1 398 ? 34.303 10.033 11.239 1.00 85.88 398 GLU A CA 1
ATOM 3223 C C . GLU A 1 398 ? 34.621 10.553 9.828 1.00 85.88 398 GLU A C 1
ATOM 3225 O O . GLU A 1 398 ? 34.890 11.743 9.675 1.00 85.88 398 GLU A O 1
ATOM 3230 N N . ASP A 1 399 ? 34.450 9.730 8.789 1.00 85.56 399 ASP A N 1
ATOM 3231 C CA . ASP A 1 399 ? 34.688 10.124 7.390 1.00 85.56 399 ASP A CA 1
ATOM 3232 C C . ASP A 1 399 ? 33.769 11.266 6.923 1.00 85.56 399 ASP A C 1
ATOM 3234 O O . ASP A 1 399 ? 34.195 12.202 6.235 1.00 85.56 399 ASP A O 1
ATOM 3238 N N . LEU A 1 400 ? 32.490 11.212 7.312 1.00 88.25 400 LEU A N 1
ATOM 3239 C CA . LEU A 1 400 ? 31.508 12.247 6.985 1.00 88.25 400 LEU A CA 1
ATOM 3240 C C . LEU A 1 400 ? 31.870 13.557 7.684 1.00 88.25 400 LEU A C 1
ATOM 3242 O O . LEU A 1 400 ? 31.886 14.614 7.054 1.00 88.25 400 LEU A O 1
ATOM 3246 N N . ILE A 1 401 ? 32.157 13.488 8.983 1.00 91.69 401 ILE A N 1
ATOM 3247 C CA . ILE A 1 401 ? 32.491 14.661 9.790 1.00 91.69 401 ILE A CA 1
ATOM 3248 C C . ILE A 1 401 ? 33.814 15.272 9.322 1.00 91.69 401 ILE A C 1
ATOM 3250 O O . ILE A 1 401 ? 33.904 16.493 9.220 1.00 91.69 401 ILE A O 1
ATOM 3254 N N . HIS A 1 402 ? 34.807 14.454 8.971 1.00 91.06 402 HIS A N 1
ATOM 3255 C CA . HIS A 1 402 ? 36.059 14.914 8.375 1.00 91.06 402 HIS A CA 1
ATOM 3256 C C . HIS A 1 402 ? 35.800 15.669 7.067 1.00 91.06 402 HIS A C 1
ATOM 3258 O O . HIS A 1 402 ? 36.236 16.806 6.911 1.00 91.06 402 HIS A O 1
ATOM 3264 N N . SER A 1 403 ? 35.010 15.088 6.161 1.00 91.88 403 SER A N 1
ATOM 3265 C CA . SER A 1 403 ? 34.663 15.724 4.883 1.00 91.88 403 SER A CA 1
ATOM 3266 C C . SER A 1 403 ? 33.948 17.068 5.069 1.00 91.88 403 SER A C 1
ATOM 3268 O O . SER A 1 403 ? 34.222 18.024 4.349 1.00 91.88 403 SER A O 1
ATOM 3270 N N . LEU A 1 404 ? 33.046 17.172 6.052 1.00 91.38 404 LEU A N 1
ATOM 3271 C CA . LEU A 1 404 ? 32.362 18.429 6.367 1.00 91.38 404 LEU A CA 1
ATOM 3272 C C . LEU A 1 404 ? 33.307 19.478 6.966 1.00 91.38 404 LEU A C 1
ATOM 3274 O O . LEU A 1 404 ? 33.174 20.656 6.646 1.00 91.38 404 LEU A O 1
ATOM 3278 N N . LYS A 1 405 ? 34.268 19.070 7.799 1.00 92.81 405 LYS A N 1
ATOM 3279 C CA . LYS A 1 405 ? 35.293 19.977 8.337 1.00 92.81 405 LYS A CA 1
ATOM 3280 C C . LYS A 1 405 ? 36.203 20.524 7.239 1.00 92.81 405 LYS A C 1
ATOM 3282 O O . LYS A 1 405 ? 36.506 21.710 7.262 1.00 92.81 405 LYS A O 1
ATOM 3287 N N . GLU A 1 406 ? 36.591 19.699 6.268 1.00 91.94 406 GLU A N 1
ATOM 3288 C CA . GLU A 1 406 ? 37.364 20.166 5.107 1.00 91.94 406 GLU A CA 1
ATOM 3289 C C . GLU A 1 406 ? 36.572 21.168 4.263 1.00 91.94 406 GLU A C 1
ATOM 3291 O O . GLU A 1 406 ? 37.102 22.214 3.900 1.00 91.94 406 GLU A O 1
ATOM 3296 N N . LEU A 1 407 ? 35.284 20.902 4.018 1.00 91.12 407 LEU A N 1
ATOM 3297 C CA . LEU A 1 407 ? 34.409 21.849 3.320 1.00 91.12 407 LEU A CA 1
ATOM 3298 C C . LEU A 1 407 ? 34.294 23.189 4.055 1.00 91.12 407 LEU A C 1
ATOM 3300 O O . LEU A 1 407 ? 34.293 24.231 3.409 1.00 91.12 407 LEU A O 1
ATOM 3304 N N . PHE A 1 408 ? 34.215 23.169 5.388 1.00 90.88 408 PHE A N 1
ATOM 3305 C CA . PHE A 1 408 ? 34.200 24.394 6.185 1.00 90.88 408 PHE A CA 1
ATOM 3306 C C . PHE A 1 408 ? 35.519 25.166 6.052 1.00 90.88 408 PHE A C 1
ATOM 3308 O O . PHE A 1 408 ? 35.496 26.361 5.780 1.00 90.88 408 PHE A O 1
ATOM 3315 N N . ARG A 1 409 ? 36.670 24.488 6.148 1.00 88.44 409 ARG A N 1
ATOM 3316 C CA . ARG A 1 409 ? 37.987 25.132 5.983 1.00 88.44 409 ARG A CA 1
ATOM 3317 C C . ARG A 1 409 ? 38.169 25.766 4.608 1.00 88.44 409 ARG A C 1
ATOM 3319 O O . ARG A 1 409 ? 38.742 26.838 4.516 1.00 88.44 409 ARG A O 1
ATOM 3326 N N . GLN A 1 410 ? 37.647 25.135 3.557 1.00 86.44 410 GLN A N 1
ATOM 3327 C CA . GLN A 1 410 ? 37.671 25.682 2.194 1.00 86.44 410 GLN A CA 1
ATOM 3328 C C . GLN A 1 410 ? 36.787 26.925 2.013 1.00 86.44 410 GLN A C 1
ATOM 3330 O O . GLN A 1 410 ? 36.892 27.590 0.988 1.00 86.44 410 GLN A O 1
ATOM 3335 N N . SER A 1 411 ? 35.890 27.208 2.963 1.00 83.19 411 SER A N 1
ATOM 3336 C CA . SER A 1 411 ? 35.001 28.373 2.931 1.00 83.19 411 SER A CA 1
ATOM 3337 C C . SER A 1 411 ? 35.504 29.571 3.741 1.00 83.19 411 SER A C 1
ATOM 3339 O O . SER A 1 411 ? 34.844 30.605 3.729 1.00 83.19 411 SER A O 1
ATOM 3341 N N . ILE A 1 412 ? 36.635 29.430 4.442 1.00 83.62 412 ILE A N 1
ATOM 3342 C CA . ILE A 1 412 ? 37.271 30.509 5.206 1.00 83.62 412 ILE A CA 1
ATOM 3343 C C . ILE A 1 412 ? 38.211 31.273 4.265 1.00 83.62 412 ILE A C 1
ATOM 3345 O O . ILE A 1 412 ? 39.007 30.654 3.558 1.00 83.62 412 ILE A O 1
ATOM 3349 N N . ASP A 1 413 ? 38.112 32.603 4.254 1.00 72.81 413 ASP A N 1
ATOM 3350 C CA . ASP A 1 413 ? 39.021 33.469 3.497 1.00 72.81 413 ASP A CA 1
ATOM 3351 C C . ASP A 1 413 ? 40.420 33.481 4.147 1.00 72.81 413 ASP A C 1
ATOM 3353 O O . ASP A 1 413 ? 40.543 33.564 5.368 1.00 72.81 413 ASP A O 1
ATOM 3357 N N . GLU A 1 414 ? 41.484 33.449 3.335 1.00 62.16 414 GLU A N 1
ATOM 3358 C CA . GLU A 1 414 ? 42.888 33.371 3.800 1.00 62.16 414 GLU A CA 1
ATOM 3359 C C . GLU A 1 414 ? 43.338 34.575 4.666 1.00 62.16 414 GLU A C 1
ATOM 3361 O O . GLU A 1 414 ? 44.373 34.505 5.323 1.00 62.16 414 GLU A O 1
ATOM 3366 N N . ASP A 1 415 ? 42.563 35.665 4.708 1.00 59.09 415 ASP A N 1
ATOM 3367 C CA . ASP A 1 415 ? 42.865 36.885 5.473 1.00 59.09 415 ASP A CA 1
ATOM 3368 C C . ASP A 1 415 ? 42.253 36.912 6.901 1.00 59.09 415 ASP A C 1
ATOM 3370 O O . ASP A 1 415 ? 42.462 37.885 7.637 1.00 59.09 415 ASP A O 1
ATOM 3374 N N . ASP A 1 416 ? 41.522 35.868 7.327 1.00 65.50 416 ASP A N 1
ATOM 3375 C CA . ASP A 1 416 ? 40.784 35.816 8.612 1.00 65.50 416 ASP A CA 1
ATOM 3376 C C . ASP A 1 416 ? 41.467 34.976 9.720 1.00 65.50 416 ASP A C 1
ATOM 3378 O O . ASP A 1 416 ? 40.845 34.508 10.671 1.00 65.50 416 ASP A O 1
ATOM 3382 N N . ASP A 1 417 ? 42.794 34.831 9.668 1.00 61.91 417 ASP A N 1
ATOM 3383 C CA . ASP A 1 417 ? 43.598 34.021 10.609 1.00 61.91 417 ASP A CA 1
ATOM 3384 C C . ASP A 1 417 ? 43.582 34.498 12.084 1.00 61.91 417 ASP A C 1
ATOM 3386 O O . ASP A 1 417 ? 44.237 33.916 12.955 1.00 61.91 417 ASP A O 1
ATOM 3390 N N . ARG A 1 418 ? 42.862 35.583 12.401 1.00 64.50 418 ARG A N 1
ATOM 3391 C CA . ARG A 1 418 ? 42.751 36.134 13.765 1.00 64.50 418 ARG A CA 1
ATOM 3392 C C . ARG A 1 418 ? 41.470 35.732 14.501 1.00 64.50 418 ARG A C 1
ATOM 3394 O O . ARG A 1 418 ? 41.322 36.141 15.657 1.00 64.50 418 ARG A O 1
ATOM 3401 N N . HIS A 1 419 ? 40.574 34.956 13.888 1.00 75.94 419 HIS A N 1
ATOM 3402 C CA . HIS A 1 419 ? 39.328 34.508 14.511 1.00 75.94 419 HIS A CA 1
ATOM 3403 C C . HIS A 1 419 ? 39.370 33.028 14.937 1.00 75.94 419 HIS A C 1
ATOM 3405 O O . HIS A 1 419 ? 39.839 32.157 14.208 1.00 75.94 419 HIS A O 1
ATOM 3411 N N . ASP A 1 420 ? 38.868 32.721 16.139 1.00 80.25 420 ASP A N 1
ATOM 3412 C CA . ASP A 1 420 ? 38.663 31.333 16.569 1.00 80.25 420 ASP A CA 1
ATOM 3413 C C . ASP A 1 420 ? 37.363 30.794 15.961 1.00 80.25 420 ASP A C 1
ATOM 3415 O O . ASP A 1 420 ? 36.277 30.957 16.516 1.00 80.25 420 ASP A O 1
ATOM 3419 N N . HIS A 1 421 ? 37.482 30.111 14.824 1.00 84.31 421 HIS A N 1
ATOM 3420 C CA . HIS A 1 421 ? 36.348 29.534 14.099 1.00 84.31 421 HIS A CA 1
ATOM 3421 C C . HIS A 1 421 ? 35.767 28.257 14.734 1.00 84.31 421 HIS A C 1
ATOM 3423 O O . HIS A 1 421 ? 34.997 27.540 14.089 1.00 84.31 421 HIS A O 1
ATOM 3429 N N . THR A 1 422 ? 36.125 27.906 15.974 1.00 85.75 422 THR A N 1
ATOM 3430 C CA . THR A 1 422 ? 35.627 26.679 16.619 1.00 85.75 422 THR A CA 1
ATOM 3431 C C . THR A 1 422 ? 34.100 26.673 16.737 1.00 85.75 422 THR A C 1
ATOM 3433 O O . THR A 1 422 ? 33.460 25.656 16.443 1.00 85.75 422 THR A O 1
ATOM 3436 N N . ASP A 1 423 ? 33.501 27.800 17.129 1.00 87.06 423 ASP A N 1
ATOM 3437 C CA . ASP A 1 423 ? 32.045 27.921 17.240 1.00 87.06 423 ASP A CA 1
ATOM 3438 C C . ASP A 1 423 ? 31.357 28.008 15.872 1.00 87.06 423 ASP A C 1
ATOM 3440 O O . ASP A 1 423 ? 30.321 27.367 15.675 1.00 87.06 423 ASP A O 1
ATOM 3444 N N . ASP A 1 424 ? 31.964 28.692 14.901 1.00 88.62 424 ASP A N 1
ATOM 3445 C CA . ASP A 1 424 ? 31.461 28.761 13.524 1.00 88.62 424 ASP A CA 1
ATOM 3446 C C . ASP A 1 424 ? 31.437 27.379 12.869 1.00 88.62 424 ASP A C 1
ATOM 3448 O O . ASP A 1 424 ? 30.427 26.965 12.294 1.00 88.62 424 ASP A O 1
ATOM 3452 N N . MET A 1 425 ? 32.518 26.609 13.030 1.00 91.38 425 MET A N 1
ATOM 3453 C CA . MET A 1 425 ? 32.607 25.233 12.553 1.00 91.38 425 MET A CA 1
ATOM 3454 C C . MET A 1 425 ? 31.541 24.362 13.219 1.00 91.38 425 MET A C 1
ATOM 3456 O O . MET A 1 425 ? 30.914 23.529 12.562 1.00 91.38 425 MET A O 1
ATOM 3460 N N . ARG A 1 426 ? 31.307 24.541 14.524 1.00 91.38 426 ARG A N 1
ATOM 3461 C CA . ARG A 1 426 ? 30.270 23.802 15.253 1.00 91.38 426 ARG A CA 1
ATOM 3462 C C . ARG A 1 426 ? 28.875 24.115 14.707 1.00 91.38 426 ARG A C 1
ATOM 3464 O O . ARG A 1 426 ? 28.114 23.185 14.442 1.00 91.38 426 ARG A O 1
ATOM 3471 N N . LEU A 1 427 ? 28.554 25.389 14.488 1.00 90.00 427 LEU A N 1
ATOM 3472 C CA . LEU A 1 427 ? 27.275 25.814 13.911 1.00 90.00 427 LEU A CA 1
ATOM 3473 C C . LEU A 1 427 ? 27.104 25.323 12.468 1.00 90.00 427 LEU A C 1
ATOM 3475 O O . LEU A 1 427 ? 26.035 24.817 12.121 1.00 90.00 427 LEU A O 1
ATOM 3479 N N . PHE A 1 428 ? 28.164 25.382 11.657 1.00 92.81 428 PHE A N 1
ATOM 3480 C CA . PHE A 1 428 ? 28.181 24.826 10.305 1.00 92.81 428 PHE A CA 1
ATOM 3481 C C . PHE A 1 428 ? 27.886 23.325 10.311 1.00 92.81 428 PHE A C 1
ATOM 3483 O O . PHE A 1 428 ? 27.052 22.850 9.540 1.00 92.81 428 PHE A O 1
ATOM 3490 N N . LEU A 1 429 ? 28.528 22.563 11.202 1.00 90.88 429 LEU A N 1
ATOM 3491 C CA . LEU A 1 429 ? 28.289 21.126 11.326 1.00 90.88 429 LEU A CA 1
ATOM 3492 C C . LEU A 1 429 ? 26.846 20.829 11.753 1.00 90.88 429 LEU A C 1
ATOM 3494 O O . LEU A 1 429 ? 26.239 19.907 11.209 1.00 90.88 429 LEU A O 1
ATOM 3498 N N . TYR A 1 430 ? 26.271 21.609 12.671 1.00 92.69 430 TYR A N 1
ATOM 3499 C CA . TYR A 1 430 ? 24.870 21.449 13.075 1.00 92.69 430 TYR A CA 1
ATOM 3500 C C . TYR A 1 430 ? 23.904 21.698 11.915 1.00 92.69 430 TYR A C 1
ATOM 3502 O O . TYR A 1 430 ? 23.027 20.868 11.679 1.00 92.69 430 TYR A O 1
ATOM 3510 N N . ASP A 1 431 ? 24.083 22.778 11.152 1.00 89.44 431 ASP A N 1
ATOM 3511 C CA . ASP A 1 431 ? 23.267 23.064 9.962 1.00 89.44 431 ASP A CA 1
ATOM 3512 C C . ASP A 1 431 ? 23.446 21.982 8.882 1.00 89.44 431 ASP A C 1
ATOM 3514 O O . ASP A 1 431 ? 22.471 21.454 8.341 1.00 89.44 431 ASP A O 1
ATOM 3518 N N . ALA A 1 432 ? 24.686 21.565 8.620 1.00 87.81 432 ALA A N 1
ATOM 3519 C CA . ALA A 1 432 ? 25.002 20.528 7.645 1.00 87.81 432 ALA A CA 1
ATOM 3520 C C . ALA A 1 432 ? 24.367 19.170 7.995 1.00 87.81 432 ALA A C 1
ATOM 3522 O O . ALA A 1 432 ? 23.910 18.458 7.091 1.00 87.81 432 ALA A O 1
ATOM 3523 N N . LEU A 1 433 ? 24.341 18.805 9.280 1.00 86.00 433 LEU A N 1
ATOM 3524 C CA . LEU A 1 433 ? 23.693 17.593 9.783 1.00 86.00 433 LEU A CA 1
ATOM 3525 C C . LEU A 1 433 ? 22.164 17.721 9.743 1.00 86.00 433 LEU A C 1
ATOM 3527 O O . LEU A 1 433 ? 21.496 16.808 9.249 1.00 86.00 433 LEU A O 1
ATOM 3531 N N . ALA A 1 434 ? 21.619 18.864 10.166 1.00 81.19 434 ALA A N 1
ATOM 3532 C CA . ALA A 1 434 ? 20.187 19.151 10.129 1.00 81.19 434 ALA A CA 1
ATOM 3533 C C . ALA A 1 434 ? 19.621 19.040 8.703 1.00 81.19 434 ALA A C 1
ATOM 3535 O O . ALA A 1 434 ? 18.664 18.303 8.471 1.00 81.19 434 ALA A O 1
ATOM 3536 N N . ARG A 1 435 ? 20.267 19.671 7.710 1.00 81.00 435 ARG A N 1
ATOM 3537 C CA . ARG A 1 435 ? 19.856 19.607 6.289 1.00 81.00 435 ARG A CA 1
ATOM 3538 C C . ARG A 1 435 ? 19.889 18.198 5.705 1.00 81.00 435 ARG A C 1
ATOM 3540 O O . ARG A 1 435 ? 19.173 17.904 4.751 1.00 81.00 435 ARG A O 1
ATOM 3547 N N . ARG A 1 436 ? 20.727 17.321 6.260 1.00 80.06 436 ARG A N 1
ATOM 3548 C CA . ARG A 1 436 ? 20.843 15.912 5.859 1.00 80.06 436 ARG A CA 1
ATOM 3549 C C . ARG A 1 436 ? 19.917 14.989 6.662 1.00 80.06 436 ARG A C 1
ATOM 3551 O O . ARG A 1 436 ? 20.024 13.773 6.521 1.00 80.06 436 ARG A O 1
ATOM 3558 N N . ASN A 1 437 ? 19.013 15.533 7.485 1.00 74.62 437 ASN A N 1
ATOM 3559 C CA . ASN A 1 437 ? 18.116 14.788 8.379 1.00 74.62 437 ASN A CA 1
ATOM 3560 C C . ASN A 1 437 ? 18.855 13.837 9.342 1.00 74.62 437 ASN A C 1
ATOM 3562 O O . ASN A 1 437 ? 18.340 12.781 9.737 1.00 74.62 437 ASN A O 1
ATOM 3566 N N . PHE A 1 438 ? 20.077 14.201 9.740 1.00 75.75 438 PHE A N 1
ATOM 3567 C CA . PHE A 1 438 ? 20.734 13.562 10.875 1.00 75.75 438 PHE A CA 1
ATOM 3568 C C . PHE A 1 438 ? 20.015 14.013 12.144 1.00 75.75 438 PHE A C 1
ATOM 3570 O O . PHE A 1 438 ? 19.600 15.157 12.261 1.00 75.75 438 PHE A O 1
ATOM 3577 N N . GLY A 1 439 ? 19.765 13.088 13.065 1.00 69.31 439 GLY A N 1
ATOM 3578 C CA . GLY A 1 439 ? 18.799 13.338 14.127 1.00 69.31 439 GLY A CA 1
ATOM 3579 C C . GLY A 1 439 ? 18.432 12.099 14.906 1.00 69.31 439 GLY A C 1
ATOM 3580 O O . GLY A 1 439 ? 19.230 11.169 14.995 1.00 69.31 439 GLY A O 1
ATOM 3581 N N . TYR A 1 440 ? 17.196 12.044 15.401 1.00 62.62 440 TYR A N 1
ATOM 3582 C CA . TYR A 1 440 ? 16.707 10.964 16.265 1.00 62.62 440 TYR A CA 1
ATOM 3583 C C . TYR A 1 440 ? 17.014 9.546 15.748 1.00 62.62 440 TYR A C 1
ATOM 3585 O O . TYR A 1 440 ? 17.452 8.693 16.516 1.00 62.62 440 TYR A O 1
ATOM 3593 N N . LYS A 1 441 ? 16.841 9.282 14.442 1.00 62.75 441 LYS A N 1
ATOM 3594 C CA . LYS A 1 441 ? 17.128 7.961 13.841 1.00 62.75 441 LYS A CA 1
ATOM 3595 C C . LYS A 1 441 ? 18.605 7.567 13.958 1.00 62.75 441 LYS A C 1
ATOM 3597 O O . LYS A 1 441 ? 18.908 6.427 14.299 1.00 62.75 441 LYS A O 1
ATOM 3602 N N . HIS A 1 442 ? 19.508 8.511 13.709 1.00 69.06 442 HIS A N 1
ATOM 3603 C CA . HIS A 1 442 ? 20.954 8.296 13.778 1.00 69.06 442 HIS A CA 1
ATOM 3604 C C . HIS A 1 442 ? 21.456 8.315 15.232 1.00 69.06 442 HIS A C 1
ATOM 3606 O O . HIS A 1 442 ? 22.332 7.529 15.578 1.00 69.06 442 HIS A O 1
ATOM 3612 N N . GLY A 1 443 ? 20.831 9.110 16.108 1.00 61.59 443 GLY A N 1
ATOM 3613 C CA . GLY A 1 443 ? 21.055 9.070 17.556 1.00 61.59 443 GLY A CA 1
ATOM 3614 C C . GLY A 1 443 ? 20.684 7.715 18.170 1.00 61.59 443 GLY A C 1
ATOM 3615 O O . GLY A 1 443 ? 21.498 7.114 18.861 1.00 61.59 443 GLY A O 1
ATOM 3616 N N . ARG A 1 444 ? 19.514 7.157 17.826 1.00 59.66 444 ARG A N 1
ATOM 3617 C CA . ARG A 1 444 ? 19.105 5.789 18.212 1.00 59.66 444 ARG A CA 1
ATOM 3618 C C . ARG A 1 444 ? 20.050 4.710 17.687 1.00 59.66 444 ARG A C 1
ATOM 3620 O O . ARG A 1 444 ? 20.229 3.687 18.343 1.00 59.66 444 ARG A O 1
ATOM 3627 N N . LEU A 1 445 ? 20.607 4.892 16.488 1.00 61.75 445 LEU A N 1
ATOM 3628 C CA . LEU A 1 445 ? 21.605 3.970 15.948 1.00 61.75 445 LEU A CA 1
ATOM 3629 C C . LEU A 1 445 ? 22.873 3.993 16.812 1.00 61.75 445 LEU A C 1
ATOM 3631 O O . LEU A 1 445 ? 23.366 2.930 17.172 1.00 61.75 445 LEU A O 1
ATOM 3635 N N . LEU A 1 446 ? 23.339 5.180 17.209 1.00 61.12 446 LEU A N 1
ATOM 3636 C CA . LEU A 1 446 ? 24.475 5.326 18.121 1.00 61.12 446 LEU A CA 1
ATOM 3637 C C . LEU A 1 446 ? 24.185 4.758 19.513 1.00 61.12 446 LEU A C 1
ATOM 3639 O O . LEU A 1 446 ? 25.038 4.067 20.054 1.00 61.12 446 LEU A O 1
ATOM 3643 N N . GLU A 1 447 ? 22.987 4.964 20.067 1.00 59.03 447 GLU A N 1
ATOM 3644 C CA . GLU A 1 447 ? 22.575 4.309 21.318 1.00 59.03 447 GLU A CA 1
ATOM 3645 C C . GLU A 1 447 ? 22.646 2.786 21.202 1.00 59.03 447 GLU A C 1
ATOM 3647 O O . GLU A 1 447 ? 23.180 2.140 22.093 1.00 59.03 447 GLU A O 1
ATOM 3652 N N . LYS A 1 448 ? 22.165 2.204 20.095 1.00 56.50 448 LYS A N 1
ATOM 3653 C CA . LYS A 1 4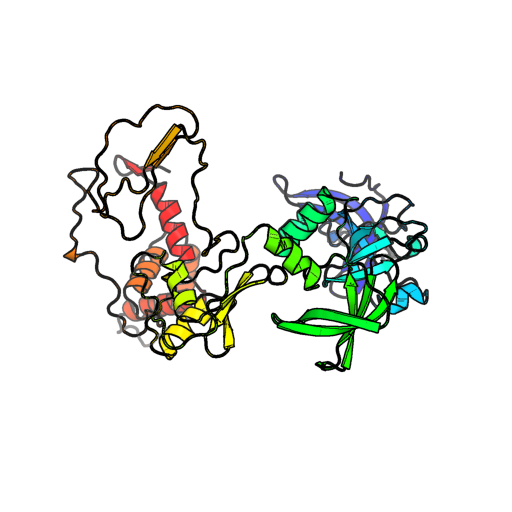48 ? 22.240 0.754 19.863 1.00 56.50 448 LYS A CA 1
ATOM 3654 C C . LYS A 1 448 ? 23.682 0.261 19.747 1.00 56.50 448 LYS A C 1
ATOM 3656 O O . LYS A 1 448 ? 24.019 -0.734 20.382 1.00 56.50 448 LYS A O 1
ATOM 3661 N N . ILE A 1 449 ? 24.521 0.964 18.986 1.00 56.62 449 ILE A N 1
ATOM 3662 C CA . ILE A 1 449 ? 25.945 0.637 18.821 1.00 56.62 449 ILE A CA 1
ATOM 3663 C C . ILE A 1 449 ? 26.668 0.724 20.173 1.00 56.62 449 ILE A C 1
ATOM 3665 O O . ILE A 1 449 ? 27.381 -0.199 20.546 1.00 56.62 449 ILE A O 1
ATOM 3669 N N . HIS A 1 450 ? 26.431 1.783 20.951 1.00 53.84 450 HIS A N 1
ATOM 3670 C CA . HIS A 1 450 ? 27.062 1.968 22.259 1.00 53.84 450 HIS A CA 1
ATOM 3671 C C . HIS A 1 450 ? 26.484 1.048 23.344 1.00 53.84 450 HIS A C 1
ATOM 3673 O O . HIS A 1 450 ? 27.220 0.644 24.235 1.00 53.84 450 HIS A O 1
ATOM 3679 N N . SER A 1 451 ? 25.207 0.657 23.267 1.00 50.81 451 SER A N 1
ATOM 3680 C CA . SER A 1 451 ? 24.588 -0.288 24.212 1.00 50.81 451 SER A CA 1
ATOM 3681 C C . SER A 1 451 ? 25.111 -1.722 24.083 1.00 50.81 451 SER A C 1
ATOM 3683 O O . SER A 1 451 ? 24.947 -2.508 25.012 1.00 50.81 451 SER A O 1
ATOM 3685 N N . GLY A 1 452 ? 25.756 -2.055 22.958 1.00 44.12 452 GLY A N 1
ATOM 3686 C CA . GLY A 1 452 ? 26.521 -3.294 22.802 1.00 44.12 452 GLY A CA 1
ATOM 3687 C C . GLY A 1 452 ? 27.950 -3.188 23.338 1.00 44.12 452 GLY A C 1
ATOM 3688 O O . GLY A 1 452 ? 28.602 -4.199 23.541 1.00 44.12 452 GLY A O 1
ATOM 3689 N N . MET A 1 453 ? 28.455 -1.982 23.614 1.00 42.94 453 MET A N 1
ATOM 3690 C CA . MET A 1 453 ? 29.854 -1.791 23.980 1.00 42.94 453 MET A CA 1
ATOM 3691 C C . MET A 1 453 ? 30.038 -1.686 25.497 1.00 42.94 453 MET A C 1
ATOM 3693 O O . MET A 1 453 ? 29.696 -0.678 26.111 1.00 42.94 453 MET A O 1
ATOM 3697 N N . SER A 1 454 ? 30.647 -2.702 26.114 1.00 45.94 454 SER A N 1
ATOM 3698 C CA . SER A 1 454 ? 31.073 -2.645 27.519 1.00 45.94 454 SER A CA 1
ATOM 3699 C C . SER A 1 454 ? 32.562 -2.307 27.628 1.00 45.94 454 SER A C 1
ATOM 3701 O O . SER A 1 454 ? 33.391 -2.793 26.857 1.00 45.94 454 SER A O 1
ATOM 3703 N N . LYS A 1 455 ? 32.933 -1.453 28.588 1.00 43.41 455 LYS A N 1
ATOM 3704 C CA . LYS A 1 455 ? 34.335 -1.108 28.856 1.00 43.41 455 LYS A CA 1
ATOM 3705 C C . LYS A 1 455 ? 34.831 -1.896 30.065 1.00 43.41 455 LYS A C 1
ATOM 3707 O O . LYS A 1 455 ? 34.357 -1.681 31.177 1.00 43.41 455 LYS A O 1
ATOM 3712 N N . LYS A 1 456 ? 35.823 -2.768 29.869 1.00 44.81 456 LYS A N 1
ATOM 3713 C CA . LYS A 1 456 ? 36.523 -3.473 30.958 1.00 44.81 456 LYS A CA 1
ATOM 3714 C C . LYS A 1 456 ? 38.025 -3.221 30.828 1.00 44.81 456 LYS A C 1
ATOM 3716 O O . LYS A 1 456 ? 38.583 -3.349 29.747 1.00 44.81 456 LYS A O 1
ATOM 3721 N N . ASN A 1 457 ? 38.694 -2.810 31.906 1.00 48.34 457 ASN A N 1
ATOM 3722 C CA . ASN A 1 457 ? 40.146 -2.550 31.928 1.00 48.34 457 ASN A CA 1
ATOM 3723 C C . ASN A 1 457 ? 40.653 -1.661 30.772 1.00 48.34 457 ASN A C 1
ATOM 3725 O O . ASN A 1 457 ? 41.615 -2.003 30.087 1.00 48.34 457 ASN A O 1
ATOM 3729 N N . ASN A 1 458 ? 39.987 -0.527 30.526 1.00 52.09 458 ASN A N 1
ATOM 3730 C CA . ASN A 1 458 ? 40.323 0.403 29.438 1.00 52.09 458 ASN A CA 1
ATOM 3731 C C . ASN A 1 458 ? 40.268 -0.170 28.008 1.00 52.09 458 ASN A C 1
ATOM 3733 O O . ASN A 1 458 ? 40.681 0.510 27.072 1.00 52.09 458 ASN A O 1
ATOM 3737 N N . LYS A 1 459 ? 39.689 -1.358 27.816 1.00 34.28 459 LYS A N 1
ATOM 3738 C CA . LYS A 1 459 ? 39.378 -1.919 26.500 1.00 34.28 459 LYS A CA 1
ATOM 3739 C C . LYS A 1 459 ? 37.869 -1.977 26.296 1.00 34.28 459 LYS A C 1
ATOM 3741 O O . LYS A 1 459 ? 37.116 -2.265 27.228 1.00 34.28 459 LYS A O 1
ATOM 3746 N N . TRP A 1 460 ? 37.450 -1.653 25.080 1.00 43.47 460 TRP A N 1
ATOM 3747 C CA . TRP A 1 460 ? 36.061 -1.718 24.649 1.00 43.47 460 TRP A CA 1
ATOM 3748 C C . TRP A 1 460 ? 35.775 -3.106 24.075 1.00 43.47 460 TRP A C 1
ATOM 3750 O O . TRP A 1 460 ? 36.552 -3.609 23.266 1.00 43.47 460 TRP A O 1
ATOM 3760 N N . TYR A 1 461 ? 34.676 -3.711 24.509 1.00 43.88 461 TYR A N 1
ATOM 3761 C CA . TYR A 1 461 ? 34.196 -5.019 24.074 1.00 43.88 461 TYR A CA 1
ATOM 3762 C C . TYR A 1 461 ? 32.813 -4.834 23.465 1.00 43.88 461 TYR A C 1
ATOM 3764 O O . TYR A 1 461 ? 31.990 -4.173 24.091 1.00 43.88 461 TYR A O 1
ATOM 3772 N N . CYS A 1 462 ? 32.595 -5.373 22.267 1.00 37.62 462 CYS A N 1
ATOM 3773 C CA . CYS A 1 462 ? 31.288 -5.424 21.610 1.00 37.62 462 CYS A CA 1
ATOM 3774 C C . CYS A 1 462 ? 30.446 -6.596 22.128 1.00 37.62 462 CYS A C 1
ATOM 3776 O O . CYS A 1 462 ? 31.058 -7.589 22.590 1.00 37.62 462 CYS A O 1
#